Protein AF-A0A7S1GE87-F1 (afdb_monomer_lite)

Structure (mmCIF, N/CA/C/O backbone):
data_AF-A0A7S1GE87-F1
#
_entry.id   AF-A0A7S1GE87-F1
#
loop_
_atom_site.group_PDB
_atom_site.id
_atom_site.type_symbol
_atom_site.label_atom_id
_atom_site.label_alt_id
_atom_site.label_comp_id
_atom_site.label_asym_id
_atom_site.label_entity_id
_atom_site.label_seq_id
_atom_site.pdbx_PDB_ins_code
_atom_site.Cartn_x
_atom_site.Cartn_y
_atom_site.Cartn_z
_atom_site.occupancy
_atom_site.B_iso_or_equiv
_atom_site.auth_seq_id
_atom_site.auth_comp_id
_atom_site.auth_asym_id
_atom_site.auth_atom_id
_atom_site.pdbx_PDB_model_num
ATOM 1 N N . VAL A 1 1 ? -20.386 24.168 36.683 1.00 49.97 1 VAL A N 1
ATOM 2 C CA . VAL A 1 1 ? -19.631 23.022 37.235 1.00 49.97 1 VAL A CA 1
ATOM 3 C C . VAL A 1 1 ? -18.408 23.447 38.043 1.00 49.97 1 VAL A C 1
ATOM 5 O O . VAL A 1 1 ? -18.321 23.004 39.178 1.00 49.97 1 VAL A O 1
ATOM 8 N N . VAL A 1 2 ? -17.528 24.354 37.572 1.00 45.66 2 VAL A N 1
ATOM 9 C CA . VAL A 1 2 ? -16.411 24.939 38.378 1.00 45.66 2 VAL A CA 1
ATOM 10 C C . VAL A 1 2 ? -16.921 25.918 39.461 1.00 45.66 2 VAL A C 1
ATOM 12 O O . VAL A 1 2 ? -16.478 27.045 39.581 1.00 45.66 2 VAL A O 1
ATOM 15 N N . GLY A 1 3 ? -17.949 25.521 40.197 1.00 53.09 3 GLY A N 1
ATOM 16 C CA . GLY A 1 3 ? -18.659 26.316 41.204 1.00 53.09 3 GLY A CA 1
ATOM 17 C C . GLY A 1 3 ? -19.700 25.500 41.975 1.00 53.09 3 GLY A C 1
ATOM 18 O O . GLY A 1 3 ? -20.310 26.005 42.912 1.00 53.09 3 GLY A O 1
ATOM 19 N N . ASP A 1 4 ? -19.880 24.227 41.607 1.00 59.81 4 ASP A N 1
ATOM 20 C CA . ASP A 1 4 ? -20.782 23.279 42.257 1.00 59.81 4 ASP A CA 1
ATOM 21 C C . ASP A 1 4 ? -19.999 22.377 43.222 1.00 59.81 4 ASP A C 1
ATOM 23 O O . ASP A 1 4 ? -20.159 21.155 43.222 1.00 59.81 4 ASP A O 1
ATOM 27 N N . ALA A 1 5 ? -19.138 22.978 44.046 1.00 58.72 5 ALA A N 1
ATOM 28 C CA . ALA A 1 5 ? -18.441 22.284 45.120 1.00 58.72 5 ALA A CA 1
ATOM 29 C C . ALA A 1 5 ? -18.435 23.123 46.406 1.00 58.72 5 ALA A C 1
ATOM 31 O O . ALA A 1 5 ? -18.335 24.350 46.347 1.00 58.72 5 ALA A O 1
ATOM 32 N N . ARG A 1 6 ? -18.551 22.470 47.567 1.00 73.81 6 ARG A N 1
ATOM 33 C CA . ARG A 1 6 ? -18.502 23.114 48.895 1.00 73.81 6 ARG A CA 1
ATOM 34 C C . ARG A 1 6 ? -17.253 22.676 49.657 1.00 73.81 6 ARG A C 1
ATOM 36 O O . ARG A 1 6 ? -16.855 21.522 49.536 1.00 73.81 6 ARG A O 1
ATOM 43 N N . GLY A 1 7 ? -16.646 23.575 50.433 1.00 62.44 7 GLY A N 1
ATOM 44 C CA . GLY A 1 7 ? -15.480 23.247 51.260 1.00 62.44 7 GLY A CA 1
ATOM 45 C C . GLY A 1 7 ? -15.816 22.237 52.364 1.00 62.44 7 GLY A C 1
ATOM 46 O O . GLY A 1 7 ? -16.866 22.324 53.004 1.00 62.44 7 GLY A O 1
ATOM 47 N N . ALA A 1 8 ? -14.922 21.280 52.602 1.00 57.25 8 ALA A N 1
ATOM 48 C CA . ALA A 1 8 ? -15.016 20.270 53.649 1.00 57.25 8 ALA A CA 1
ATOM 49 C C . ALA A 1 8 ? -14.597 20.862 55.010 1.00 57.25 8 ALA A C 1
ATOM 51 O O . ALA A 1 8 ? -13.558 20.532 55.574 1.00 57.25 8 ALA A O 1
ATOM 52 N N . GLY A 1 9 ? -15.413 21.778 55.532 1.00 50.62 9 GLY A N 1
ATOM 53 C CA . GLY A 1 9 ? -15.231 22.423 56.832 1.00 50.62 9 GLY A CA 1
ATOM 54 C C . GLY A 1 9 ? -16.571 22.951 57.334 1.00 50.62 9 GLY A C 1
ATOM 55 O O . GLY A 1 9 ? -17.142 23.873 56.763 1.00 50.62 9 GLY A O 1
ATOM 56 N N . GLY A 1 10 ? -17.131 22.299 58.353 1.00 43.22 10 GLY A N 1
ATOM 57 C CA . GLY A 1 10 ? -18.467 22.595 58.864 1.00 43.22 10 GLY A CA 1
ATOM 58 C C . GLY A 1 10 ? -18.605 23.991 59.483 1.00 43.22 10 GLY A C 1
ATOM 59 O O . GLY A 1 10 ? -17.693 24.480 60.141 1.00 43.22 10 GLY A O 1
ATOM 60 N N . ALA A 1 11 ? -19.822 24.532 59.344 1.00 37.47 11 ALA A N 1
ATOM 61 C CA . ALA A 1 11 ? -20.355 25.787 59.891 1.00 37.47 11 ALA A CA 1
ATOM 62 C C . ALA A 1 11 ? -20.024 27.079 59.113 1.00 37.47 11 ALA A C 1
ATOM 64 O O . ALA A 1 11 ? -19.294 27.939 59.586 1.00 37.47 11 ALA A O 1
ATOM 65 N N . GLY A 1 12 ? -20.716 27.266 57.981 1.00 40.75 12 GLY A N 1
ATOM 66 C CA . GLY A 1 12 ? -20.968 28.589 57.397 1.00 40.75 12 GLY A CA 1
ATOM 67 C C . GLY A 1 12 ? -20.225 28.883 56.097 1.00 40.75 12 GLY A C 1
ATOM 68 O O . GLY A 1 12 ? -19.204 29.541 56.123 1.00 40.75 12 GLY A O 1
ATOM 69 N N . GLY A 1 13 ? -20.806 28.465 54.968 1.00 52.97 13 GLY A N 1
ATOM 70 C CA . GLY A 1 13 ? -20.733 29.161 53.675 1.00 52.97 13 GLY A CA 1
ATOM 71 C C . GLY A 1 13 ? -19.421 29.834 53.260 1.00 52.97 13 GLY A C 1
ATOM 72 O O . GLY A 1 13 ? -19.477 30.993 52.851 1.00 52.97 13 GLY A O 1
ATOM 73 N N . ASP A 1 14 ? -18.286 29.137 53.277 1.00 55.31 14 ASP A N 1
ATOM 74 C CA . ASP A 1 14 ? -17.115 29.634 52.556 1.00 55.31 14 ASP A CA 1
ATOM 75 C C . ASP A 1 14 ? -17.415 29.590 51.051 1.00 55.31 14 ASP A C 1
ATOM 77 O O . ASP A 1 14 ? -17.748 28.545 50.481 1.00 55.31 14 ASP A O 1
ATOM 81 N N . ALA A 1 15 ? -17.392 30.765 50.420 1.00 67.25 15 ALA A N 1
ATOM 82 C CA . ALA A 1 15 ? -17.621 30.921 48.993 1.00 67.25 15 ALA A CA 1
ATOM 83 C C . ALA A 1 15 ? -16.630 30.053 48.203 1.00 67.25 15 ALA A C 1
ATOM 85 O O . ALA A 1 15 ? -15.464 29.934 48.577 1.00 67.25 15 ALA A O 1
ATOM 86 N N . PHE A 1 16 ? -17.089 29.453 47.103 1.00 77.56 16 PHE A N 1
ATOM 87 C CA . PHE A 1 16 ? -16.221 28.694 46.208 1.00 77.56 16 PHE A CA 1
ATOM 88 C C . PHE A 1 16 ? -15.056 29.579 45.735 1.00 77.56 16 PHE A C 1
ATOM 90 O O . PHE A 1 16 ? -15.252 30.520 44.965 1.00 77.56 16 PHE A O 1
ATOM 97 N N . ASP A 1 17 ? -13.847 29.276 46.204 1.00 83.00 17 ASP A N 1
ATOM 98 C CA . ASP A 1 17 ? -12.613 29.914 45.754 1.00 83.00 17 ASP A CA 1
ATOM 99 C C . ASP A 1 17 ? -11.967 29.045 44.672 1.00 83.00 17 ASP A C 1
ATOM 101 O O . ASP A 1 17 ? -11.521 27.925 44.921 1.00 83.00 17 ASP A O 1
ATOM 105 N N . THR A 1 18 ? -11.917 29.584 43.455 1.00 79.56 18 THR A N 1
ATOM 106 C CA . THR A 1 18 ? -11.368 28.891 42.287 1.00 79.56 18 THR A CA 1
ATOM 107 C C . THR A 1 18 ? -9.877 28.589 42.442 1.00 79.56 18 THR A C 1
ATOM 109 O O . THR A 1 18 ? -9.444 27.488 42.111 1.00 79.56 18 THR A O 1
ATOM 112 N N . ALA A 1 19 ? -9.080 29.530 42.954 1.00 82.50 19 ALA A N 1
ATOM 113 C CA . ALA A 1 19 ? -7.636 29.347 43.087 1.00 82.50 19 ALA A CA 1
ATOM 114 C C . ALA A 1 19 ? -7.312 28.306 44.165 1.00 82.50 19 ALA A C 1
ATOM 116 O O . ALA A 1 19 ? -6.454 27.447 43.958 1.00 82.50 19 ALA A O 1
ATOM 117 N N . HIS A 1 20 ? -8.041 28.344 45.283 1.00 85.25 20 HIS A N 1
ATOM 118 C CA . HIS A 1 20 ? -7.897 27.353 46.344 1.00 85.25 20 HIS A CA 1
ATOM 119 C C . HIS A 1 20 ? -8.375 25.962 45.901 1.00 85.25 20 HIS A C 1
ATOM 121 O O . HIS A 1 20 ? -7.701 24.979 46.196 1.00 85.25 20 HIS A O 1
ATOM 127 N N . TYR A 1 21 ? -9.470 25.866 45.137 1.00 83.44 21 TYR A N 1
ATOM 128 C CA . TYR A 1 21 ? -9.952 24.605 44.561 1.00 83.44 21 TYR A CA 1
ATOM 129 C C . TYR A 1 21 ? -8.927 23.949 43.633 1.00 83.44 21 TYR A C 1
ATOM 131 O O . TYR A 1 21 ? -8.682 22.751 43.735 1.00 83.44 21 TYR A O 1
ATOM 139 N N . TYR A 1 22 ? -8.283 24.722 42.756 1.00 81.31 22 TYR A N 1
ATOM 140 C CA . TYR A 1 22 ? -7.244 24.177 41.878 1.00 81.31 22 TYR A CA 1
ATOM 141 C C . TYR A 1 22 ? -5.977 23.744 42.630 1.00 81.31 22 TYR A C 1
ATOM 143 O O . TYR A 1 22 ? -5.264 22.864 42.145 1.00 81.31 22 TYR A O 1
ATOM 151 N N . ALA A 1 23 ? -5.693 24.346 43.789 1.00 82.88 23 ALA A N 1
ATOM 152 C CA . ALA A 1 23 ? -4.542 24.004 44.620 1.00 82.88 23 ALA A CA 1
ATOM 153 C C . ALA A 1 23 ? -4.804 22.824 45.575 1.00 82.88 23 ALA A C 1
ATOM 155 O O . ALA A 1 23 ? -3.894 22.028 45.789 1.00 82.88 23 ALA A O 1
ATOM 156 N N . ASN A 1 24 ? -6.019 22.715 46.125 1.00 83.94 24 ASN A N 1
ATOM 157 C CA . ASN A 1 24 ? -6.408 21.738 47.154 1.00 83.94 24 ASN A CA 1
ATOM 158 C C . ASN A 1 24 ? -7.777 21.100 46.823 1.00 83.94 24 ASN A C 1
ATOM 160 O O . ASN A 1 24 ? -8.756 21.293 47.556 1.00 83.94 24 ASN A O 1
ATOM 164 N N . PRO A 1 25 ? -7.907 20.403 45.685 1.00 82.62 25 PRO A N 1
ATOM 165 C CA . PRO A 1 25 ? -9.190 19.886 45.210 1.00 82.62 25 PRO A CA 1
ATOM 166 C C . PRO A 1 25 ? -9.852 18.867 46.153 1.00 82.62 25 PRO A C 1
ATOM 168 O O . PRO A 1 25 ? -11.078 18.777 46.195 1.00 82.62 25 PRO A O 1
ATOM 171 N N . GLU A 1 26 ? -9.070 18.145 46.955 1.00 83.25 26 GLU A N 1
ATOM 172 C CA . GLU A 1 26 ? -9.530 17.192 47.970 1.00 83.25 26 GLU A CA 1
ATOM 173 C C . GLU A 1 26 ? -10.278 17.846 49.140 1.00 83.25 26 GLU A C 1
ATOM 175 O O . GLU A 1 26 ? -11.025 17.176 49.852 1.00 83.25 26 GLU A O 1
ATOM 180 N N . ALA A 1 27 ? -10.108 19.157 49.332 1.00 85.94 27 ALA A N 1
ATOM 181 C CA . ALA A 1 27 ? -10.812 19.921 50.355 1.00 85.94 27 ALA A CA 1
ATOM 182 C C . ALA A 1 27 ? -12.257 20.272 49.954 1.00 85.94 27 ALA A C 1
ATOM 184 O O . ALA A 1 27 ? -12.929 20.989 50.694 1.00 85.94 27 ALA A O 1
ATOM 185 N N . TYR A 1 28 ? -12.741 19.808 48.797 1.00 85.31 28 TYR A N 1
ATOM 186 C CA . TYR A 1 28 ? -14.053 20.156 48.259 1.00 85.31 28 TYR A CA 1
ATOM 187 C C . TYR A 1 28 ? -14.915 18.925 47.980 1.00 85.31 28 TYR A C 1
ATOM 189 O O . TYR A 1 28 ? -14.450 17.910 47.468 1.00 85.31 28 TYR A O 1
ATOM 197 N N . GLU A 1 29 ? -16.211 19.047 48.260 1.00 84.50 29 GLU A N 1
ATOM 198 C CA . GLU A 1 29 ? -17.217 18.025 47.977 1.00 84.50 29 GLU A CA 1
ATOM 199 C C . GLU A 1 29 ? -18.117 18.457 46.803 1.00 84.50 29 GLU A C 1
ATOM 201 O O . GLU A 1 29 ? -18.633 19.583 46.821 1.00 84.50 29 GLU A O 1
ATOM 206 N N . PRO A 1 30 ? -18.352 17.591 45.798 1.00 85.69 30 PRO A N 1
ATOM 207 C CA . PRO A 1 30 ? -19.178 17.919 44.641 1.00 85.69 30 PRO A CA 1
ATOM 208 C C . PRO A 1 30 ? -20.672 17.915 45.002 1.00 85.69 30 PRO A C 1
ATOM 210 O O . PRO A 1 30 ? -21.225 16.899 45.426 1.00 85.69 30 PRO A O 1
ATOM 213 N N . ILE A 1 31 ? -21.359 19.034 44.757 1.00 89.75 31 ILE A N 1
ATOM 214 C CA . ILE A 1 31 ? -22.807 19.207 45.006 1.00 89.75 31 ILE A CA 1
ATOM 215 C C . ILE A 1 31 ? -23.645 19.168 43.717 1.00 89.75 31 ILE A C 1
ATOM 217 O O . ILE A 1 31 ? -24.832 19.500 43.721 1.00 89.75 31 ILE A O 1
ATOM 221 N N . PHE A 1 32 ? -23.049 18.732 42.605 1.00 90.69 32 PHE A N 1
ATOM 222 C CA . PHE A 1 32 ? -23.713 18.592 41.304 1.00 90.69 32 PHE A CA 1
ATOM 223 C C . PHE A 1 32 ? -24.960 17.693 41.375 1.00 90.69 32 PHE A C 1
ATOM 225 O O . PHE A 1 32 ? -26.020 18.030 40.842 1.00 90.69 32 PHE A O 1
ATOM 232 N N . HIS A 1 33 ? -24.855 16.589 42.117 1.00 91.12 33 HIS A N 1
ATOM 233 C CA . HIS A 1 33 ? -25.944 15.651 42.377 1.00 91.12 33 HIS A CA 1
ATOM 234 C C . HIS A 1 33 ? -27.100 16.265 43.196 1.00 91.12 33 HIS A C 1
ATOM 236 O O . HIS A 1 33 ? -28.244 15.851 43.051 1.00 91.12 33 HIS A O 1
ATOM 242 N N . GLU A 1 34 ? -26.840 17.276 44.032 1.00 90.19 34 GLU A N 1
ATOM 243 C CA . GLU A 1 34 ? -27.881 17.953 44.818 1.00 90.19 34 GLU A CA 1
ATOM 244 C C . GLU A 1 34 ? -28.596 19.037 44.000 1.00 90.19 34 GLU A C 1
ATOM 246 O O . GLU A 1 34 ? -29.810 19.205 44.115 1.00 90.19 34 GLU A O 1
ATOM 251 N N . ARG A 1 35 ? -27.838 19.797 43.196 1.00 89.62 35 ARG A N 1
ATOM 252 C CA . ARG A 1 35 ? -28.320 21.032 42.559 1.00 89.62 35 ARG A CA 1
ATOM 253 C C . ARG A 1 35 ? -28.756 20.887 41.113 1.00 89.62 35 ARG A C 1
ATOM 255 O O . ARG A 1 35 ? -29.650 21.611 40.687 1.00 89.62 35 ARG A O 1
ATOM 262 N N . VAL A 1 36 ? -28.097 20.017 40.355 1.00 90.81 36 VAL A N 1
ATOM 263 C CA . VAL A 1 36 ? -28.243 19.972 38.896 1.00 90.81 36 VAL A CA 1
ATOM 264 C C . VAL A 1 36 ? -28.951 18.695 38.476 1.00 90.81 36 VAL A C 1
ATOM 266 O O . VAL A 1 36 ? -30.007 18.768 37.855 1.00 90.81 36 VAL A O 1
ATOM 269 N N . VAL A 1 37 ? -28.441 17.531 38.893 1.00 92.56 37 VAL A N 1
ATOM 270 C CA . VAL A 1 37 ? -28.974 16.217 38.485 1.00 92.56 37 VAL A CA 1
ATOM 271 C C . VAL A 1 37 ? -30.494 16.064 38.684 1.00 92.56 37 VAL A C 1
ATOM 273 O O . VAL A 1 37 ? -31.137 15.569 37.758 1.00 92.56 37 VAL A O 1
ATOM 276 N N . PRO A 1 38 ? -31.127 16.539 39.783 1.00 93.50 38 PRO A N 1
ATOM 277 C CA . PRO A 1 38 ? -32.581 16.419 39.968 1.00 93.50 38 PRO A CA 1
ATOM 278 C C . PRO A 1 38 ? -33.431 17.173 38.932 1.00 93.50 38 PRO A C 1
ATOM 280 O O . PRO A 1 38 ? -34.643 16.968 38.841 1.00 93.50 38 PRO A O 1
ATOM 283 N N . HIS A 1 39 ? -32.815 18.069 38.160 1.00 93.25 39 HIS A N 1
ATOM 284 C CA . HIS A 1 39 ? -33.456 18.882 37.130 1.00 93.25 39 HIS A CA 1
ATOM 285 C C . HIS A 1 39 ? -32.960 18.552 35.713 1.00 93.25 39 HIS A C 1
ATOM 287 O O . HIS A 1 39 ? -33.414 19.177 34.756 1.00 93.25 39 HIS A O 1
ATOM 293 N N . THR A 1 40 ? -32.072 17.565 35.565 1.00 93.38 40 THR A N 1
ATOM 294 C CA . THR A 1 40 ? -31.435 17.217 34.291 1.00 93.38 40 THR A CA 1
ATOM 295 C C . THR A 1 40 ? -32.086 15.990 33.665 1.00 93.38 40 THR A C 1
ATOM 297 O O . THR A 1 40 ? -32.132 14.931 34.282 1.00 93.38 40 THR A O 1
ATOM 300 N N . SER A 1 41 ? -32.540 16.116 32.415 1.00 94.44 41 SER A N 1
ATOM 301 C CA . SER A 1 41 ? -33.019 14.980 31.608 1.00 94.44 41 SER A CA 1
ATOM 302 C C . SER A 1 41 ? -31.947 14.397 30.687 1.00 94.44 41 SER A C 1
ATOM 304 O O . SER A 1 41 ? -31.949 13.197 30.448 1.00 94.44 41 SER A O 1
ATOM 306 N N . LEU A 1 42 ? -31.010 15.215 30.212 1.00 94.50 42 LEU A N 1
ATOM 307 C CA . LEU A 1 42 ? -29.883 14.790 29.386 1.00 94.50 42 LEU A CA 1
ATOM 308 C C . LEU A 1 42 ? -28.625 15.503 29.874 1.00 94.50 42 LEU A C 1
ATOM 310 O O . LEU A 1 42 ? -28.625 16.729 29.992 1.00 94.50 42 LEU A O 1
ATOM 314 N N . LEU A 1 43 ? -27.570 14.746 30.152 1.00 93.12 43 LEU A N 1
ATOM 315 C CA . LEU A 1 43 ? -26.246 15.283 30.448 1.00 93.12 43 LEU A CA 1
ATOM 316 C C . LEU A 1 43 ? -25.337 15.058 29.243 1.00 93.12 43 LEU A C 1
ATOM 318 O O . LEU A 1 43 ? -25.209 13.930 28.793 1.00 93.12 43 LEU A O 1
ATOM 322 N N . ILE A 1 44 ? -24.690 16.110 28.748 1.00 92.75 44 ILE A N 1
ATOM 323 C CA . ILE A 1 44 ? -23.604 15.997 27.769 1.00 92.75 44 ILE A CA 1
ATOM 324 C C . ILE A 1 44 ? -22.334 16.470 28.473 1.00 92.75 44 ILE A C 1
ATOM 326 O O . ILE A 1 44 ? -22.190 17.664 28.745 1.00 92.75 44 ILE A O 1
ATOM 330 N N . ASN A 1 45 ? -21.459 15.539 28.844 1.00 88.19 45 ASN A N 1
ATOM 331 C CA . ASN A 1 45 ? -20.196 15.845 29.494 1.00 88.19 45 ASN A CA 1
ATOM 332 C C . ASN A 1 45 ? -19.079 15.946 28.449 1.00 88.19 45 ASN A C 1
ATOM 334 O O . ASN A 1 45 ? -18.839 15.013 27.693 1.00 88.19 45 ASN A O 1
ATOM 338 N N . CYS A 1 46 ? -18.398 17.090 28.421 1.00 84.12 46 CYS A N 1
ATOM 339 C CA . CYS A 1 46 ? -17.249 17.353 27.545 1.00 84.12 46 CYS A CA 1
ATOM 340 C C . CYS A 1 46 ? -16.041 17.866 28.340 1.00 84.12 46 CYS A C 1
ATOM 342 O O . CYS A 1 46 ? -15.138 18.486 27.776 1.00 84.12 46 CYS A O 1
ATOM 344 N N . MET A 1 47 ? -16.069 17.728 29.667 1.00 77.62 47 MET A N 1
ATOM 345 C CA . MET A 1 47 ? -15.047 18.295 30.540 1.00 77.62 47 MET A CA 1
ATOM 346 C C . MET A 1 47 ? -13.959 17.269 30.807 1.00 77.62 47 MET A C 1
ATOM 348 O O . MET A 1 47 ? -14.240 16.204 31.347 1.00 77.62 47 MET A O 1
ATOM 352 N N . TYR A 1 48 ? -12.715 17.640 30.503 1.00 72.06 48 TYR A N 1
ATOM 353 C CA . TYR 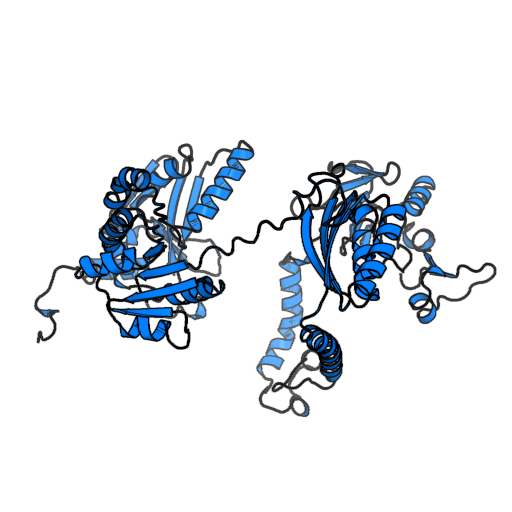A 1 48 ? -11.546 16.894 30.956 1.00 72.06 48 TYR A CA 1
ATOM 354 C C . TYR A 1 48 ? -11.575 16.753 32.482 1.00 72.06 48 TYR A C 1
ATOM 356 O O . TYR A 1 48 ? -11.702 17.752 33.200 1.00 72.06 48 TYR A O 1
ATOM 364 N N . TRP A 1 49 ? -11.439 15.522 32.969 1.00 78.38 49 TRP A N 1
ATOM 365 C CA . TRP A 1 49 ? -11.375 15.209 34.389 1.00 78.38 49 TRP A CA 1
ATOM 366 C C . TRP A 1 49 ? -10.014 14.599 34.738 1.00 78.38 49 TRP A C 1
ATOM 368 O O . TRP A 1 49 ? -9.484 13.755 34.025 1.00 78.38 49 TRP A O 1
ATOM 378 N N . ASP A 1 50 ? -9.441 15.029 35.860 1.00 73.00 50 ASP A N 1
ATOM 379 C CA . ASP A 1 50 ? -8.188 14.503 36.403 1.00 73.00 50 ASP A CA 1
ATOM 380 C C . ASP A 1 50 ? -8.474 13.950 37.800 1.00 73.00 50 ASP A C 1
ATOM 382 O O . ASP A 1 50 ? -9.167 14.592 38.589 1.00 73.00 50 ASP A O 1
ATOM 386 N N . HIS A 1 51 ? -7.930 12.772 38.107 1.00 75.50 51 HIS A N 1
ATOM 387 C CA . HIS A 1 51 ? -8.139 12.033 39.354 1.00 75.50 51 HIS A CA 1
ATOM 388 C C . HIS A 1 51 ? -7.910 12.823 40.650 1.00 75.50 51 HIS A C 1
ATOM 390 O O . HIS A 1 51 ? -8.456 12.451 41.688 1.00 75.50 51 HIS A O 1
ATOM 396 N N . LYS A 1 52 ? -7.113 13.899 40.616 1.00 79.88 52 LYS A N 1
ATOM 397 C CA . LYS A 1 52 ? -6.939 14.779 41.780 1.00 79.88 52 LYS A CA 1
ATOM 398 C C . LYS A 1 52 ? -8.196 15.593 42.109 1.00 79.88 52 LYS A C 1
ATOM 400 O O . LYS A 1 52 ? -8.328 16.052 43.237 1.00 79.88 52 LYS A O 1
ATOM 405 N N . PHE A 1 53 ? -9.108 15.787 41.154 1.00 83.75 53 PHE A N 1
ATOM 406 C CA . PHE A 1 53 ? -10.363 16.506 41.358 1.00 83.75 53 PHE A CA 1
ATOM 407 C C . PHE A 1 53 ? -11.507 15.562 41.744 1.00 83.75 53 PHE A C 1
ATOM 409 O O . PHE A 1 53 ? -11.603 14.453 41.210 1.00 83.75 53 PHE A O 1
ATOM 416 N N . PRO A 1 54 ? -12.437 16.002 42.614 1.00 85.00 54 PRO A N 1
ATOM 417 C CA . PRO A 1 54 ? -13.646 15.242 42.899 1.00 85.00 54 PRO A CA 1
ATOM 418 C C . PRO A 1 54 ? -14.416 14.885 41.622 1.00 85.00 54 PRO A C 1
ATOM 420 O O . PRO A 1 54 ? -14.464 15.666 40.669 1.00 85.00 54 PRO A O 1
ATOM 423 N N . ARG A 1 55 ? -15.036 13.702 41.610 1.00 88.06 55 ARG A N 1
ATOM 424 C CA . ARG A 1 55 ? -15.898 13.263 40.503 1.00 88.06 55 ARG A CA 1
ATOM 425 C C . ARG A 1 55 ? -17.098 14.201 40.342 1.00 88.06 55 ARG A C 1
ATOM 427 O O . ARG A 1 55 ? -17.583 14.771 41.318 1.00 88.06 55 ARG A O 1
ATOM 434 N N . ILE A 1 56 ? -17.613 14.311 39.121 1.00 89.56 56 ILE A N 1
ATOM 435 C CA . ILE A 1 56 ? -18.820 15.093 38.812 1.00 89.56 56 ILE A CA 1
ATOM 436 C C . ILE A 1 56 ? -20.052 14.399 39.404 1.00 89.56 56 ILE A C 1
ATOM 438 O O . ILE A 1 56 ? -20.890 15.047 40.033 1.00 89.56 56 ILE A O 1
ATOM 442 N N . LEU A 1 57 ? -20.150 13.080 39.221 1.00 91.56 57 LEU A N 1
ATOM 443 C CA . LEU A 1 57 ? -21.229 12.265 39.769 1.00 91.56 57 LEU A CA 1
ATOM 444 C C . LEU A 1 57 ? -20.714 10.862 40.101 1.00 91.56 57 LEU A C 1
ATOM 446 O O . LEU A 1 57 ? -20.254 10.136 39.219 1.00 91.56 57 LEU A O 1
ATOM 450 N N . SER A 1 58 ? -20.798 10.479 41.375 1.00 92.56 58 SER A N 1
ATOM 451 C CA . SER A 1 58 ? -20.438 9.131 41.825 1.00 92.56 58 SER A CA 1
ATOM 452 C C . SER A 1 58 ? -21.596 8.143 41.673 1.00 92.56 58 SER A C 1
ATOM 454 O O . SER A 1 58 ? -22.772 8.521 41.671 1.00 92.56 58 SER A O 1
ATOM 456 N N . THR A 1 59 ? -21.281 6.851 41.623 1.00 91.75 59 THR A N 1
ATOM 457 C CA . THR A 1 59 ? -22.269 5.762 41.586 1.00 91.75 59 THR A CA 1
ATOM 458 C C . THR A 1 59 ? -23.149 5.778 42.836 1.00 91.75 59 THR A C 1
ATOM 460 O O . THR A 1 59 ? -24.359 5.561 42.763 1.00 91.75 59 THR A O 1
ATOM 463 N N . ALA A 1 60 ? -22.561 6.096 43.994 1.00 92.25 60 ALA A N 1
ATOM 464 C CA . ALA A 1 60 ? -23.296 6.234 45.249 1.00 92.25 60 ALA A CA 1
ATOM 465 C C . ALA A 1 60 ? -24.291 7.407 45.207 1.00 92.25 60 ALA A C 1
ATOM 467 O O . ALA A 1 60 ? -25.435 7.256 45.637 1.00 92.25 60 ALA A O 1
ATOM 468 N N . GLN A 1 61 ? -23.883 8.553 44.652 1.00 93.50 61 GLN A N 1
ATOM 469 C CA . GLN A 1 61 ? -24.754 9.718 44.482 1.00 93.50 61 GLN A CA 1
ATOM 470 C C . GLN A 1 61 ? -25.894 9.433 43.498 1.00 93.50 61 GLN A C 1
ATOM 472 O O . GLN A 1 61 ? -27.042 9.771 43.787 1.00 93.50 61 GLN A O 1
ATOM 477 N N . ALA A 1 62 ? -25.604 8.770 42.375 1.00 92.44 62 ALA A N 1
ATOM 478 C CA . ALA A 1 62 ? -26.614 8.391 41.392 1.00 92.44 62 ALA A CA 1
ATOM 479 C C . ALA A 1 62 ? -27.668 7.443 41.992 1.00 92.44 62 ALA A C 1
ATOM 481 O O . ALA A 1 62 ? -28.863 7.729 41.933 1.00 92.44 62 ALA A O 1
ATOM 482 N N . ARG A 1 63 ? -27.238 6.380 42.687 1.00 92.75 63 ARG A N 1
ATOM 483 C CA . ARG A 1 63 ? -28.141 5.437 43.375 1.00 92.75 63 ARG A CA 1
ATOM 484 C C . ARG A 1 63 ? -28.979 6.094 44.466 1.00 92.75 63 ARG A C 1
ATOM 486 O O . ARG A 1 63 ? -30.162 5.788 44.599 1.00 92.75 63 ARG A O 1
ATOM 493 N N . ALA A 1 64 ? -28.387 6.998 45.246 1.00 92.62 64 ALA A N 1
ATOM 494 C CA . ALA A 1 64 ? -29.115 7.731 46.278 1.00 92.62 64 ALA A CA 1
ATOM 495 C C . ALA A 1 64 ? -30.208 8.630 45.675 1.00 92.62 64 ALA A C 1
ATOM 497 O O . ALA A 1 64 ? -31.298 8.745 46.237 1.00 92.62 64 ALA A O 1
ATOM 498 N N . LEU A 1 65 ? -29.940 9.252 44.524 1.00 92.12 65 LEU A N 1
ATOM 499 C CA . LEU A 1 65 ? -30.922 10.066 43.811 1.00 92.12 65 LEU A CA 1
ATOM 500 C C . LEU A 1 65 ? -32.053 9.226 43.217 1.00 92.12 65 LEU A C 1
ATOM 502 O O . LEU A 1 65 ? -33.215 9.586 43.432 1.00 92.12 65 LEU A O 1
ATOM 506 N N . GLU A 1 66 ? -31.718 8.116 42.555 1.00 88.31 66 GLU A N 1
ATOM 507 C CA . GLU A 1 66 ? -32.666 7.126 42.025 1.00 88.31 66 GLU A CA 1
ATOM 508 C C . GLU A 1 66 ? -33.612 6.644 43.134 1.00 88.31 66 GLU A C 1
ATOM 510 O O . GLU A 1 66 ? -34.827 6.825 43.056 1.00 88.31 66 GLU A O 1
ATOM 515 N N . GLY A 1 67 ? -33.051 6.165 44.252 1.00 88.00 67 GLY A N 1
ATOM 516 C CA . GLY A 1 67 ? -33.817 5.687 45.406 1.00 88.00 67 GLY A CA 1
ATOM 517 C C . GLY A 1 67 ? -34.647 6.766 46.113 1.00 88.00 67 GLY A C 1
ATOM 518 O O . GLY A 1 67 ? -35.605 6.442 46.812 1.00 88.00 67 GLY A O 1
ATOM 519 N N . SER A 1 68 ? -34.318 8.050 45.928 1.00 90.19 68 SER A N 1
ATOM 520 C CA . SER A 1 68 ? -35.091 9.173 46.479 1.00 90.19 68 SER A CA 1
ATOM 521 C C . SER A 1 68 ? -36.276 9.606 45.606 1.00 90.19 68 SER A C 1
ATOM 523 O O . SER A 1 68 ? -37.032 10.487 46.015 1.00 90.19 68 SER A O 1
ATOM 525 N N . GLY A 1 69 ? -36.426 9.045 44.398 1.00 84.88 69 GLY A N 1
ATOM 526 C CA . GLY A 1 69 ? -37.454 9.447 43.430 1.00 84.88 69 GLY A CA 1
ATOM 527 C C . GLY A 1 69 ? -37.220 10.824 42.795 1.00 84.88 69 GLY A C 1
ATOM 528 O O . GLY A 1 69 ? -38.111 11.367 42.148 1.00 84.88 69 GLY A O 1
ATOM 529 N N . ARG A 1 70 ? -36.032 11.414 42.986 1.00 87.81 70 ARG A N 1
ATOM 530 C CA . ARG A 1 70 ? -35.644 12.716 42.411 1.00 87.81 70 ARG A CA 1
ATOM 531 C C . ARG A 1 70 ? -34.848 12.584 41.113 1.00 87.81 70 ARG A C 1
ATOM 533 O O . ARG A 1 70 ? -34.425 13.597 40.561 1.00 87.81 70 ARG A O 1
ATOM 540 N N . TRP A 1 71 ? -34.631 11.364 40.634 1.00 89.62 71 TRP A N 1
ATOM 541 C CA . TRP A 1 71 ? -33.944 11.110 39.377 1.00 89.62 71 TRP A CA 1
ATOM 542 C C . TRP A 1 71 ? -34.850 11.409 38.180 1.00 89.62 71 TRP A C 1
ATOM 544 O O . TRP A 1 71 ? -35.997 10.968 38.119 1.00 89.62 71 TRP A O 1
ATOM 554 N N . ARG A 1 72 ? -34.340 12.197 37.229 1.00 89.94 72 ARG A N 1
ATOM 555 C CA . ARG A 1 72 ? -35.044 12.562 35.985 1.00 89.94 72 ARG A CA 1
ATOM 556 C C . ARG A 1 72 ? -34.200 12.341 34.734 1.00 89.94 72 ARG A C 1
ATOM 558 O O . ARG A 1 72 ? -34.678 12.623 33.634 1.00 89.94 72 ARG A O 1
ATOM 565 N N . MET A 1 73 ? -32.958 11.891 34.906 1.00 92.38 73 MET A N 1
ATOM 566 C CA . MET A 1 73 ? -32.000 11.775 33.819 1.00 92.38 73 MET A CA 1
ATOM 567 C C . MET A 1 73 ? -32.340 10.554 32.971 1.00 92.38 73 MET A C 1
ATOM 569 O O . MET A 1 73 ? -32.453 9.441 33.475 1.00 92.38 73 MET A O 1
ATOM 573 N N . GLN A 1 74 ? -32.535 10.795 31.682 1.00 92.88 74 GLN A N 1
ATOM 574 C CA . GLN A 1 74 ? -32.873 9.793 30.678 1.00 92.88 74 GLN A CA 1
ATOM 575 C C . GLN A 1 74 ? -31.673 9.428 29.814 1.00 92.88 74 GLN A C 1
ATOM 577 O O . GLN A 1 74 ? -31.634 8.316 29.301 1.00 92.88 74 GLN A O 1
ATOM 582 N N . GLY A 1 75 ? -30.678 10.313 29.699 1.00 93.81 75 GLY A N 1
ATOM 583 C CA . GLY A 1 75 ? -29.427 9.955 29.048 1.00 93.81 75 GLY A CA 1
ATOM 584 C C . GLY A 1 75 ? -28.197 10.726 29.509 1.00 93.81 75 GLY A C 1
ATOM 585 O O . GLY A 1 75 ? -28.291 11.833 30.049 1.00 93.81 75 GLY A O 1
ATOM 586 N N . VAL A 1 76 ? -27.042 10.112 29.268 1.00 94.31 76 VAL A N 1
ATOM 587 C CA . VAL A 1 76 ? -25.706 10.682 29.446 1.00 94.31 76 VAL A CA 1
ATOM 588 C C . VAL A 1 76 ? -24.928 10.477 28.153 1.00 94.31 76 VAL A C 1
ATOM 590 O O . VAL A 1 76 ? -24.754 9.353 27.698 1.00 94.31 76 VAL A O 1
ATOM 593 N N . CYS A 1 77 ? -24.446 11.570 27.577 1.00 93.38 77 CYS A N 1
ATOM 594 C CA . CYS A 1 77 ? -23.466 11.573 26.508 1.00 93.38 77 CYS A CA 1
ATOM 595 C C . CYS A 1 77 ? -22.115 11.980 27.101 1.00 93.38 77 CYS A C 1
ATOM 597 O O . CYS A 1 77 ? -21.968 13.101 27.584 1.00 93.38 77 CYS A O 1
ATOM 599 N N . GLU A 1 78 ? -21.156 11.063 27.112 1.00 89.38 78 GLU A N 1
ATOM 600 C CA . GLU A 1 78 ? -19.836 11.239 27.707 1.00 89.38 78 GLU A CA 1
ATOM 601 C C . GLU A 1 78 ? -18.784 11.368 26.605 1.00 89.38 78 GLU A C 1
ATOM 603 O O . GLU A 1 78 ? -18.320 10.378 26.048 1.00 89.38 78 GLU A O 1
ATOM 608 N N . ILE A 1 79 ? -18.435 12.604 26.256 1.00 84.94 79 ILE A N 1
ATOM 609 C CA . ILE A 1 79 ? -17.551 12.914 25.127 1.00 84.94 79 ILE A CA 1
ATOM 610 C C . ILE A 1 79 ? -16.082 12.688 25.485 1.00 84.94 79 ILE A C 1
ATOM 612 O O . ILE A 1 79 ? -15.291 12.388 24.595 1.00 84.94 79 ILE A O 1
ATOM 616 N N . THR A 1 80 ? -15.687 12.822 26.759 1.00 77.31 80 THR A N 1
ATOM 617 C CA . THR A 1 80 ? -14.285 12.564 27.133 1.00 77.31 80 THR A CA 1
ATOM 618 C C . THR A 1 80 ? -13.968 11.079 27.211 1.00 77.31 80 THR A C 1
ATOM 620 O O . THR A 1 80 ? -12.810 10.709 27.046 1.00 77.31 80 THR A O 1
ATOM 623 N N . CYS A 1 81 ? -14.992 10.238 27.408 1.00 76.38 81 CYS A N 1
ATOM 624 C CA . CYS A 1 81 ? -14.860 8.786 27.521 1.00 76.38 81 CYS A CA 1
ATOM 625 C C . CYS A 1 81 ? -13.818 8.361 28.572 1.00 76.38 81 CYS A C 1
ATOM 627 O O . CYS A 1 81 ? -13.069 7.403 28.393 1.00 76.38 81 CYS A O 1
ATOM 629 N N . ASP A 1 82 ? -13.785 9.059 29.709 1.00 77.00 82 ASP A N 1
ATOM 630 C CA . ASP A 1 82 ? -12.929 8.683 30.833 1.00 77.00 82 ASP A CA 1
ATOM 631 C C . ASP A 1 82 ? -13.556 7.502 31.593 1.00 77.00 82 ASP A C 1
ATOM 633 O O . ASP A 1 82 ? -14.490 7.684 32.382 1.00 77.00 82 ASP A O 1
ATOM 637 N N . LEU A 1 83 ? -13.057 6.280 31.358 1.00 77.00 83 LEU A N 1
ATOM 638 C CA . LEU A 1 83 ? -13.552 5.067 32.023 1.00 77.00 83 LEU A CA 1
ATOM 639 C C . LEU A 1 83 ? -13.485 5.218 33.547 1.00 77.00 83 LEU A C 1
ATOM 641 O O . LEU A 1 83 ? -12.420 5.501 34.099 1.00 77.00 83 LEU A O 1
ATOM 645 N N . ALA A 1 84 ? -14.620 5.018 34.223 1.00 81.56 84 ALA A N 1
ATOM 646 C CA . ALA A 1 84 ? -14.769 5.271 35.654 1.00 81.56 84 ALA A CA 1
ATOM 647 C C . ALA A 1 84 ? -14.163 6.624 36.083 1.00 81.56 84 ALA A C 1
ATOM 649 O O . ALA A 1 84 ? -13.474 6.704 37.105 1.00 81.56 84 ALA A O 1
ATOM 650 N N . GLY A 1 85 ? -14.372 7.669 35.274 1.00 83.00 85 GLY A N 1
ATOM 651 C CA . GLY A 1 85 ? -13.797 9.005 35.417 1.00 83.00 85 GLY A CA 1
ATOM 652 C C . GLY A 1 85 ? -14.732 10.007 36.098 1.00 83.00 85 GLY A C 1
ATOM 653 O O . GLY A 1 85 ? -15.262 9.754 37.185 1.00 83.00 85 GLY A O 1
ATOM 654 N N . GLY A 1 86 ? -14.933 11.176 35.481 1.00 84.69 86 GLY A N 1
ATOM 655 C CA . GLY A 1 86 ? -15.798 12.232 36.025 1.00 84.69 86 GLY A CA 1
ATOM 656 C C . GLY A 1 86 ? -17.228 11.752 36.314 1.00 84.69 86 GLY A C 1
ATOM 657 O O . GLY A 1 86 ? -17.794 12.102 37.354 1.00 84.69 86 GLY A O 1
ATOM 658 N N . ILE A 1 87 ? -17.771 10.897 35.444 1.00 91.75 87 ILE A N 1
ATOM 659 C CA . ILE A 1 87 ? -18.988 10.111 35.669 1.00 91.75 87 ILE A CA 1
ATOM 660 C C . ILE A 1 87 ? -18.564 8.687 36.044 1.00 91.75 87 ILE A C 1
ATOM 662 O O . ILE A 1 87 ? -18.104 7.919 35.205 1.00 91.75 87 ILE A O 1
ATOM 666 N N . GLU A 1 88 ? -18.680 8.336 37.326 1.00 89.31 88 GLU A N 1
ATOM 667 C CA . GLU A 1 88 ? -18.052 7.119 37.870 1.00 89.31 88 GLU A CA 1
ATOM 668 C C . GLU A 1 88 ? -18.586 5.817 37.266 1.00 89.31 88 GLU A C 1
ATOM 670 O O . GLU A 1 88 ? -17.849 4.846 37.140 1.00 89.31 88 GLU A O 1
ATOM 675 N N . PHE A 1 89 ? -19.866 5.800 36.904 1.00 88.88 89 PHE A N 1
ATOM 676 C CA . PHE A 1 89 ? -20.564 4.630 36.375 1.00 88.88 89 PHE A CA 1
ATOM 677 C C . PHE A 1 89 ? -20.468 4.506 34.845 1.00 88.88 89 PHE A C 1
ATOM 679 O O . PHE A 1 89 ? -21.235 3.768 34.227 1.00 88.88 89 PHE A O 1
ATOM 686 N N . LEU A 1 90 ? -19.518 5.208 34.217 1.00 85.31 90 LEU A N 1
ATOM 687 C CA . LEU A 1 90 ? -19.079 4.873 32.866 1.00 85.31 90 LEU A CA 1
ATOM 688 C C . LEU A 1 90 ? -18.200 3.613 32.920 1.00 85.31 90 LEU A C 1
ATOM 690 O O . LEU A 1 90 ? -16.990 3.697 33.130 1.00 85.31 90 LEU A O 1
ATOM 694 N N . GLU A 1 91 ? -18.815 2.444 32.750 1.00 77.62 91 GLU A N 1
ATOM 695 C CA . GLU A 1 91 ? -18.139 1.139 32.861 1.00 77.62 91 GLU A CA 1
ATOM 696 C C . GLU A 1 91 ? -17.714 0.533 31.513 1.00 77.62 91 GLU A C 1
ATOM 698 O O . GLU A 1 91 ? -16.948 -0.432 31.485 1.00 77.62 91 GLU A O 1
ATOM 703 N N . ARG A 1 92 ? -18.199 1.079 30.391 1.00 81.38 92 ARG A N 1
ATOM 704 C CA . ARG A 1 92 ? -17.804 0.676 29.035 1.00 81.38 92 ARG A CA 1
ATOM 705 C C . ARG A 1 92 ? -17.999 1.811 28.032 1.00 81.38 92 ARG A C 1
ATOM 707 O O . ARG A 1 92 ? -18.744 2.748 28.299 1.00 81.38 92 ARG A O 1
ATOM 714 N N . PHE A 1 93 ? -17.366 1.676 26.873 1.00 85.75 93 PHE A N 1
ATOM 715 C CA . PHE A 1 93 ? -17.567 2.547 25.716 1.00 85.75 93 PHE A CA 1
ATOM 716 C C . PHE A 1 93 ? -18.582 1.938 24.746 1.00 85.75 93 PHE A C 1
ATOM 718 O O . PHE A 1 93 ? -18.757 0.717 24.710 1.00 85.75 93 PHE A O 1
ATOM 725 N N . SER A 1 94 ? -19.246 2.797 23.980 1.00 84.81 94 SER A N 1
ATOM 726 C CA . SER A 1 94 ? -20.051 2.431 22.813 1.00 84.81 94 SER A CA 1
ATOM 727 C C . SER A 1 94 ? -19.218 2.584 21.534 1.00 84.81 94 SER A C 1
ATOM 729 O O . SER A 1 94 ? -18.204 3.283 21.533 1.00 84.81 94 SER A O 1
ATOM 731 N N . SER A 1 95 ? -19.617 1.930 20.442 1.00 81.69 95 SER A N 1
ATOM 732 C CA . SER A 1 95 ? -18.984 2.110 19.125 1.00 81.69 95 SER A CA 1
ATOM 733 C C . SER A 1 95 ? -19.808 3.050 18.246 1.00 81.69 95 SER A C 1
ATOM 735 O O . SER A 1 95 ? -20.894 3.463 18.634 1.00 81.69 95 SER A O 1
ATOM 737 N N . ILE A 1 96 ? -19.312 3.403 17.060 1.00 78.75 96 ILE A N 1
ATOM 738 C CA . ILE A 1 96 ? -20.103 4.179 16.090 1.00 78.75 96 ILE A CA 1
ATOM 739 C C . ILE A 1 96 ? -21.295 3.355 15.582 1.00 78.75 96 ILE A C 1
ATOM 741 O O . ILE A 1 96 ? -22.380 3.891 15.370 1.00 78.75 96 ILE A O 1
ATOM 745 N N . GLU A 1 97 ? -21.095 2.052 15.387 1.00 80.50 97 GLU A N 1
ATOM 746 C CA . GLU A 1 97 ? -22.111 1.125 14.890 1.00 80.50 97 GLU A CA 1
ATOM 747 C C . GLU A 1 97 ? -23.221 0.882 15.919 1.00 80.50 97 GLU A C 1
ATOM 749 O O . GLU A 1 97 ? -24.392 0.819 15.550 1.00 80.50 97 GLU A O 1
ATOM 754 N N . ASP A 1 98 ? -22.854 0.836 17.203 1.00 85.88 98 ASP A N 1
ATOM 755 C CA . ASP A 1 98 ? -23.757 0.650 18.338 1.00 85.88 98 ASP A CA 1
ATOM 756 C C . ASP A 1 98 ? 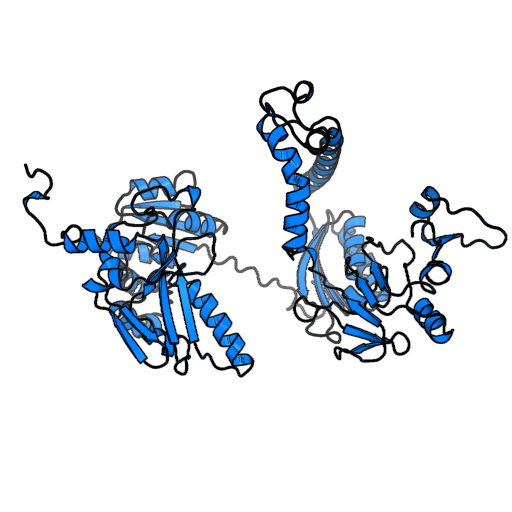-23.556 1.792 19.358 1.00 85.88 98 ASP A C 1
ATOM 758 O O . ASP A 1 98 ? -22.973 1.588 20.429 1.00 85.88 98 ASP A O 1
ATOM 762 N N . PRO A 1 99 ? -24.013 3.024 19.039 1.00 87.25 99 PRO A N 1
ATOM 763 C CA . PRO A 1 99 ? -23.624 4.249 19.749 1.00 87.25 99 PRO A CA 1
ATOM 764 C C . PRO A 1 99 ? -24.300 4.435 21.100 1.00 87.25 99 PRO A C 1
ATOM 766 O O . PRO A 1 99 ? -23.936 5.341 21.850 1.00 87.25 99 PRO A O 1
ATOM 769 N N . PHE A 1 100 ? -25.262 3.581 21.438 1.00 93.12 100 PHE A N 1
ATOM 770 C CA . PHE A 1 100 ? -25.987 3.689 22.688 1.00 93.12 100 PHE A CA 1
ATOM 771 C C . PHE A 1 100 ? -26.122 2.355 23.397 1.00 93.12 100 PHE A C 1
ATOM 773 O O . PHE A 1 100 ? -26.311 1.314 22.775 1.00 93.12 100 PHE A O 1
ATOM 780 N N . TYR A 1 101 ? -26.151 2.428 24.721 1.00 93.25 101 TYR A N 1
ATOM 781 C CA . TYR A 1 101 ? -26.600 1.337 25.568 1.00 93.25 101 TYR A CA 1
ATOM 782 C C . TYR A 1 101 ? -27.405 1.858 26.754 1.00 93.25 101 TYR A C 1
ATOM 784 O O . TYR A 1 101 ? -27.342 3.034 27.095 1.00 93.25 101 TYR A O 1
ATOM 792 N N . ILE A 1 102 ? -28.158 0.985 27.412 1.00 94.50 102 ILE A N 1
ATOM 793 C CA . ILE A 1 102 ? -28.887 1.306 28.637 1.00 94.50 102 ILE A CA 1
ATOM 794 C C . ILE A 1 102 ? -28.041 0.919 29.853 1.00 94.50 102 ILE A C 1
ATOM 796 O O . ILE A 1 102 ? -27.495 -0.181 29.902 1.00 94.50 102 ILE A O 1
ATOM 800 N N . TYR A 1 103 ? -27.943 1.808 30.841 1.00 92.88 103 TYR A N 1
ATOM 801 C CA . TYR A 1 103 ? -27.350 1.555 32.155 1.00 92.88 103 TYR A CA 1
ATOM 802 C C . TYR A 1 103 ? -28.414 1.682 33.247 1.00 92.88 103 TYR A C 1
ATOM 804 O O . TYR A 1 103 ? -28.989 2.752 33.455 1.00 92.88 103 TYR A O 1
ATOM 812 N N . ASP A 1 104 ? -28.670 0.603 33.974 1.00 92.06 104 ASP A N 1
ATOM 813 C CA . ASP A 1 104 ? -29.556 0.614 35.132 1.00 92.06 104 ASP A CA 1
ATOM 814 C C . ASP A 1 104 ? -28.784 1.114 36.361 1.00 92.06 104 ASP A C 1
ATOM 816 O O . ASP A 1 104 ? -27.911 0.433 36.900 1.00 92.06 104 ASP A O 1
ATOM 820 N N . VAL A 1 105 ? -29.126 2.314 36.833 1.00 89.69 105 VAL A N 1
ATOM 821 C CA . VAL A 1 105 ? -28.476 2.962 37.983 1.00 89.69 105 VAL A CA 1
ATOM 822 C C . VAL A 1 105 ? -28.651 2.156 39.274 1.00 89.69 105 VAL A C 1
ATOM 824 O O . VAL A 1 105 ? -27.732 2.106 40.101 1.00 89.69 105 VAL A O 1
ATOM 827 N N . ALA A 1 106 ? -29.805 1.510 39.457 1.00 86.75 106 ALA A N 1
ATOM 828 C CA . ALA A 1 106 ? -30.127 0.763 40.665 1.00 86.75 106 ALA A CA 1
ATOM 829 C C . ALA A 1 106 ? -29.320 -0.537 40.749 1.00 86.75 106 ALA A C 1
ATOM 831 O O . ALA A 1 106 ? -28.757 -0.842 41.804 1.00 86.75 106 ALA A O 1
ATOM 832 N N . THR A 1 107 ? -29.230 -1.282 39.645 1.00 88.94 107 THR A N 1
ATOM 833 C CA . THR A 1 107 ? -28.535 -2.581 39.612 1.00 88.94 107 THR A CA 1
ATOM 834 C C . THR A 1 107 ? -27.060 -2.474 39.226 1.00 88.94 107 THR A C 1
ATOM 836 O O . THR A 1 107 ? -26.270 -3.339 39.601 1.00 88.94 107 THR A O 1
ATOM 839 N N . GLY A 1 108 ? -26.662 -1.400 38.541 1.00 88.75 108 GLY A N 1
ATOM 840 C CA . GLY A 1 108 ? -25.341 -1.257 37.927 1.00 88.75 108 GLY A CA 1
ATOM 841 C C . GLY A 1 108 ? -25.135 -2.174 36.722 1.00 88.75 108 GLY A C 1
ATOM 842 O O . GLY A 1 108 ? -24.006 -2.549 36.438 1.00 88.75 108 GLY A O 1
ATOM 843 N N . THR A 1 109 ? -26.211 -2.613 36.064 1.00 91.06 109 THR A N 1
ATOM 844 C CA . THR A 1 109 ? -26.120 -3.493 34.890 1.00 91.06 109 THR A CA 1
ATOM 845 C C . THR A 1 109 ? -26.310 -2.711 33.599 1.00 91.06 109 THR A C 1
ATOM 847 O O . THR A 1 109 ? -26.959 -1.664 33.578 1.00 91.06 109 THR A O 1
ATOM 850 N N . THR A 1 110 ? -25.733 -3.219 32.512 1.00 91.38 110 THR A N 1
ATOM 851 C CA . THR A 1 110 ? -25.876 -2.648 31.172 1.00 91.38 110 THR A CA 1
ATOM 852 C C . THR A 1 110 ? -26.694 -3.564 30.265 1.00 91.38 110 THR A C 1
ATOM 854 O O . THR A 1 110 ? -26.681 -4.786 30.422 1.00 91.38 110 THR A O 1
ATOM 857 N N . SER A 1 111 ? -27.415 -2.969 29.317 1.00 90.62 111 SER A N 1
ATOM 858 C CA . SER A 1 111 ? -28.190 -3.669 28.291 1.00 90.62 111 SER A CA 1
ATOM 859 C C . SER A 1 111 ? -28.037 -2.974 26.943 1.00 90.62 111 SER A C 1
ATOM 861 O O . SER A 1 111 ? -28.026 -1.746 26.880 1.00 90.62 111 SER A O 1
ATOM 863 N N . ASP A 1 112 ? -27.955 -3.754 25.869 1.00 89.62 112 ASP A N 1
ATOM 864 C CA . ASP A 1 112 ? -27.967 -3.253 24.487 1.00 89.62 112 ASP A CA 1
ATOM 865 C C . ASP A 1 112 ? -29.404 -3.172 23.920 1.00 89.62 112 ASP A C 1
ATOM 867 O O . ASP A 1 112 ? -29.629 -2.683 22.815 1.00 89.62 112 ASP A O 1
ATOM 871 N N . GLU A 1 113 ? -30.412 -3.626 24.677 1.00 89.38 113 GLU A N 1
ATOM 872 C CA . GLU A 1 113 ? -31.816 -3.577 24.266 1.00 89.38 113 GLU A CA 1
ATOM 873 C C . GLU A 1 113 ? -32.406 -2.170 24.450 1.00 89.38 113 GLU A C 1
ATOM 875 O O . GLU A 1 113 ? -32.661 -1.703 25.566 1.00 89.38 113 GLU A O 1
ATOM 880 N N . MET A 1 114 ? -32.675 -1.504 23.327 1.00 82.75 114 MET A N 1
ATOM 881 C CA . MET A 1 114 ? -33.350 -0.208 23.292 1.00 82.75 114 MET A CA 1
ATOM 882 C C . MET A 1 114 ? -34.760 -0.308 23.886 1.00 82.75 114 MET A C 1
ATOM 884 O O . MET A 1 114 ? -35.644 -0.945 23.317 1.00 82.75 114 MET A O 1
ATOM 888 N N . GLY A 1 115 ? -34.978 0.357 25.023 1.00 78.44 115 GLY A N 1
ATOM 889 C CA . GLY A 1 115 ? -36.244 0.329 25.764 1.00 78.44 115 GLY A CA 1
ATOM 890 C C . GLY A 1 115 ? -36.181 -0.413 27.101 1.00 78.44 115 GLY A C 1
ATOM 891 O O . GLY A 1 115 ? -37.157 -0.367 27.854 1.00 78.44 115 GLY A O 1
ATOM 892 N N . ALA A 1 116 ? -35.046 -1.038 27.436 1.00 87.69 116 ALA A N 1
ATOM 893 C CA . ALA A 1 116 ? -34.794 -1.510 28.793 1.00 87.69 116 ALA A CA 1
ATOM 894 C C . ALA A 1 116 ? -34.888 -0.347 29.811 1.00 87.69 116 ALA A C 1
ATOM 896 O O . ALA A 1 116 ? -34.579 0.802 29.476 1.00 87.69 116 ALA A O 1
ATOM 897 N N . PRO A 1 117 ? -35.320 -0.608 31.060 1.00 85.44 117 PRO A N 1
ATOM 898 C CA . PRO A 1 117 ? -35.371 0.419 32.093 1.00 85.44 117 PRO A CA 1
ATOM 899 C C . PRO A 1 117 ? -33.953 0.861 32.473 1.00 85.44 117 PRO A C 1
ATOM 901 O O . PRO A 1 117 ? -33.131 0.046 32.882 1.00 85.44 117 PRO A O 1
ATOM 904 N N . GLY A 1 118 ? -33.670 2.157 32.355 1.00 90.06 118 GLY A N 1
ATOM 905 C CA . GLY A 1 118 ? -32.383 2.726 32.741 1.00 90.06 118 GLY A CA 1
ATOM 906 C C . GLY A 1 118 ? -32.044 4.005 31.985 1.00 90.06 118 GLY A C 1
ATOM 907 O O . GLY A 1 118 ? -32.890 4.624 31.340 1.00 90.06 118 GLY A O 1
ATOM 908 N N . LEU A 1 119 ? -30.784 4.401 32.100 1.00 92.75 119 LEU A N 1
ATOM 909 C CA . LEU A 1 119 ? -30.199 5.586 31.498 1.00 92.75 119 LEU A CA 1
ATOM 910 C C . LEU A 1 119 ? -29.612 5.251 30.123 1.00 92.75 119 LEU A C 1
ATOM 912 O O . LEU A 1 119 ? -28.762 4.371 30.027 1.00 92.75 119 LEU A O 1
ATOM 916 N N . LEU A 1 120 ? -30.005 5.980 29.080 1.00 94.81 120 LEU A N 1
ATOM 917 C CA . LEU A 1 120 ? -29.380 5.886 27.762 1.00 94.81 120 LEU A CA 1
ATOM 918 C C . LEU A 1 120 ? -27.976 6.502 27.806 1.00 94.81 120 LEU A C 1
ATOM 920 O O . LEU A 1 120 ? -27.818 7.715 27.925 1.00 94.81 120 LEU A O 1
ATOM 924 N N . PHE A 1 121 ? -26.951 5.673 27.713 1.00 93.00 121 PHE A N 1
ATOM 925 C CA . PHE A 1 121 ? -25.560 6.088 27.644 1.00 93.00 121 PHE A CA 1
ATOM 926 C C . PHE A 1 121 ? -25.067 6.154 26.207 1.00 93.00 121 PHE A C 1
ATOM 928 O O . PHE A 1 121 ? -25.331 5.249 25.423 1.00 93.00 121 PHE A O 1
ATOM 935 N N . HIS A 1 122 ? -24.298 7.195 25.908 1.00 93.31 122 HIS A N 1
ATOM 936 C CA . HIS A 1 122 ? -23.542 7.377 24.676 1.00 93.31 122 HIS A CA 1
ATOM 937 C C . HIS A 1 122 ? -22.102 7.746 25.045 1.00 93.31 122 HIS A C 1
ATOM 939 O O . HIS A 1 122 ? -21.881 8.795 25.648 1.00 93.31 122 HIS A O 1
ATOM 945 N N . ALA A 1 123 ? -21.129 6.899 24.721 1.00 88.75 123 ALA A N 1
ATOM 946 C CA . ALA A 1 123 ? -19.728 7.075 25.104 1.00 88.75 123 ALA A CA 1
ATOM 947 C C . ALA A 1 123 ? -18.800 6.503 24.022 1.00 88.75 123 ALA A C 1
ATOM 949 O O . ALA A 1 123 ? -18.152 5.475 24.222 1.00 88.75 123 ALA A O 1
ATOM 950 N N . VAL A 1 124 ? -18.794 7.153 22.856 1.00 84.25 124 VAL A N 1
ATOM 951 C CA . VAL A 1 124 ? -17.964 6.779 21.704 1.00 84.25 124 VAL A CA 1
ATOM 952 C C . VAL A 1 124 ? -16.570 7.392 21.862 1.00 84.25 124 VAL A C 1
ATOM 954 O O . VAL A 1 124 ? -16.387 8.599 21.705 1.00 84.25 124 VAL A O 1
ATOM 957 N N . ASP A 1 125 ? -15.573 6.558 22.145 1.00 74.62 125 ASP A N 1
ATOM 958 C CA . ASP A 1 125 ? -14.198 6.968 22.483 1.00 74.62 125 ASP A CA 1
ATOM 959 C C . ASP A 1 125 ? -13.400 7.570 21.309 1.00 74.62 125 ASP A C 1
ATOM 961 O O . ASP A 1 125 ? -12.364 8.209 21.504 1.00 74.62 125 ASP A O 1
ATOM 965 N N . HIS A 1 126 ? -13.903 7.422 20.085 1.00 67.50 126 HIS A N 1
ATOM 966 C CA . HIS A 1 126 ? -13.317 7.956 18.857 1.00 67.50 126 HIS A CA 1
ATOM 967 C C . HIS A 1 126 ? -14.247 8.925 18.114 1.00 67.50 126 HIS A C 1
ATOM 969 O O . HIS A 1 126 ? -14.036 9.195 16.931 1.00 67.50 126 HIS A O 1
ATOM 975 N N . LEU A 1 127 ? -15.223 9.520 18.804 1.00 65.06 127 LEU A N 1
ATOM 976 C CA . LEU A 1 127 ? -16.172 10.472 18.215 1.00 65.06 127 LEU A CA 1
ATOM 977 C C . LEU A 1 127 ? -15.518 11.619 17.399 1.00 65.06 127 LEU A C 1
ATOM 979 O O . LEU A 1 127 ? -16.038 11.951 16.338 1.00 65.06 127 LEU A O 1
ATOM 983 N N . PRO A 1 128 ? -14.352 12.202 17.775 1.00 57.66 128 PRO A N 1
ATOM 984 C CA . PRO A 1 128 ? -13.693 13.242 16.968 1.00 57.66 128 PRO A CA 1
ATOM 985 C C . PRO A 1 128 ? -13.176 12.782 15.594 1.00 57.66 128 PRO A C 1
ATOM 987 O O . PRO A 1 128 ? -12.762 13.619 14.794 1.00 57.66 128 PRO A O 1
ATOM 990 N N . SER A 1 129 ? -13.132 11.470 15.335 1.00 58.34 129 SER A N 1
ATOM 991 C CA . SER A 1 129 ? -12.787 10.917 14.019 1.00 58.34 129 SER A CA 1
ATOM 992 C C . SER A 1 129 ? -13.969 10.901 13.046 1.00 58.34 129 SER A C 1
ATOM 994 O O . SER A 1 129 ? -13.782 10.663 11.851 1.00 58.34 129 SER A O 1
ATOM 996 N N . GLU A 1 130 ? -15.168 11.237 13.523 1.00 58.41 130 GLU A N 1
ATOM 997 C CA . GLU A 1 130 ? -16.290 11.554 12.660 1.00 58.41 130 GLU A CA 1
ATOM 998 C C . GLU A 1 130 ? -16.043 12.909 11.984 1.00 58.41 130 GLU A C 1
ATOM 1000 O O . GLU A 1 130 ? -15.687 13.904 12.617 1.00 58.41 130 GLU A O 1
ATOM 1005 N N . CYS A 1 131 ? -16.261 12.972 10.673 1.00 54.47 131 CYS A N 1
ATOM 1006 C CA . CYS A 1 131 ? -16.432 14.232 9.957 1.00 54.47 131 CYS A CA 1
ATOM 1007 C C . CYS A 1 131 ? -17.935 14.448 9.742 1.00 54.47 131 CYS A C 1
ATOM 1009 O O . CYS A 1 131 ? -18.408 14.167 8.636 1.00 54.47 131 CYS A O 1
ATOM 1011 N N . PRO A 1 132 ? -18.713 14.912 10.746 1.00 65.94 132 PRO A N 1
ATOM 1012 C CA . PRO A 1 132 ? -20.115 15.208 10.515 1.00 65.94 132 PRO A CA 1
ATOM 1013 C C . PRO A 1 132 ? -20.186 16.239 9.396 1.00 65.94 132 PRO A C 1
ATOM 1015 O O . PRO A 1 132 ? -19.549 17.300 9.470 1.00 65.94 132 PRO A O 1
ATOM 1018 N N . ALA A 1 133 ? -20.913 15.907 8.331 1.00 68.25 133 ALA A N 1
ATOM 1019 C CA . ALA A 1 133 ? -21.077 16.794 7.190 1.00 68.25 133 ALA A CA 1
ATOM 1020 C C . ALA A 1 133 ? -21.623 18.144 7.669 1.00 68.25 133 ALA A C 1
ATOM 1022 O O . ALA A 1 133 ? -21.176 19.184 7.207 1.00 68.25 133 ALA A O 1
ATOM 1023 N N . GLU A 1 134 ? -22.499 18.137 8.671 1.00 72.12 134 GLU A N 1
ATOM 1024 C CA . GLU A 1 134 ? -23.083 19.296 9.337 1.00 72.12 134 GLU A CA 1
ATOM 1025 C C . GLU A 1 134 ? -22.050 20.127 10.096 1.00 72.12 134 GLU A C 1
ATOM 1027 O O . GLU A 1 134 ? -22.063 21.349 9.981 1.00 72.12 134 GLU A O 1
ATOM 1032 N N . ALA A 1 135 ? -21.127 19.505 10.835 1.00 68.69 135 ALA A N 1
ATOM 1033 C CA . ALA A 1 135 ? -20.061 20.239 11.518 1.00 68.69 135 ALA A CA 1
ATOM 1034 C C . ALA A 1 135 ? -19.064 20.821 10.513 1.00 68.69 135 ALA A C 1
ATOM 1036 O O . ALA A 1 135 ? -18.617 21.954 10.674 1.00 68.69 135 ALA A O 1
ATOM 1037 N N . SER A 1 136 ? -18.770 20.075 9.446 1.00 75.31 136 SER A N 1
ATOM 1038 C CA . SER A 1 136 ? -17.916 20.527 8.345 1.00 75.31 136 SER A CA 1
ATOM 1039 C C . SER A 1 136 ? -18.562 21.681 7.572 1.00 75.31 136 SER A C 1
ATOM 1041 O O . SER A 1 136 ? -17.895 22.674 7.287 1.00 75.31 136 SER A O 1
ATOM 1043 N N . MET A 1 137 ? -19.866 21.597 7.288 1.00 77.81 137 MET A N 1
ATOM 1044 C CA . MET A 1 137 ? -20.662 22.665 6.676 1.00 77.81 137 MET A CA 1
ATOM 1045 C C . MET A 1 137 ? -20.739 23.880 7.596 1.00 77.81 137 MET A C 1
ATOM 1047 O O . MET A 1 137 ? -20.443 24.980 7.151 1.00 77.81 137 MET A O 1
ATOM 1051 N N . HIS A 1 138 ? -21.036 23.699 8.885 1.00 79.69 138 HIS A N 1
ATOM 1052 C CA . HIS A 1 138 ? -21.086 24.794 9.852 1.00 79.69 138 HIS A CA 1
ATOM 1053 C C . HIS A 1 138 ? -19.728 25.485 9.995 1.00 79.69 138 HIS A C 1
ATOM 1055 O O . HIS A 1 138 ? -19.639 26.711 9.948 1.00 79.69 138 HIS A O 1
ATOM 1061 N N . PHE A 1 139 ? -18.648 24.712 10.128 1.00 79.88 139 PHE A N 1
ATOM 1062 C CA . PHE A 1 139 ? -17.292 25.247 10.161 1.00 79.88 139 PHE A CA 1
ATOM 1063 C C . PHE A 1 139 ? -16.971 26.006 8.870 1.00 79.88 139 PHE A C 1
ATOM 1065 O O . PHE A 1 139 ? -16.470 27.129 8.929 1.00 79.88 139 PHE A O 1
ATOM 1072 N N . SER A 1 140 ? -17.324 25.446 7.710 1.00 81.81 140 SER A N 1
ATOM 1073 C CA . SER A 1 140 ? -17.165 26.106 6.414 1.00 81.81 140 SER A CA 1
ATOM 1074 C C . SER A 1 140 ? -17.964 27.410 6.332 1.00 81.81 140 SER A C 1
ATOM 1076 O O . SER A 1 140 ? -17.415 28.425 5.910 1.00 81.81 140 SER A O 1
ATOM 1078 N N . GLU A 1 141 ? -19.209 27.449 6.808 1.00 89.75 141 GLU A N 1
ATOM 1079 C CA . GLU A 1 141 ? -20.038 28.659 6.879 1.00 89.75 141 GLU A CA 1
ATOM 1080 C C . GLU A 1 141 ? -19.432 29.734 7.787 1.00 89.75 141 GLU A C 1
ATOM 1082 O O . GLU A 1 141 ? -19.555 30.923 7.493 1.00 89.75 141 GLU A O 1
ATOM 1087 N N . LYS A 1 142 ? -18.766 29.346 8.882 1.00 87.56 142 LYS A N 1
ATOM 1088 C CA . LYS A 1 142 ? -18.051 30.289 9.757 1.00 87.56 142 LYS A CA 1
ATOM 1089 C C . LYS A 1 142 ? -16.732 30.754 9.161 1.00 87.56 142 LYS A C 1
ATOM 1091 O O . LYS A 1 142 ? -16.370 31.907 9.362 1.00 87.56 142 LYS A O 1
ATOM 1096 N N . LEU A 1 143 ? -16.033 29.895 8.423 1.00 84.44 143 LEU A N 1
ATOM 1097 C CA . LEU A 1 143 ? -14.740 30.211 7.820 1.00 84.44 143 LEU A CA 1
ATOM 1098 C C . LEU A 1 143 ? -14.877 31.044 6.534 1.00 84.44 143 LEU A C 1
ATOM 1100 O O . LEU A 1 143 ? -14.087 31.957 6.297 1.00 84.44 143 LEU A O 1
ATOM 1104 N N . THR A 1 144 ? -15.894 30.759 5.718 1.00 90.56 144 THR A N 1
ATOM 1105 C CA . THR A 1 144 ? -16.120 31.368 4.395 1.00 90.56 144 THR A CA 1
ATOM 1106 C C . THR A 1 144 ? -16.122 32.903 4.411 1.00 90.56 144 THR A C 1
ATOM 1108 O O . THR A 1 144 ? -15.474 33.485 3.540 1.00 90.56 144 THR A O 1
ATOM 1111 N N . PRO A 1 145 ? -16.749 33.596 5.385 1.00 92.31 145 PRO A N 1
ATOM 1112 C CA . PRO A 1 145 ? -16.710 35.056 5.478 1.00 92.31 145 PRO A CA 1
ATOM 1113 C C . PRO A 1 145 ? -15.302 35.655 5.575 1.00 92.31 145 PRO A C 1
ATOM 1115 O O . PRO A 1 145 ? -15.097 36.791 5.149 1.00 92.31 145 PRO A O 1
ATOM 1118 N N . PHE A 1 146 ? -14.326 34.908 6.098 1.00 88.00 146 PHE A N 1
ATOM 1119 C CA . PHE A 1 146 ? -12.948 35.379 6.239 1.00 88.00 146 PHE A CA 1
ATOM 1120 C C . PHE A 1 146 ? -12.116 35.185 4.962 1.00 88.00 146 PHE A C 1
ATOM 1122 O O . PHE A 1 146 ? -11.133 35.903 4.761 1.00 88.00 146 PHE A O 1
ATOM 1129 N N . LEU A 1 147 ? -12.515 34.271 4.065 1.00 86.25 147 LEU A N 1
ATOM 1130 C CA . LEU A 1 147 ? -11.750 33.930 2.858 1.00 86.25 147 LEU A CA 1
ATOM 1131 C C . LEU A 1 147 ? -11.525 35.119 1.908 1.00 86.25 147 LEU A C 1
ATOM 1133 O O . LEU A 1 147 ? -10.398 35.274 1.442 1.00 86.25 147 LEU A O 1
ATOM 1137 N N . PRO A 1 148 ? -12.505 36.006 1.630 1.00 88.19 148 PRO A N 1
ATOM 1138 C CA . PRO A 1 148 ? -12.273 37.151 0.751 1.00 88.19 148 PRO A CA 1
ATOM 1139 C C . PRO A 1 148 ? -11.271 38.164 1.307 1.00 88.19 148 PRO A C 1
ATOM 1141 O O . PRO A 1 148 ? -10.643 38.879 0.531 1.00 88.19 148 PRO A O 1
ATOM 1144 N N . ALA A 1 149 ? -11.176 38.300 2.631 1.00 84.06 149 ALA A N 1
ATOM 1145 C CA . ALA A 1 149 ? -10.208 39.188 3.267 1.00 84.06 149 ALA A CA 1
ATOM 1146 C C . ALA A 1 149 ? -8.823 38.530 3.303 1.00 84.06 149 ALA A C 1
ATOM 1148 O O . ALA A 1 149 ? -7.851 39.147 2.883 1.00 84.06 149 ALA A O 1
ATOM 1149 N N . LEU A 1 150 ? -8.753 37.241 3.653 1.00 82.50 150 LEU A N 1
ATOM 1150 C CA . LEU A 1 150 ? -7.521 36.453 3.581 1.00 82.50 150 LEU A CA 1
ATOM 1151 C C . LEU A 1 150 ? -6.924 36.436 2.162 1.00 82.50 150 LEU A C 1
ATOM 1153 O O . LEU A 1 150 ? -5.733 36.668 1.994 1.00 82.50 150 LEU A O 1
ATOM 1157 N N . ALA A 1 151 ? -7.748 36.247 1.129 1.00 83.12 151 ALA A N 1
ATOM 1158 C CA . ALA A 1 151 ? -7.314 36.263 -0.272 1.00 83.12 151 ALA A CA 1
ATOM 1159 C C . ALA A 1 151 ? -6.798 37.634 -0.750 1.00 83.12 151 ALA A C 1
ATOM 1161 O O . ALA A 1 151 ? -6.113 37.708 -1.767 1.00 83.12 151 ALA A O 1
ATOM 1162 N N . ARG A 1 152 ? -7.156 38.718 -0.049 1.00 82.56 152 ARG A N 1
ATOM 1163 C CA . ARG A 1 152 ? -6.675 40.081 -0.316 1.00 82.56 152 ARG A CA 1
ATOM 1164 C C . ARG A 1 152 ? -5.494 40.482 0.563 1.00 82.56 152 ARG A C 1
ATOM 1166 O O . ARG A 1 152 ? -4.874 41.494 0.252 1.00 82.56 152 ARG A O 1
ATOM 1173 N N . SER A 1 153 ? -5.212 39.722 1.621 1.00 81.31 153 SER A N 1
ATOM 1174 C CA . SER A 1 153 ? -4.105 40.014 2.524 1.00 81.31 153 SER A CA 1
ATOM 1175 C C . SER A 1 153 ? -2.759 39.835 1.827 1.00 81.31 153 SER A C 1
ATOM 1177 O O . SER A 1 153 ? -2.544 38.861 1.099 1.00 81.31 153 SER A O 1
ATOM 1179 N N . ASP A 1 154 ? -1.851 40.781 2.042 1.00 83.88 154 ASP A N 1
ATOM 1180 C CA . ASP A 1 154 ? -0.489 40.711 1.524 1.00 83.88 154 ASP A CA 1
ATOM 1181 C C . ASP A 1 154 ? 0.457 40.104 2.565 1.00 83.88 154 ASP A C 1
ATOM 1183 O O . ASP A 1 154 ? 1.120 40.805 3.333 1.00 83.88 154 ASP A O 1
ATOM 1187 N N . GLY A 1 155 ? 0.559 38.773 2.553 1.00 80.25 155 GLY A N 1
ATOM 1188 C CA . GLY A 1 155 ? 1.468 38.030 3.429 1.00 80.25 155 GLY A CA 1
ATOM 1189 C C . GLY A 1 155 ? 2.959 38.298 3.184 1.00 80.25 155 GLY A C 1
ATOM 1190 O O . GLY A 1 155 ? 3.790 37.738 3.891 1.00 80.25 155 GLY A O 1
ATOM 1191 N N . SER A 1 156 ? 3.340 39.121 2.196 1.00 83.50 156 SER A N 1
ATOM 1192 C CA . SER A 1 156 ? 4.734 39.549 2.020 1.00 83.50 156 SER A CA 1
ATOM 1193 C C . SER A 1 156 ? 5.135 40.694 2.957 1.00 83.50 156 SER A C 1
ATOM 1195 O O . SER A 1 156 ? 6.329 40.893 3.193 1.00 83.50 156 SER A O 1
ATOM 1197 N N . LYS A 1 157 ? 4.164 41.419 3.527 1.00 86.00 157 LYS A N 1
ATOM 1198 C CA . LYS A 1 157 ? 4.421 42.494 4.490 1.00 86.00 157 LYS A CA 1
ATOM 1199 C C . LYS A 1 157 ? 4.820 41.937 5.861 1.00 86.00 157 LYS A C 1
ATOM 1201 O O . LYS A 1 157 ? 4.402 40.829 6.210 1.00 86.00 157 LYS A O 1
ATOM 1206 N N . PRO A 1 158 ? 5.575 42.701 6.671 1.00 85.88 158 PRO A N 1
ATOM 1207 C CA . PRO A 1 158 ? 5.778 42.380 8.083 1.00 85.88 158 PRO A CA 1
ATOM 1208 C C . PRO A 1 158 ? 4.442 42.221 8.827 1.00 85.88 158 PRO A C 1
ATOM 1210 O O . PRO A 1 158 ? 3.512 42.982 8.569 1.00 85.88 158 PRO A O 1
ATOM 1213 N N . TYR A 1 159 ? 4.348 41.283 9.775 1.00 85.44 159 TYR A N 1
ATOM 1214 C CA . TYR A 1 159 ? 3.144 41.010 10.582 1.00 85.44 159 TYR A CA 1
ATOM 1215 C C . TYR A 1 159 ? 2.482 42.262 11.200 1.00 85.44 159 TYR A C 1
ATOM 1217 O O . TYR A 1 159 ? 1.260 42.356 11.355 1.00 85.44 159 TYR A O 1
ATOM 1225 N N . GLU A 1 160 ? 3.290 43.243 11.586 1.00 84.75 160 GLU A N 1
ATOM 1226 C CA . GLU A 1 160 ? 2.863 44.520 12.155 1.00 84.75 160 GLU A CA 1
ATOM 1227 C C . GLU A 1 160 ? 2.178 45.437 11.129 1.00 84.75 160 GLU A C 1
ATOM 1229 O O . GLU A 1 160 ? 1.380 46.286 11.518 1.00 84.75 160 GLU A O 1
ATOM 1234 N N . GLU A 1 161 ? 2.460 45.234 9.842 1.00 83.81 161 GLU A N 1
ATOM 1235 C CA . GLU A 1 161 ? 1.972 46.004 8.690 1.00 83.81 161 GLU A CA 1
ATOM 1236 C C . GLU A 1 161 ? 0.889 45.256 7.880 1.00 83.81 161 GLU A C 1
ATOM 1238 O O . GLU A 1 161 ? 0.375 45.791 6.897 1.00 83.81 161 GLU A O 1
ATOM 1243 N N . GLN A 1 162 ? 0.523 44.032 8.283 1.00 79.44 162 GLN A N 1
ATOM 1244 C CA . GLN A 1 162 ? -0.599 43.254 7.734 1.00 79.44 162 GLN A CA 1
ATOM 1245 C C . GLN A 1 162 ? -1.930 43.701 8.376 1.00 79.44 162 GLN A C 1
ATOM 1247 O O . GLN A 1 162 ? -2.521 42.998 9.200 1.00 79.44 162 GLN A O 1
ATOM 1252 N N . ASP A 1 163 ? -2.375 44.916 8.052 1.00 75.50 163 ASP A N 1
ATOM 1253 C CA . ASP A 1 163 ? -3.618 45.536 8.547 1.00 75.50 163 ASP A CA 1
ATOM 1254 C C . ASP A 1 163 ? -4.883 45.120 7.769 1.00 75.50 163 ASP A C 1
ATOM 1256 O O . ASP A 1 163 ? -6.006 45.450 8.154 1.00 75.50 163 ASP A O 1
ATOM 1260 N N . ASP A 1 164 ? -4.697 44.369 6.689 1.00 78.00 164 ASP A N 1
ATOM 1261 C CA . ASP A 1 164 ? -5.713 43.862 5.768 1.00 78.00 164 ASP A CA 1
ATOM 1262 C C . ASP A 1 164 ? -6.272 42.482 6.165 1.00 78.00 164 ASP A C 1
ATOM 1264 O O . ASP A 1 164 ? -7.318 42.061 5.656 1.00 78.00 164 ASP A O 1
ATOM 1268 N N . MET A 1 165 ? -5.615 41.788 7.100 1.00 80.75 165 MET A N 1
ATOM 1269 C CA . MET A 1 165 ? -6.063 40.505 7.634 1.00 80.75 165 MET A CA 1
ATOM 1270 C C . MET A 1 165 ? -7.149 40.694 8.711 1.00 80.75 165 MET A C 1
ATOM 1272 O O . MET A 1 165 ? -6.971 41.502 9.627 1.00 80.75 165 MET A O 1
ATOM 1276 N N . PRO A 1 166 ? -8.257 39.922 8.676 1.00 85.06 166 PRO A N 1
ATOM 1277 C CA . PRO A 1 166 ? -9.229 39.900 9.767 1.00 85.06 166 PRO A CA 1
ATOM 1278 C C . PRO A 1 166 ? -8.556 39.626 11.112 1.00 85.06 166 PRO A C 1
ATOM 1280 O O . PRO A 1 166 ? -7.686 38.757 11.208 1.00 85.06 166 PRO A O 1
ATOM 1283 N N . VAL A 1 167 ? -8.975 40.341 12.156 1.00 84.12 167 VAL A N 1
ATOM 1284 C CA . VAL A 1 167 ? -8.358 40.264 13.490 1.00 84.12 167 VAL A CA 1
ATOM 1285 C C . VAL A 1 167 ? -8.394 38.843 14.063 1.00 84.12 167 VAL A C 1
ATOM 1287 O O . VAL A 1 167 ? -7.457 38.422 14.734 1.00 84.12 167 VAL A O 1
ATOM 1290 N N . GLU A 1 168 ? -9.436 38.078 13.742 1.00 85.31 168 GLU A N 1
ATOM 1291 C CA . GLU A 1 168 ? -9.605 36.683 14.141 1.00 85.31 168 GLU A CA 1
ATOM 1292 C C . GLU A 1 168 ? -8.525 35.788 13.529 1.00 85.31 168 GLU A C 1
ATOM 1294 O O . GLU A 1 168 ? -7.928 34.974 14.231 1.00 85.31 168 GLU A O 1
ATOM 1299 N N . LEU A 1 169 ? -8.239 35.968 12.234 1.00 84.88 169 LEU A N 1
ATOM 1300 C CA . LEU A 1 169 ? -7.171 35.237 11.555 1.00 84.88 169 LEU A CA 1
ATOM 1301 C C . LEU A 1 169 ? -5.803 35.697 12.053 1.00 84.88 169 LEU A C 1
ATOM 1303 O O . LEU A 1 169 ? -4.945 34.863 12.321 1.00 84.88 169 LEU A O 1
ATOM 1307 N N . ARG A 1 170 ? -5.631 37.003 12.274 1.00 84.19 170 ARG A N 1
ATOM 1308 C CA . ARG A 1 170 ? -4.392 37.580 12.799 1.00 84.19 170 ARG A CA 1
ATOM 1309 C C . ARG A 1 170 ? -4.033 37.013 14.173 1.00 84.19 170 ARG A C 1
ATOM 1311 O O . ARG A 1 170 ? -2.913 36.558 14.365 1.00 84.19 170 ARG A O 1
ATOM 1318 N N . HIS A 1 171 ? -4.987 36.962 15.104 1.00 83.56 171 HIS A N 1
ATOM 1319 C CA . HIS A 1 171 ? -4.785 36.364 16.430 1.00 83.56 171 HIS A CA 1
ATOM 1320 C C . HIS A 1 171 ? -4.613 34.838 16.388 1.00 83.56 171 HIS A C 1
ATOM 1322 O O . HIS A 1 171 ? -4.045 34.261 17.313 1.00 83.56 171 HIS A O 1
ATOM 1328 N N . ALA A 1 172 ? -5.091 34.173 15.334 1.00 84.00 172 ALA A N 1
ATOM 1329 C CA . ALA A 1 172 ? -4.876 32.744 15.125 1.00 84.00 172 ALA A CA 1
ATOM 1330 C C . ALA A 1 172 ? -3.522 32.421 14.458 1.00 84.00 172 ALA A C 1
ATOM 1332 O O . ALA A 1 172 ? -3.093 31.265 14.476 1.00 84.00 172 ALA A O 1
ATOM 1333 N N . THR A 1 173 ? -2.823 33.409 13.888 1.00 86.94 173 THR A N 1
ATOM 1334 C CA . THR A 1 173 ? -1.528 33.218 13.221 1.00 86.94 173 THR A CA 1
ATOM 1335 C C . THR A 1 173 ? -0.420 32.975 14.242 1.00 86.94 173 THR A C 1
ATOM 1337 O O . THR A 1 173 ? 0.043 33.892 14.914 1.00 86.94 173 THR A O 1
ATOM 1340 N N . ILE A 1 174 ? 0.051 31.728 14.329 1.00 87.56 174 ILE A N 1
ATOM 1341 C CA . ILE A 1 174 ? 1.118 31.311 15.258 1.00 87.56 174 ILE A CA 1
ATOM 1342 C C . ILE A 1 174 ? 2.501 31.782 14.781 1.00 87.56 174 ILE A C 1
ATOM 1344 O O . ILE A 1 174 ? 3.353 32.168 15.587 1.00 87.56 174 ILE A O 1
ATOM 1348 N N . THR A 1 175 ? 2.745 31.736 13.469 1.00 89.50 175 THR A N 1
ATOM 1349 C CA . THR A 1 175 ? 4.028 32.105 12.859 1.00 89.50 175 THR A CA 1
ATOM 1350 C C . THR A 1 175 ? 3.835 32.932 11.599 1.00 89.50 175 THR A C 1
ATOM 1352 O O . THR A 1 175 ? 2.990 32.585 10.781 1.00 89.50 175 THR A O 1
ATOM 1355 N N . ASP A 1 176 ? 4.692 33.929 11.408 1.00 86.62 176 ASP A N 1
ATOM 1356 C CA . ASP A 1 176 ? 4.769 34.775 10.216 1.00 86.62 176 ASP A CA 1
ATOM 1357 C C . ASP A 1 176 ? 6.248 34.949 9.822 1.00 86.62 176 ASP A C 1
ATOM 1359 O O . ASP A 1 176 ? 7.112 35.081 10.694 1.00 86.62 176 ASP A O 1
ATOM 1363 N N . HIS A 1 177 ? 6.571 34.822 8.529 1.00 87.69 177 HIS A N 1
ATOM 1364 C CA . HIS A 1 177 ? 7.951 34.833 7.993 1.00 87.69 177 HIS A CA 1
ATOM 1365 C C . HIS A 1 177 ? 8.971 33.975 8.775 1.00 87.69 177 HIS A C 1
ATOM 1367 O O . HIS A 1 177 ? 10.142 34.325 8.924 1.00 87.69 177 HIS A O 1
ATOM 1373 N N . GLY A 1 178 ? 8.533 32.821 9.291 1.00 85.12 178 GLY A N 1
ATOM 1374 C CA . GLY A 1 178 ? 9.380 31.893 10.052 1.00 85.12 178 GLY A CA 1
ATOM 1375 C C . GLY A 1 178 ? 9.650 32.296 11.509 1.00 85.12 178 GLY A C 1
ATOM 1376 O O . GLY A 1 178 ? 10.384 31.589 12.202 1.00 85.12 178 GLY A O 1
ATOM 1377 N N . ALA A 1 179 ? 9.044 33.379 11.998 1.00 88.12 179 ALA A N 1
ATOM 1378 C CA . ALA A 1 179 ? 9.104 33.817 13.389 1.00 88.12 179 ALA A CA 1
ATOM 1379 C C . ALA A 1 179 ? 7.754 33.622 14.100 1.00 88.12 179 ALA A C 1
ATOM 1381 O O . ALA A 1 179 ? 6.701 33.625 13.472 1.00 88.12 179 ALA A O 1
ATOM 1382 N N . LEU A 1 180 ? 7.778 33.448 15.427 1.00 87.12 180 LEU A N 1
ATOM 1383 C CA . LEU A 1 180 ? 6.557 33.439 16.242 1.00 87.12 180 LEU A CA 1
ATOM 1384 C C . LEU A 1 180 ? 5.979 34.855 16.319 1.00 87.12 180 LEU A C 1
ATOM 1386 O O . LEU A 1 180 ? 6.708 35.802 16.638 1.00 87.12 180 LEU A O 1
ATOM 1390 N N . THR A 1 181 ? 4.674 34.981 16.099 1.00 90.06 181 THR A N 1
ATOM 1391 C CA . THR A 1 181 ? 3.947 36.238 16.313 1.00 90.06 181 THR A CA 1
ATOM 1392 C C . THR A 1 181 ? 3.913 36.587 17.815 1.00 90.06 181 THR A C 1
ATOM 1394 O O . THR A 1 181 ? 4.186 35.725 18.664 1.00 90.06 181 THR A O 1
ATOM 1397 N N . PRO A 1 182 ? 3.637 37.852 18.194 1.00 88.00 182 PRO A N 1
ATOM 1398 C CA . PRO A 1 182 ? 3.757 38.332 19.574 1.00 88.00 182 PRO A CA 1
ATOM 1399 C C . PRO A 1 182 ? 3.060 37.462 20.629 1.00 88.00 182 PRO A C 1
ATOM 1401 O O . PRO A 1 182 ? 3.696 37.121 21.630 1.00 88.00 182 PRO A O 1
ATOM 1404 N N . ASP A 1 183 ? 1.820 37.040 20.374 1.00 82.81 183 ASP A N 1
ATOM 1405 C CA . ASP A 1 183 ? 1.006 36.271 21.327 1.00 82.81 183 ASP A CA 1
ATOM 1406 C C . ASP A 1 183 ? 1.516 34.837 21.529 1.00 82.81 183 ASP A C 1
ATOM 1408 O O . ASP A 1 183 ? 1.259 34.216 22.559 1.00 82.81 183 ASP A O 1
ATOM 1412 N N . PHE A 1 184 ? 2.312 34.322 20.588 1.00 87.00 184 PHE A N 1
ATOM 1413 C CA . PHE A 1 184 ? 2.835 32.956 20.607 1.00 87.00 184 PHE A CA 1
ATOM 1414 C C . PHE A 1 184 ? 4.324 32.875 20.955 1.00 87.00 184 PHE A C 1
ATOM 1416 O O . PHE A 1 184 ? 4.891 31.780 21.000 1.00 87.00 184 PHE A O 1
ATOM 1423 N N . LYS A 1 185 ? 4.981 33.997 21.292 1.00 85.62 185 LYS A N 1
ATOM 1424 C CA . LYS A 1 185 ? 6.401 34.019 21.707 1.00 85.62 185 LYS A CA 1
ATOM 1425 C C . LYS A 1 185 ? 6.706 33.095 22.892 1.00 85.62 185 LYS A C 1
ATOM 1427 O O . LYS A 1 185 ? 7.826 32.592 22.997 1.00 85.62 185 LYS A O 1
ATOM 1432 N N . TYR A 1 186 ? 5.724 32.809 23.751 1.00 78.75 186 TYR A N 1
ATOM 1433 C CA . TYR A 1 186 ? 5.877 31.864 24.863 1.00 78.75 186 TYR A CA 1
ATOM 1434 C C . TYR A 1 186 ? 6.222 30.435 24.398 1.00 78.75 186 TYR A C 1
ATOM 1436 O O . TYR A 1 186 ? 6.888 29.702 25.128 1.00 78.75 186 TYR A O 1
ATOM 1444 N N . ILE A 1 187 ? 5.861 30.045 23.169 1.00 78.19 187 ILE A N 1
ATOM 1445 C CA . ILE A 1 187 ? 6.195 28.730 22.602 1.00 78.19 187 ILE A CA 1
ATOM 1446 C C . ILE A 1 187 ? 7.714 28.541 22.508 1.00 78.19 187 ILE A C 1
ATOM 1448 O O . ILE A 1 187 ? 8.210 27.443 22.755 1.00 78.19 187 ILE A O 1
ATOM 1452 N N . ALA A 1 188 ? 8.482 29.596 22.214 1.00 79.38 188 ALA A N 1
ATOM 1453 C CA . ALA A 1 188 ? 9.943 29.515 22.217 1.00 79.38 188 ALA A CA 1
ATOM 1454 C C . ALA A 1 188 ? 10.497 29.208 23.617 1.00 79.38 188 ALA A C 1
ATOM 1456 O O . ALA A 1 188 ? 11.444 28.433 23.745 1.00 79.38 188 ALA A O 1
ATOM 1457 N N . LEU A 1 189 ? 9.885 29.763 24.668 1.00 74.19 189 LEU A N 1
ATOM 1458 C CA . LEU A 1 189 ? 10.260 29.474 26.054 1.00 74.19 189 LEU A CA 1
ATOM 1459 C C . LEU A 1 189 ? 9.946 28.018 26.418 1.00 74.19 189 LEU A C 1
ATOM 1461 O O . LEU A 1 189 ? 10.789 27.348 27.014 1.00 74.19 189 LEU A O 1
ATOM 1465 N N . LEU A 1 190 ? 8.781 27.507 26.002 1.00 64.25 190 LEU A N 1
ATOM 1466 C CA . LEU A 1 190 ? 8.405 26.100 26.187 1.00 64.25 190 LEU A CA 1
ATOM 1467 C C . LEU A 1 190 ? 9.360 25.152 25.446 1.00 64.25 190 LEU A C 1
ATOM 1469 O O . LEU A 1 190 ? 9.815 24.162 26.018 1.00 64.25 190 LEU A O 1
ATOM 1473 N N . ARG A 1 191 ? 9.732 25.478 24.200 1.00 73.81 191 ARG A N 1
ATOM 1474 C CA . ARG A 1 191 ? 10.711 24.702 23.420 1.00 73.81 191 ARG A CA 1
ATOM 1475 C C . ARG A 1 191 ? 12.082 24.693 24.083 1.00 73.81 191 ARG A C 1
ATOM 1477 O O . ARG A 1 191 ? 12.646 23.623 24.257 1.00 73.81 191 ARG A O 1
ATOM 1484 N N . GLN A 1 192 ? 12.579 25.840 24.545 1.00 74.25 192 GLN A N 1
ATOM 1485 C CA . GLN A 1 192 ? 13.847 25.901 25.278 1.00 74.25 192 GLN A CA 1
ATOM 1486 C C . GLN A 1 192 ? 13.799 25.131 26.603 1.00 74.25 192 GLN A C 1
ATOM 1488 O O . GLN A 1 192 ? 14.796 24.526 26.995 1.00 74.25 192 GLN A O 1
ATOM 1493 N N . ALA A 1 193 ? 12.667 25.141 27.312 1.00 62.97 193 ALA A N 1
ATOM 1494 C CA . ALA A 1 193 ? 12.492 24.347 28.524 1.00 62.97 193 ALA A CA 1
ATOM 1495 C C . ALA A 1 193 ? 12.572 22.841 28.218 1.00 62.97 193 ALA A C 1
ATOM 1497 O O . ALA A 1 193 ? 13.321 22.124 28.887 1.00 62.97 193 ALA A O 1
ATOM 1498 N N . ASN A 1 194 ? 11.901 22.391 27.154 1.00 60.44 194 ASN A N 1
ATOM 1499 C CA . ASN A 1 194 ? 11.953 21.007 26.682 1.00 60.44 194 ASN A CA 1
ATOM 1500 C C . ASN A 1 194 ? 13.346 20.618 26.173 1.00 60.44 194 ASN A C 1
ATOM 1502 O O . ASN A 1 194 ? 13.868 19.583 26.564 1.00 60.44 194 ASN A O 1
ATOM 1506 N N . GLU A 1 195 ? 14.013 21.467 25.392 1.00 71.31 195 GLU A N 1
ATOM 1507 C CA . GLU A 1 195 ? 15.374 21.230 24.898 1.00 71.31 195 GLU A CA 1
ATOM 1508 C C . GLU A 1 195 ? 16.413 21.215 26.023 1.00 71.31 195 GLU A C 1
ATOM 1510 O O . GLU A 1 195 ? 17.387 20.469 25.947 1.00 71.31 195 GLU A O 1
ATOM 1515 N N . ARG A 1 196 ? 16.232 21.998 27.096 1.00 60.72 196 ARG A N 1
ATOM 1516 C CA . ARG A 1 196 ? 17.072 21.918 28.305 1.00 60.72 196 ARG A CA 1
ATOM 1517 C C . ARG A 1 196 ? 16.820 20.623 29.075 1.00 60.72 196 ARG A C 1
ATOM 1519 O O . ARG A 1 196 ? 17.778 20.039 29.586 1.00 60.72 196 ARG A O 1
ATOM 1526 N N . ALA A 1 197 ? 15.569 20.168 29.154 1.00 49.97 197 ALA A N 1
ATOM 1527 C CA . ALA A 1 197 ? 15.221 18.872 29.735 1.00 49.97 197 ALA A CA 1
ATOM 1528 C C . ALA A 1 197 ? 15.810 17.712 28.908 1.00 49.97 197 ALA A C 1
ATOM 1530 O O . ALA A 1 197 ? 16.432 16.802 29.463 1.00 49.97 197 ALA A O 1
ATOM 1531 N N . ASP A 1 198 ? 15.742 17.806 27.580 1.00 45.88 198 ASP A N 1
ATOM 1532 C CA . ASP A 1 198 ? 16.312 16.832 26.652 1.00 45.88 198 ASP A CA 1
ATOM 1533 C C . ASP A 1 198 ? 17.840 16.889 26.602 1.00 45.88 198 ASP A C 1
ATOM 1535 O O . ASP A 1 198 ? 18.488 15.849 26.573 1.00 45.88 198 ASP A O 1
ATOM 1539 N N . SER A 1 199 ? 18.459 18.065 26.688 1.00 50.22 199 SER A N 1
ATOM 1540 C CA . SER A 1 199 ? 19.921 18.207 26.751 1.00 50.22 199 SER A CA 1
ATOM 1541 C C . SER A 1 199 ? 20.486 17.634 28.048 1.00 50.22 199 SER A C 1
ATOM 1543 O O . SER A 1 199 ? 21.543 17.003 28.027 1.00 50.22 199 SER A O 1
ATOM 1545 N N . LYS A 1 200 ? 19.765 17.773 29.171 1.00 47.44 200 LYS A N 1
ATOM 1546 C CA . LYS A 1 200 ? 20.081 17.057 30.417 1.00 47.44 200 LYS A CA 1
ATOM 1547 C C . LYS A 1 200 ? 19.950 15.540 30.233 1.00 47.44 200 LYS A C 1
ATOM 1549 O O . LYS A 1 200 ? 20.865 14.821 30.628 1.00 47.44 200 LYS A O 1
ATOM 1554 N N . ARG A 1 201 ? 18.903 15.051 29.552 1.00 45.00 201 ARG A N 1
ATOM 1555 C CA . ARG A 1 201 ? 18.750 13.625 29.179 1.00 45.00 201 ARG A CA 1
ATOM 1556 C C . ARG A 1 201 ? 19.861 13.122 28.241 1.00 45.00 201 ARG A C 1
ATOM 1558 O O . ARG A 1 201 ? 20.339 12.002 28.403 1.00 45.00 201 ARG A O 1
ATOM 1565 N N . VAL A 1 202 ? 20.306 13.926 27.274 1.00 41.41 202 VAL A N 1
ATOM 1566 C CA . VAL A 1 202 ? 21.337 13.573 26.278 1.00 41.41 202 VAL A CA 1
ATOM 1567 C C . VAL A 1 202 ? 22.747 13.611 26.877 1.00 41.41 202 VAL A C 1
ATOM 1569 O O . VAL A 1 202 ? 23.558 12.734 26.572 1.00 41.41 202 VAL A O 1
ATOM 1572 N N . ALA A 1 203 ? 23.039 14.565 27.766 1.00 40.84 203 ALA A N 1
ATOM 1573 C CA . ALA A 1 203 ? 24.285 14.593 28.535 1.00 40.84 203 ALA A CA 1
ATOM 1574 C C . ALA A 1 203 ? 24.416 13.359 29.447 1.00 40.84 203 ALA A C 1
ATOM 1576 O O . ALA A 1 203 ? 25.505 12.799 29.567 1.00 40.84 203 ALA A O 1
ATOM 1577 N N . MET A 1 204 ? 23.298 12.877 29.999 1.00 39.00 204 MET A N 1
ATOM 1578 C CA . MET A 1 204 ? 23.225 11.632 30.774 1.00 39.00 204 MET A CA 1
ATOM 1579 C C . MET A 1 204 ? 23.486 10.391 29.893 1.00 39.00 204 MET A C 1
ATOM 1581 O O . MET A 1 204 ? 24.265 9.517 30.263 1.00 39.00 204 MET A O 1
ATOM 1585 N N . LYS A 1 205 ? 22.970 10.386 28.654 1.00 38.75 205 LYS A N 1
ATOM 1586 C CA . LYS A 1 205 ? 23.122 9.313 27.643 1.00 38.75 205 LYS A CA 1
ATOM 1587 C C . LYS A 1 205 ? 24.552 9.083 27.122 1.00 38.75 205 LYS A C 1
ATOM 1589 O O . LYS A 1 205 ? 24.813 8.061 26.490 1.00 38.75 205 LYS A O 1
ATOM 1594 N N . ARG A 1 206 ? 25.484 10.025 27.326 1.00 37.16 206 ARG A N 1
ATOM 1595 C CA . ARG A 1 206 ? 26.885 9.926 26.853 1.00 37.16 206 ARG A CA 1
ATOM 1596 C C . ARG A 1 206 ? 27.822 9.177 27.812 1.00 37.16 206 ARG A C 1
ATOM 1598 O O . ARG A 1 206 ? 28.951 8.871 27.429 1.00 37.16 206 ARG A O 1
ATOM 1605 N N . SER A 1 207 ? 27.358 8.820 29.008 1.00 36.88 207 SER A N 1
ATOM 1606 C CA . SER A 1 207 ? 28.086 7.964 29.949 1.00 36.88 207 SER A CA 1
ATOM 1607 C C . SER A 1 207 ? 27.841 6.483 29.626 1.00 36.88 207 SER A C 1
ATOM 1609 O O . SER A 1 207 ? 26.836 5.900 30.022 1.00 36.88 207 SER A O 1
ATOM 1611 N N . ARG A 1 208 ? 28.762 5.847 28.890 1.00 41.75 208 ARG A N 1
ATOM 1612 C CA . ARG A 1 208 ? 28.805 4.384 28.681 1.00 41.75 208 ARG A CA 1
ATOM 1613 C C . ARG A 1 208 ? 29.184 3.647 29.976 1.00 41.75 208 ARG A C 1
ATOM 1615 O O . ARG A 1 208 ? 30.267 3.082 30.049 1.00 41.75 208 ARG A O 1
ATOM 1622 N N . ASN A 1 209 ? 28.317 3.680 30.986 1.00 47.78 209 ASN A N 1
ATOM 1623 C CA . ASN A 1 209 ? 28.405 2.848 32.194 1.00 47.78 209 ASN A CA 1
ATOM 1624 C C . ASN A 1 209 ? 27.053 2.779 32.937 1.00 47.78 209 ASN A C 1
ATOM 1626 O O . ASN A 1 209 ? 27.010 2.756 34.163 1.00 47.78 209 ASN A O 1
ATOM 1630 N N . GLU A 1 210 ? 25.927 2.762 32.218 1.00 52.62 210 GLU A N 1
ATOM 1631 C CA . GLU A 1 210 ? 24.636 2.512 32.867 1.00 52.62 210 GLU A CA 1
ATOM 1632 C C . GLU A 1 210 ? 24.482 1.028 33.199 1.00 52.62 210 GLU A C 1
ATOM 1634 O O . GLU A 1 210 ? 24.711 0.143 32.371 1.00 52.62 210 GLU A O 1
ATOM 1639 N N . SER A 1 211 ? 24.086 0.768 34.440 1.00 54.41 211 SER A N 1
ATOM 1640 C CA . SER A 1 211 ? 23.652 -0.557 34.866 1.00 54.41 211 SER A CA 1
ATOM 1641 C C . SER A 1 211 ? 22.198 -0.731 34.447 1.00 54.41 211 SER A C 1
ATOM 1643 O O . SER A 1 211 ? 21.412 0.215 34.536 1.00 54.41 211 SER A O 1
ATOM 1645 N N . PHE A 1 212 ? 21.824 -1.934 34.013 1.00 62.16 212 PHE A N 1
ATOM 1646 C CA . PHE A 1 212 ? 20.446 -2.240 33.637 1.00 62.16 212 PHE A CA 1
ATOM 1647 C C . PHE A 1 212 ? 19.934 -3.502 34.329 1.00 62.16 212 PHE A C 1
ATOM 1649 O O . PHE A 1 212 ? 20.715 -4.386 34.684 1.00 62.16 212 PHE A O 1
ATOM 1656 N N . LEU A 1 213 ? 18.617 -3.584 34.511 1.00 65.56 213 LEU A N 1
ATOM 1657 C CA . LEU A 1 213 ? 17.940 -4.726 35.122 1.00 65.56 213 LEU A CA 1
ATOM 1658 C C . LEU A 1 213 ? 16.560 -4.918 34.498 1.00 65.56 213 LEU A C 1
ATOM 1660 O O . LEU A 1 213 ? 15.853 -3.940 34.263 1.00 65.56 213 LEU A O 1
ATOM 1664 N N . SER A 1 214 ? 16.162 -6.164 34.256 1.00 69.94 214 SER A N 1
ATOM 1665 C CA . SER A 1 214 ? 14.821 -6.479 33.764 1.00 69.94 214 SER A CA 1
ATOM 1666 C C . SER A 1 214 ? 13.928 -6.984 34.891 1.00 69.94 214 SER A C 1
ATOM 1668 O O . SER A 1 214 ? 14.320 -7.846 35.681 1.00 69.94 214 SER A O 1
ATOM 1670 N N . VAL A 1 215 ? 12.712 -6.448 34.940 1.00 77.69 215 VAL A N 1
ATOM 1671 C CA . VAL A 1 215 ? 11.695 -6.759 35.945 1.00 77.69 215 VAL A CA 1
ATOM 1672 C C . VAL A 1 215 ? 10.412 -7.134 35.228 1.00 77.69 215 VAL A C 1
ATOM 1674 O O . VAL A 1 215 ? 9.944 -6.393 34.367 1.00 77.69 215 VAL A O 1
ATOM 1677 N N . ARG A 1 216 ? 9.836 -8.277 35.590 1.00 83.00 216 ARG A N 1
ATOM 1678 C CA . ARG A 1 216 ? 8.503 -8.686 35.153 1.00 83.00 216 ARG A CA 1
ATOM 1679 C C . ARG A 1 216 ? 7.513 -8.450 36.273 1.00 83.00 216 ARG A C 1
ATOM 1681 O O . ARG A 1 216 ? 7.734 -8.899 37.395 1.00 83.00 216 ARG A O 1
ATOM 1688 N N . PHE A 1 217 ? 6.411 -7.817 35.916 1.00 88.88 217 PHE A N 1
ATOM 1689 C CA . PHE A 1 217 ? 5.219 -7.699 36.731 1.00 88.88 217 PHE A CA 1
ATOM 1690 C C . PHE A 1 217 ? 4.129 -8.606 36.167 1.00 88.88 217 PHE A C 1
ATOM 1692 O O . PHE A 1 217 ? 4.008 -8.741 34.947 1.00 88.88 217 PHE A O 1
ATOM 1699 N N . ALA A 1 218 ? 3.361 -9.240 37.045 1.00 86.69 218 ALA A N 1
ATOM 1700 C CA . ALA A 1 218 ? 2.227 -10.081 36.691 1.00 86.69 218 ALA A CA 1
ATOM 1701 C C . ALA A 1 218 ? 1.072 -9.842 37.670 1.00 86.69 218 ALA A C 1
ATOM 1703 O O . ALA A 1 218 ? 1.259 -9.926 38.883 1.00 86.69 218 ALA A O 1
ATOM 1704 N N . GLY A 1 219 ? -0.111 -9.555 37.142 1.00 87.12 219 GLY A N 1
ATOM 1705 C CA . GLY A 1 219 ? -1.321 -9.274 37.911 1.00 87.12 219 GLY A CA 1
ATOM 1706 C C . GLY A 1 219 ? -2.187 -8.244 37.190 1.00 87.12 219 GLY A C 1
ATOM 1707 O O . GLY A 1 219 ? -1.951 -7.930 36.031 1.00 87.12 219 GLY A O 1
ATOM 1708 N N . HIS A 1 220 ? -3.189 -7.698 37.860 1.00 86.50 220 HIS A N 1
ATOM 1709 C CA . HIS A 1 220 ? -4.069 -6.669 37.303 1.00 86.50 220 HIS A CA 1
ATOM 1710 C C . HIS A 1 220 ? -3.388 -5.289 37.289 1.00 86.50 220 HIS A C 1
ATOM 1712 O O . HIS A 1 220 ? -3.701 -4.423 38.103 1.00 86.50 220 HIS A O 1
ATOM 1718 N N . LEU A 1 221 ? -2.385 -5.091 36.423 1.00 85.12 221 LEU A N 1
ATOM 1719 C CA . LEU A 1 221 ? -1.496 -3.916 36.473 1.00 85.12 221 LEU A CA 1
ATOM 1720 C C . LEU A 1 221 ? -2.215 -2.576 36.242 1.00 85.12 221 LEU A C 1
ATOM 1722 O O . LEU A 1 221 ? -1.748 -1.558 36.756 1.00 85.12 221 LEU A O 1
ATOM 1726 N N . PHE A 1 222 ? -3.318 -2.580 35.488 1.00 80.88 222 PHE A N 1
ATOM 1727 C CA . PHE A 1 222 ? -4.150 -1.398 35.242 1.00 80.88 222 PHE A CA 1
ATOM 1728 C C . PHE A 1 222 ? -5.184 -1.195 36.343 1.00 80.88 222 PHE A C 1
ATOM 1730 O O . PHE A 1 222 ? -5.215 -0.122 36.934 1.00 80.88 222 PHE A O 1
ATOM 1737 N N . ASP A 1 223 ? -5.946 -2.239 36.683 1.00 79.75 223 ASP A N 1
ATOM 1738 C CA . ASP A 1 223 ? -7.001 -2.158 37.706 1.00 79.75 223 ASP A CA 1
ATOM 1739 C C . ASP A 1 223 ? -6.426 -1.792 39.086 1.00 79.75 223 ASP A C 1
ATOM 1741 O O . ASP A 1 223 ? -7.058 -1.108 39.884 1.00 79.75 223 ASP A O 1
ATOM 1745 N N . SER A 1 224 ? -5.187 -2.213 39.363 1.00 78.69 224 SER A N 1
ATOM 1746 C CA . SER A 1 224 ? -4.457 -1.842 40.583 1.00 78.69 224 SER A CA 1
ATOM 1747 C C . SER A 1 224 ? -3.766 -0.474 40.518 1.00 78.69 224 SER A C 1
ATOM 1749 O O . SER A 1 224 ? -3.173 -0.047 41.510 1.00 78.69 224 SER A O 1
ATOM 1751 N N . GLY A 1 225 ? -3.751 0.187 39.354 1.00 81.69 225 GLY A N 1
ATOM 1752 C CA . GLY A 1 225 ? -2.970 1.402 39.090 1.00 81.69 225 GLY A CA 1
ATOM 1753 C C . GLY A 1 225 ? -1.450 1.204 39.186 1.00 81.69 225 GLY A C 1
ATOM 1754 O O . GLY A 1 225 ? -0.680 2.167 39.143 1.00 81.69 225 GLY A O 1
ATOM 1755 N N . PHE A 1 226 ? -0.990 -0.041 39.338 1.00 87.25 226 PHE A N 1
ATOM 1756 C CA . PHE A 1 226 ? 0.399 -0.343 39.647 1.00 87.25 226 PHE A CA 1
ATOM 1757 C C . PHE A 1 226 ? 1.348 0.028 38.506 1.00 87.25 226 PHE A C 1
ATOM 1759 O O . PHE A 1 226 ? 2.477 0.429 38.782 1.00 87.25 226 PHE A O 1
ATOM 1766 N N . ILE A 1 227 ? 0.922 -0.077 37.241 1.00 89.25 227 ILE A N 1
ATOM 1767 C CA . ILE A 1 227 ? 1.799 0.254 36.110 1.00 89.25 227 ILE A CA 1
ATOM 1768 C C . ILE A 1 227 ? 2.239 1.722 36.130 1.00 89.25 227 ILE A C 1
ATOM 1770 O O . ILE A 1 227 ? 3.426 1.990 35.963 1.00 89.25 227 ILE A O 1
ATOM 1774 N N . ASN A 1 228 ? 1.324 2.647 36.430 1.00 86.19 228 ASN A N 1
ATOM 1775 C CA . ASN A 1 228 ? 1.637 4.073 36.540 1.00 86.19 228 ASN A CA 1
ATOM 1776 C C . ASN A 1 228 ? 2.593 4.307 37.711 1.00 86.19 228 ASN A C 1
ATOM 1778 O O . ASN A 1 228 ? 3.690 4.817 37.521 1.00 86.19 228 ASN A O 1
ATOM 1782 N N . LYS A 1 229 ? 2.270 3.749 38.883 1.00 88.19 229 LYS A N 1
ATOM 1783 C CA . LYS A 1 229 ? 3.126 3.820 40.075 1.00 88.19 229 LYS A CA 1
ATOM 1784 C C . LYS A 1 229 ? 4.530 3.251 39.846 1.00 88.19 229 LYS A C 1
ATOM 1786 O O . LYS A 1 229 ? 5.507 3.746 40.405 1.00 88.19 229 LYS A O 1
ATOM 1791 N N . ALA A 1 230 ? 4.651 2.184 39.057 1.00 86.88 230 ALA A N 1
ATOM 1792 C CA . ALA A 1 230 ? 5.936 1.593 38.711 1.00 86.88 230 ALA A CA 1
ATOM 1793 C C . ALA A 1 230 ? 6.765 2.522 37.811 1.00 86.88 230 ALA A C 1
ATOM 1795 O O . ALA A 1 230 ? 7.976 2.616 38.010 1.00 86.88 230 ALA A O 1
ATOM 1796 N N . LEU A 1 231 ? 6.131 3.214 36.860 1.00 88.06 231 LEU A N 1
ATOM 1797 C CA . LEU A 1 231 ? 6.785 4.205 36.003 1.00 88.06 231 LEU A CA 1
ATOM 1798 C C . LEU A 1 231 ? 7.172 5.464 36.791 1.00 88.06 231 LEU A C 1
ATOM 1800 O O . LEU A 1 231 ? 8.318 5.897 36.672 1.00 88.06 231 LEU A O 1
ATOM 1804 N N . ASP A 1 232 ? 6.301 5.949 37.678 1.00 87.50 232 ASP A N 1
ATOM 1805 C CA . ASP A 1 232 ? 6.583 7.078 38.575 1.00 87.50 232 ASP A CA 1
ATOM 1806 C C . ASP A 1 232 ? 7.812 6.789 39.449 1.00 87.50 232 ASP A C 1
ATOM 1808 O O . ASP A 1 232 ? 8.740 7.586 39.527 1.00 87.50 232 ASP A O 1
ATOM 1812 N N . ILE A 1 233 ? 7.900 5.585 40.036 1.00 88.88 233 ILE A N 1
ATOM 1813 C CA . ILE A 1 233 ? 9.065 5.161 40.835 1.00 88.88 233 ILE A CA 1
ATOM 1814 C C . ILE A 1 233 ? 10.370 5.219 40.026 1.00 88.88 233 ILE A C 1
ATOM 1816 O O . ILE A 1 233 ? 11.433 5.518 40.590 1.00 88.88 233 ILE A O 1
ATOM 1820 N N . VAL A 1 234 ? 10.316 4.889 38.733 1.00 84.75 234 VAL A N 1
ATOM 1821 C CA . VAL A 1 234 ? 11.476 4.938 37.836 1.00 84.75 234 VAL A CA 1
ATOM 1822 C C . VAL A 1 234 ? 11.851 6.386 37.529 1.00 84.75 234 VAL A C 1
ATOM 1824 O O . VAL A 1 234 ? 13.029 6.735 37.649 1.00 84.75 234 VAL A O 1
ATOM 1827 N N . GLU A 1 235 ? 10.871 7.223 37.195 1.00 80.44 235 GLU A N 1
ATOM 1828 C CA . GLU A 1 235 ? 11.069 8.640 36.885 1.00 80.44 235 GLU A CA 1
ATOM 1829 C C . GLU A 1 235 ? 11.590 9.429 38.096 1.00 80.44 235 GLU A C 1
ATOM 1831 O O . GLU A 1 235 ? 12.640 10.071 38.005 1.00 80.44 235 GLU A O 1
ATOM 1836 N N . ASP A 1 236 ? 10.965 9.264 39.265 1.00 84.06 236 ASP A N 1
ATOM 1837 C CA . ASP A 1 236 ? 11.365 9.874 40.543 1.00 84.06 236 ASP A CA 1
ATOM 1838 C C . ASP A 1 236 ? 12.788 9.498 40.965 1.00 84.06 236 ASP A C 1
ATOM 1840 O O . ASP A 1 236 ? 13.448 10.194 41.741 1.00 84.06 236 ASP A O 1
ATOM 1844 N N . SER A 1 237 ? 13.273 8.352 40.488 1.00 81.44 237 SER A N 1
ATOM 1845 C CA . SER A 1 237 ? 14.617 7.863 40.786 1.00 81.44 237 SER A CA 1
ATOM 1846 C C . SER A 1 237 ? 15.655 8.300 39.744 1.00 81.44 237 SER A C 1
ATOM 1848 O O . SER A 1 237 ? 16.788 7.814 39.784 1.00 81.44 237 SER A O 1
ATOM 1850 N N . ALA A 1 238 ? 15.288 9.218 38.838 1.00 80.19 238 ALA A N 1
ATOM 1851 C CA . ALA A 1 238 ? 16.105 9.696 37.722 1.00 80.19 238 ALA A CA 1
ATOM 1852 C C . ALA A 1 238 ? 16.664 8.549 36.857 1.00 80.19 238 ALA A C 1
ATOM 1854 O O . ALA A 1 238 ? 17.792 8.614 36.358 1.00 80.19 238 ALA A O 1
ATOM 1855 N N . ALA A 1 239 ? 15.878 7.482 36.717 1.00 79.50 239 ALA A N 1
ATOM 1856 C CA . ALA A 1 239 ? 16.166 6.335 35.871 1.00 79.50 239 ALA A CA 1
ATOM 1857 C C . ALA A 1 239 ? 15.277 6.367 34.624 1.00 79.50 239 ALA A C 1
ATOM 1859 O O . ALA A 1 239 ? 14.364 7.181 34.499 1.00 79.50 239 ALA A O 1
ATOM 1860 N N . SER A 1 240 ? 15.552 5.477 33.675 1.00 74.38 240 SER A N 1
ATOM 1861 C CA . SER A 1 240 ? 14.667 5.275 32.529 1.00 74.38 240 SER A CA 1
ATOM 1862 C C . SER A 1 240 ? 14.201 3.831 32.457 1.00 74.38 240 SER A C 1
ATOM 1864 O O . SER A 1 240 ? 14.915 2.916 32.866 1.00 74.38 240 SER A O 1
ATOM 1866 N N . ALA A 1 241 ? 12.992 3.624 31.944 1.00 78.00 241 ALA A N 1
ATOM 1867 C CA . ALA A 1 241 ? 12.454 2.304 31.660 1.00 78.00 241 ALA A CA 1
ATOM 1868 C C . ALA A 1 241 ? 12.182 2.162 30.163 1.00 78.00 241 ALA A C 1
ATOM 1870 O O . ALA A 1 241 ? 11.771 3.104 29.487 1.00 78.00 241 ALA A O 1
ATOM 1871 N N . ARG A 1 242 ? 12.387 0.955 29.648 1.00 71.62 242 ARG A N 1
ATOM 1872 C CA . ARG A 1 242 ? 11.915 0.518 28.337 1.00 71.62 242 ARG A CA 1
ATOM 1873 C C . ARG A 1 242 ? 10.973 -0.655 28.542 1.00 71.62 242 ARG A C 1
ATOM 1875 O O . ARG A 1 242 ? 11.359 -1.643 29.160 1.00 71.62 242 ARG A O 1
ATOM 1882 N N . ILE A 1 243 ? 9.770 -0.568 27.993 1.00 79.00 243 ILE A N 1
ATOM 1883 C CA . ILE A 1 243 ? 8.851 -1.705 27.946 1.00 79.00 243 ILE A CA 1
ATOM 1884 C C . ILE A 1 243 ? 9.402 -2.702 26.921 1.00 79.00 243 ILE A C 1
ATOM 1886 O O . ILE A 1 243 ? 9.611 -2.347 25.761 1.00 79.00 243 ILE A O 1
ATOM 1890 N N . LEU A 1 244 ? 9.702 -3.921 27.365 1.00 49.41 244 LEU A N 1
ATOM 1891 C CA . LEU A 1 244 ? 10.172 -5.008 26.502 1.00 49.41 244 LEU A CA 1
ATOM 1892 C C . LEU A 1 244 ? 9.017 -5.871 26.004 1.00 49.41 244 LEU A C 1
ATOM 1894 O O . LEU A 1 244 ? 9.012 -6.288 24.851 1.00 49.41 244 LEU A O 1
ATOM 1898 N N . GLU A 1 245 ? 8.058 -6.141 26.882 1.00 60.19 245 GLU A N 1
ATOM 1899 C CA . GLU A 1 245 ? 6.890 -6.964 26.599 1.00 60.19 245 GLU A CA 1
ATOM 1900 C C . GLU A 1 245 ? 5.714 -6.418 27.401 1.00 60.19 245 GLU A C 1
ATOM 1902 O O . GLU A 1 245 ? 5.870 -6.058 28.571 1.00 60.19 245 GLU A O 1
ATOM 1907 N N . PHE A 1 246 ? 4.548 -6.359 26.769 1.00 81.31 246 PHE A N 1
ATOM 1908 C CA . PHE A 1 246 ? 3.318 -5.939 27.415 1.00 81.31 246 PHE A CA 1
ATOM 1909 C C . PHE A 1 246 ? 2.172 -6.803 26.895 1.00 81.31 246 PHE A C 1
ATOM 1911 O O . PHE A 1 246 ? 1.888 -6.809 25.700 1.00 81.31 246 PHE A O 1
ATOM 1918 N N . ASN A 1 247 ? 1.536 -7.557 27.787 1.00 76.94 247 ASN A N 1
ATOM 1919 C CA . ASN A 1 247 ? 0.392 -8.403 27.477 1.00 76.94 247 ASN A CA 1
ATOM 1920 C C . ASN A 1 247 ? -0.728 -8.079 28.463 1.00 76.94 247 ASN A C 1
ATOM 1922 O O . ASN A 1 247 ? -0.564 -8.273 29.666 1.00 76.94 247 ASN A O 1
ATOM 1926 N N . VAL A 1 248 ? -1.840 -7.567 27.945 1.00 77.94 248 VAL A N 1
ATOM 1927 C CA . VAL A 1 248 ? -2.986 -7.107 28.742 1.00 77.94 248 VAL A CA 1
ATOM 1928 C C . VAL A 1 248 ? -3.821 -8.277 29.279 1.00 77.94 248 VAL A C 1
ATOM 1930 O O . VAL A 1 248 ? -4.527 -8.105 30.265 1.00 77.94 248 VAL A O 1
ATOM 1933 N N . GLY A 1 249 ? -3.652 -9.481 28.722 1.00 69.19 249 GLY A N 1
ATOM 1934 C CA . GLY A 1 249 ? -4.557 -10.610 28.930 1.00 69.19 249 GLY A CA 1
ATOM 1935 C C . GLY A 1 249 ? -5.597 -10.690 27.809 1.00 69.19 249 GLY A C 1
ATOM 1936 O O . GLY A 1 249 ? -5.722 -9.774 27.000 1.00 69.19 249 GLY A O 1
ATOM 1937 N N . LYS A 1 250 ? -6.308 -11.820 27.708 1.00 65.25 250 LYS A N 1
ATOM 1938 C CA . LYS A 1 250 ? -7.366 -12.016 26.694 1.00 65.25 250 LYS A CA 1
ATOM 1939 C C . LYS A 1 250 ? -8.757 -11.630 27.198 1.00 65.25 250 LYS A C 1
ATOM 1941 O O . LYS A 1 250 ? -9.674 -11.480 26.401 1.00 65.25 250 LYS A O 1
ATOM 1946 N N . ASP A 1 251 ? -8.899 -11.506 28.512 1.00 69.75 251 ASP A N 1
ATOM 1947 C CA . ASP A 1 251 ? -10.133 -11.194 29.217 1.00 69.75 251 ASP A CA 1
ATOM 1948 C C . ASP A 1 251 ? -9.808 -10.621 30.606 1.00 69.75 251 ASP A C 1
ATOM 1950 O O . ASP A 1 251 ? -8.661 -10.650 31.059 1.00 69.75 251 ASP A O 1
ATOM 1954 N N . ARG A 1 252 ? -10.846 -10.152 31.305 1.00 63.38 252 ARG A N 1
ATOM 1955 C CA . ARG A 1 252 ? -10.776 -9.578 32.660 1.00 63.38 252 ARG A CA 1
ATOM 1956 C C . ARG A 1 252 ? -10.280 -10.530 33.756 1.00 63.38 252 ARG A C 1
ATOM 1958 O O . ARG A 1 252 ? -10.058 -10.089 34.876 1.00 63.38 252 ARG A O 1
ATOM 1965 N N . HIS A 1 253 ? -10.172 -11.830 33.486 1.00 70.88 253 HIS A N 1
ATOM 1966 C CA . HIS A 1 253 ? -9.699 -12.830 34.450 1.00 70.88 253 HIS A CA 1
ATOM 1967 C C . HIS A 1 253 ? -8.233 -13.204 34.211 1.00 70.88 253 HIS A C 1
ATOM 1969 O O . HIS A 1 253 ? -7.597 -13.828 35.063 1.00 70.88 253 HIS A O 1
ATOM 1975 N N . THR A 1 254 ? -7.684 -12.813 33.062 1.00 73.88 254 THR A N 1
ATOM 1976 C CA . THR A 1 254 ? -6.302 -13.070 32.691 1.00 73.88 254 THR A CA 1
ATOM 1977 C C . THR A 1 254 ? -5.411 -11.942 33.219 1.00 73.88 254 THR A C 1
ATOM 1979 O O . THR A 1 254 ? -5.631 -10.783 32.873 1.00 73.88 254 THR A O 1
ATOM 1982 N N . PRO A 1 255 ? -4.379 -12.236 34.029 1.00 79.50 255 PRO A N 1
ATOM 1983 C CA . PRO A 1 255 ? -3.514 -11.199 34.576 1.00 79.50 255 PRO A CA 1
ATOM 1984 C C . PRO A 1 255 ? -2.707 -10.506 33.473 1.00 79.50 255 PRO A C 1
ATOM 1986 O O . PRO A 1 255 ? -2.126 -11.161 32.602 1.00 79.50 255 PRO A O 1
ATOM 1989 N N . THR A 1 256 ? -2.590 -9.183 33.569 1.00 85.00 256 THR A N 1
ATOM 1990 C CA . THR A 1 256 ? -1.647 -8.402 32.770 1.00 85.00 256 THR A CA 1
ATOM 1991 C C . THR A 1 256 ? -0.217 -8.796 33.135 1.00 85.00 256 THR A C 1
ATOM 1993 O O . THR A 1 256 ? 0.143 -8.935 34.307 1.00 85.00 256 THR A O 1
ATOM 1996 N N . THR A 1 257 ? 0.640 -8.945 32.130 1.00 84.44 257 THR A N 1
ATOM 1997 C CA . THR A 1 257 ? 2.076 -9.133 32.337 1.00 84.44 257 THR A CA 1
ATOM 1998 C C . THR A 1 257 ? 2.862 -8.069 31.594 1.00 84.44 257 THR A C 1
ATOM 2000 O O . THR A 1 257 ? 2.654 -7.864 30.401 1.00 84.44 257 THR A O 1
ATOM 2003 N N . CYS A 1 258 ? 3.790 -7.419 32.289 1.00 85.50 258 CYS A N 1
ATOM 2004 C CA . CYS A 1 258 ? 4.644 -6.373 31.736 1.00 85.50 258 CYS A CA 1
ATOM 2005 C C . CYS A 1 258 ? 6.097 -6.661 32.101 1.00 85.50 258 CYS A C 1
ATOM 2007 O O . CYS A 1 258 ? 6.396 -6.956 33.257 1.00 85.50 258 CYS A O 1
ATOM 2009 N N . VAL A 1 259 ? 7.002 -6.565 31.132 1.00 78.31 259 VAL A N 1
ATOM 2010 C CA . VAL A 1 259 ? 8.445 -6.652 31.359 1.00 78.31 259 VAL A CA 1
ATOM 2011 C C . VAL A 1 259 ? 9.057 -5.280 31.107 1.00 78.31 259 VAL A C 1
ATOM 2013 O O . VAL A 1 259 ? 9.094 -4.811 29.970 1.00 78.31 259 VAL A O 1
ATOM 2016 N N . LEU A 1 260 ? 9.572 -4.647 32.162 1.00 80.56 260 LEU A N 1
ATOM 2017 C CA . LEU A 1 260 ? 10.317 -3.392 32.086 1.00 80.56 260 LEU A CA 1
ATOM 2018 C C . LEU A 1 260 ? 11.820 -3.663 32.147 1.00 80.56 260 LEU A C 1
ATOM 2020 O O . LEU A 1 260 ? 12.300 -4.387 33.017 1.00 80.56 260 LEU A O 1
ATOM 2024 N N . GLN A 1 261 ? 12.579 -3.038 31.253 1.00 76.81 261 GLN A N 1
ATOM 2025 C CA . GLN A 1 261 ? 14.026 -2.908 31.365 1.00 76.81 261 GLN A CA 1
ATOM 2026 C C . GLN A 1 261 ? 14.361 -1.543 31.949 1.00 76.81 261 GLN A C 1
ATOM 2028 O O . GLN A 1 261 ? 14.101 -0.519 31.323 1.00 76.81 261 GLN A O 1
ATOM 2033 N N . LEU A 1 262 ? 14.929 -1.544 33.147 1.00 78.88 262 LEU A N 1
ATOM 2034 C CA . LEU A 1 262 ? 15.324 -0.355 33.886 1.00 78.88 262 LEU A CA 1
ATOM 2035 C C . LEU A 1 262 ? 16.784 -0.028 33.585 1.00 78.88 262 LEU A C 1
ATOM 2037 O O . LEU A 1 262 ? 17.620 -0.930 33.569 1.00 78.88 262 LEU A O 1
ATOM 2041 N N . PHE A 1 263 ? 17.090 1.249 33.403 1.00 71.31 263 PHE A N 1
ATOM 2042 C CA . PHE A 1 263 ? 18.436 1.778 33.206 1.00 71.31 263 PHE A CA 1
ATOM 2043 C C . PHE A 1 263 ? 18.700 2.847 34.258 1.00 71.31 263 PHE A C 1
ATOM 2045 O O . PHE A 1 263 ? 17.921 3.796 34.382 1.00 71.31 263 PHE A O 1
ATOM 2052 N N . ALA A 1 264 ? 19.793 2.702 35.005 1.00 75.62 264 ALA A N 1
ATOM 2053 C CA . ALA A 1 264 ? 20.231 3.714 35.956 1.00 75.62 264 ALA A CA 1
ATOM 2054 C C . ALA A 1 264 ? 21.754 3.928 35.889 1.00 75.62 264 ALA A C 1
ATOM 2056 O O . ALA A 1 264 ? 22.501 2.997 35.564 1.00 75.62 264 ALA A O 1
ATOM 2057 N N . PRO A 1 265 ? 22.242 5.122 36.271 1.00 69.56 265 PRO A N 1
ATOM 2058 C CA . PRO A 1 265 ? 23.673 5.429 36.292 1.00 69.56 265 PRO A CA 1
ATOM 2059 C C . PRO A 1 265 ? 24.531 4.495 37.161 1.00 69.56 265 PRO A C 1
ATOM 2061 O O . PRO A 1 265 ? 25.724 4.364 36.905 1.00 69.56 265 PRO A O 1
ATOM 2064 N N . THR A 1 266 ? 23.965 3.856 38.197 1.00 73.06 266 THR A N 1
ATOM 2065 C CA . THR A 1 266 ? 24.713 2.971 39.113 1.00 73.06 266 THR A CA 1
ATOM 2066 C C . THR A 1 266 ? 23.916 1.726 39.541 1.00 73.06 266 THR A C 1
ATOM 2068 O O . THR A 1 266 ? 22.691 1.808 39.676 1.00 73.06 266 THR A O 1
ATOM 2071 N N . PRO A 1 267 ? 24.577 0.592 39.870 1.00 67.62 267 PRO A N 1
ATOM 2072 C CA . PRO A 1 267 ? 23.905 -0.589 40.431 1.00 67.62 267 PRO A CA 1
ATOM 2073 C C . PRO A 1 267 ? 23.143 -0.288 41.730 1.00 67.62 267 PRO A C 1
ATOM 2075 O O . PRO A 1 267 ? 22.037 -0.774 41.940 1.00 67.62 267 PRO A O 1
ATOM 2078 N N . LYS A 1 268 ? 23.694 0.592 42.576 1.00 77.00 268 LYS A N 1
ATOM 2079 C CA . LYS A 1 268 ? 23.076 1.012 43.843 1.00 77.00 268 LYS A CA 1
ATOM 2080 C C . LYS A 1 268 ? 21.747 1.753 43.636 1.00 77.00 268 LYS A C 1
ATOM 2082 O O . LYS A 1 268 ? 20.834 1.617 44.448 1.00 77.00 268 LYS A O 1
ATOM 2087 N N . GLN A 1 269 ? 21.616 2.525 42.553 1.00 77.81 269 GLN A N 1
ATOM 2088 C CA . GLN A 1 269 ? 20.336 3.141 42.184 1.00 77.81 269 GLN A CA 1
ATOM 2089 C C . GLN A 1 269 ? 19.318 2.098 41.722 1.00 77.81 269 GLN A C 1
ATOM 2091 O O . GLN A 1 269 ? 18.167 2.175 42.146 1.00 77.81 269 GLN A O 1
ATOM 2096 N N . LEU A 1 270 ? 19.731 1.098 40.933 1.00 74.81 270 LEU A N 1
ATOM 2097 C CA . LEU A 1 270 ? 18.846 -0.011 40.564 1.00 74.81 270 LEU A CA 1
ATOM 2098 C C . LEU A 1 270 ? 18.350 -0.775 41.794 1.00 74.81 270 LEU A C 1
ATOM 2100 O O . LEU A 1 270 ? 17.157 -1.036 41.890 1.00 74.81 270 LEU A O 1
ATOM 2104 N N . GLU A 1 271 ? 19.213 -1.074 42.767 1.00 79.62 271 GLU A N 1
ATOM 2105 C CA . GLU A 1 271 ? 18.799 -1.712 44.027 1.00 79.62 271 GLU A CA 1
ATOM 2106 C C . GLU A 1 271 ? 17.754 -0.879 44.787 1.00 79.62 271 GLU A C 1
ATOM 2108 O O . GLU A 1 271 ? 16.764 -1.419 45.290 1.00 79.62 271 GLU A O 1
ATOM 2113 N N . GLY A 1 272 ? 17.939 0.444 44.836 1.00 85.75 272 GLY A N 1
ATOM 2114 C CA . GLY A 1 272 ? 16.983 1.371 45.443 1.00 85.75 272 GLY A CA 1
ATOM 2115 C C . GLY A 1 272 ? 15.628 1.379 44.730 1.00 85.75 272 GLY A C 1
ATOM 2116 O O . GLY A 1 272 ? 14.588 1.284 45.387 1.00 85.75 272 GLY A O 1
ATOM 2117 N N . ILE A 1 273 ? 15.638 1.428 43.396 1.00 88.12 273 ILE A N 1
ATOM 2118 C CA . ILE A 1 273 ? 14.435 1.344 42.556 1.00 88.12 273 ILE A CA 1
ATOM 2119 C C . ILE A 1 273 ? 13.735 0.001 42.780 1.00 88.12 273 ILE A C 1
ATOM 2121 O O . ILE A 1 273 ? 12.537 -0.034 43.045 1.00 88.12 273 ILE A O 1
ATOM 2125 N N . MET A 1 274 ? 14.483 -1.103 42.792 1.00 87.56 274 MET A N 1
ATOM 2126 C CA . MET A 1 274 ? 13.939 -2.439 43.036 1.00 87.56 274 MET A CA 1
ATOM 2127 C C . MET A 1 274 ? 13.302 -2.590 44.410 1.00 87.56 274 MET A C 1
ATOM 2129 O O . MET A 1 274 ? 12.272 -3.251 44.534 1.00 87.56 274 MET A O 1
ATOM 2133 N N . LYS A 1 275 ? 13.874 -1.973 45.448 1.00 89.38 275 LYS A N 1
ATOM 2134 C CA . LYS A 1 275 ? 13.278 -1.973 46.788 1.00 89.38 275 LYS A CA 1
ATOM 2135 C C . LYS A 1 275 ? 11.926 -1.255 46.795 1.00 89.38 275 LYS A C 1
ATOM 2137 O O . LYS A 1 275 ? 10.974 -1.775 47.375 1.00 89.38 275 LYS A O 1
ATOM 2142 N N . LYS A 1 276 ? 11.828 -0.101 46.122 1.00 92.62 276 LYS A N 1
ATOM 2143 C CA . LYS A 1 276 ? 10.570 0.649 45.970 1.00 92.62 276 LYS A CA 1
ATOM 2144 C C . LYS A 1 276 ? 9.539 -0.141 45.158 1.00 92.62 276 LYS A C 1
ATOM 2146 O O . LYS A 1 276 ? 8.403 -0.272 45.600 1.00 92.62 276 LYS A O 1
ATOM 2151 N N . LEU A 1 277 ? 9.950 -0.729 44.031 1.00 91.06 277 LEU A N 1
ATOM 2152 C CA . LEU A 1 277 ? 9.084 -1.542 43.172 1.00 91.06 277 LEU A CA 1
ATOM 2153 C C . LEU A 1 277 ? 8.568 -2.795 43.887 1.00 91.06 277 LEU A C 1
ATOM 2155 O O . LEU A 1 277 ? 7.380 -3.084 43.804 1.00 91.06 277 LEU A O 1
ATOM 2159 N N . ARG A 1 278 ? 9.416 -3.507 44.644 1.00 90.38 278 ARG A N 1
ATOM 2160 C CA . ARG A 1 278 ? 8.993 -4.655 45.470 1.00 90.38 278 ARG A CA 1
ATOM 2161 C C . ARG A 1 278 ? 7.993 -4.247 46.548 1.00 90.38 278 ARG A C 1
ATOM 2163 O O . ARG A 1 278 ? 7.008 -4.951 46.744 1.00 90.38 278 ARG A O 1
ATOM 2170 N N . GLY A 1 279 ? 8.213 -3.109 47.207 1.00 88.94 279 GLY A N 1
ATOM 2171 C CA . GLY A 1 279 ? 7.262 -2.567 48.180 1.00 88.94 279 GLY A CA 1
ATOM 2172 C C . GLY A 1 279 ? 5.913 -2.236 47.540 1.00 88.94 279 GLY A C 1
ATOM 2173 O O . GLY A 1 279 ? 4.880 -2.702 48.008 1.00 88.94 279 GLY A O 1
ATOM 2174 N N . ALA A 1 280 ? 5.927 -1.501 46.427 1.00 88.38 280 ALA A N 1
ATOM 2175 C CA . ALA A 1 280 ? 4.715 -1.132 45.704 1.00 88.38 280 ALA A CA 1
ATOM 2176 C C . ALA A 1 280 ? 3.963 -2.355 45.150 1.00 88.38 280 ALA A C 1
ATOM 2178 O O . ALA A 1 280 ? 2.734 -2.384 45.206 1.00 88.38 280 ALA A O 1
ATOM 2179 N N . ALA A 1 281 ? 4.685 -3.365 44.656 1.00 86.44 281 ALA A N 1
ATOM 2180 C CA . ALA A 1 281 ? 4.098 -4.589 44.120 1.00 86.44 281 ALA A CA 1
ATOM 2181 C C . ALA A 1 281 ? 3.420 -5.403 45.225 1.00 86.44 281 ALA A C 1
ATOM 2183 O O . ALA A 1 281 ? 2.283 -5.828 45.053 1.00 86.44 281 ALA A O 1
ATOM 2184 N N . ALA A 1 282 ? 4.062 -5.527 46.392 1.00 86.56 282 ALA A N 1
ATOM 2185 C CA . ALA A 1 282 ? 3.480 -6.197 47.551 1.00 86.56 282 ALA A CA 1
ATOM 2186 C C . ALA A 1 282 ? 2.197 -5.505 48.042 1.00 86.56 282 ALA A C 1
ATOM 2188 O O . ALA A 1 282 ? 1.212 -6.183 48.318 1.00 86.56 282 ALA A O 1
ATOM 2189 N N . THR A 1 283 ? 2.172 -4.166 48.099 1.00 84.31 283 THR A N 1
ATOM 2190 C CA . THR A 1 283 ? 0.959 -3.410 48.469 1.00 84.31 283 THR A CA 1
ATOM 2191 C C . THR A 1 283 ? -0.172 -3.588 47.458 1.00 84.31 283 THR A C 1
ATOM 2193 O O . THR A 1 283 ? -1.336 -3.568 47.838 1.00 84.31 283 THR A O 1
ATOM 2196 N N . SER A 1 284 ? 0.168 -3.771 46.182 1.00 81.12 284 SER A N 1
ATOM 2197 C CA . SER A 1 284 ? -0.805 -3.837 45.085 1.00 81.12 284 SER A CA 1
ATOM 2198 C C . SER A 1 284 ? -1.177 -5.274 44.701 1.00 81.12 284 SER A C 1
ATOM 2200 O O . SER A 1 284 ? -1.892 -5.472 43.728 1.00 81.12 284 SER A O 1
ATOM 2202 N N . GLY A 1 285 ? -0.676 -6.288 45.419 1.00 83.12 285 GLY A N 1
ATOM 2203 C CA . GLY A 1 285 ? -0.920 -7.702 45.105 1.00 83.12 285 GLY A CA 1
ATOM 2204 C C . GLY A 1 285 ? -0.294 -8.179 43.787 1.00 83.12 285 GLY A C 1
ATOM 2205 O O . GLY A 1 285 ? -0.763 -9.154 43.206 1.00 83.12 285 GLY A O 1
ATOM 2206 N N . MET A 1 286 ? 0.739 -7.494 43.288 1.00 85.50 286 MET A N 1
ATOM 2207 C CA . MET A 1 286 ? 1.379 -7.804 42.009 1.00 85.50 286 MET A CA 1
ATOM 2208 C C . MET A 1 286 ? 2.534 -8.788 42.188 1.00 85.50 286 MET A C 1
ATOM 2210 O O . MET A 1 286 ? 3.415 -8.603 43.031 1.00 85.50 286 MET A O 1
ATOM 2214 N N . GLY A 1 287 ? 2.575 -9.811 41.337 1.00 83.25 287 GLY A N 1
ATOM 2215 C CA . GLY A 1 287 ? 3.743 -10.665 41.184 1.00 83.25 287 GLY A CA 1
ATOM 2216 C C . GLY A 1 287 ? 4.892 -9.870 40.574 1.00 83.25 287 GLY A C 1
ATOM 2217 O O . GLY A 1 287 ? 4.709 -9.198 39.561 1.00 83.25 287 GLY A O 1
ATOM 2218 N N . LEU A 1 288 ? 6.077 -9.946 41.179 1.00 86.81 288 LEU A N 1
ATOM 2219 C CA . LEU A 1 288 ? 7.293 -9.300 40.690 1.00 86.81 288 LEU A CA 1
ATOM 2220 C C . LEU A 1 288 ? 8.421 -10.327 40.638 1.00 86.81 288 LEU A C 1
ATOM 2222 O O . LEU A 1 288 ? 8.767 -10.920 41.658 1.00 86.81 288 LEU A O 1
ATOM 2226 N N . SER A 1 289 ? 9.032 -10.495 39.468 1.00 75.00 289 SER A N 1
ATOM 2227 C CA . SER A 1 289 ? 10.228 -11.325 39.286 1.00 75.00 289 SER A CA 1
ATOM 2228 C C . SER A 1 289 ? 11.327 -10.548 38.568 1.00 75.00 289 SER A C 1
ATOM 2230 O O . SER A 1 289 ? 11.050 -9.749 37.673 1.00 75.00 289 SER A O 1
ATOM 2232 N N . VAL A 1 290 ? 12.579 -10.793 38.946 1.00 70.06 290 VAL A N 1
ATOM 2233 C CA . VAL A 1 290 ? 13.760 -10.094 38.426 1.00 70.06 290 VAL A CA 1
ATOM 2234 C C . VAL A 1 290 ? 14.623 -11.070 37.637 1.00 70.06 290 VAL A C 1
ATOM 2236 O O . VAL A 1 290 ? 14.744 -12.235 38.015 1.00 70.06 290 VAL A O 1
ATOM 2239 N N . SER A 1 291 ? 15.266 -10.610 36.565 1.00 53.12 291 SER A N 1
ATOM 2240 C CA . SER A 1 291 ? 16.275 -11.415 35.871 1.00 53.12 291 SER A CA 1
ATOM 2241 C C . SER A 1 291 ? 17.442 -11.764 36.816 1.00 53.12 291 SER A C 1
ATOM 2243 O O . SER A 1 291 ? 18.157 -10.857 37.243 1.00 53.12 291 SER A O 1
ATOM 2245 N N . GLY A 1 292 ? 17.649 -13.054 37.117 1.00 46.22 292 GLY A N 1
ATOM 2246 C CA . GLY A 1 292 ? 18.772 -13.552 37.931 1.00 46.22 292 GLY A CA 1
ATOM 2247 C C . GLY A 1 292 ? 18.447 -13.982 39.373 1.00 46.22 292 GLY A C 1
ATOM 2248 O O . GLY A 1 292 ? 19.374 -14.324 40.105 1.00 46.22 292 GLY A O 1
ATOM 2249 N N . ASP A 1 293 ? 17.177 -13.996 39.797 1.00 37.34 293 ASP A N 1
ATOM 2250 C CA . ASP A 1 293 ? 16.775 -14.664 41.048 1.00 37.34 293 ASP A CA 1
ATOM 2251 C C . ASP A 1 293 ? 16.820 -16.198 40.872 1.00 37.34 293 ASP A C 1
ATOM 2253 O O . ASP A 1 293 ? 16.486 -16.723 39.808 1.00 37.34 293 ASP A O 1
ATOM 2257 N N . LYS A 1 294 ? 17.261 -16.932 41.905 1.00 34.75 294 LYS A N 1
ATOM 2258 C CA . LYS A 1 294 ? 17.401 -18.402 41.877 1.00 34.75 294 LYS A CA 1
ATOM 2259 C C . LYS A 1 294 ? 16.032 -19.084 41.739 1.00 34.75 294 LYS A C 1
ATOM 2261 O O . LYS A 1 294 ? 15.406 -19.432 42.735 1.00 34.75 294 LYS A O 1
ATOM 2266 N N . GLY A 1 295 ? 15.597 -19.291 40.500 1.00 39.16 295 GLY A N 1
ATOM 2267 C CA . GLY A 1 295 ? 14.386 -20.027 40.148 1.00 39.16 295 GLY A CA 1
ATOM 2268 C C . GLY A 1 295 ? 13.875 -19.631 38.764 1.00 39.16 295 GLY A C 1
ATOM 2269 O O . GLY A 1 295 ? 13.137 -18.663 38.646 1.00 39.16 295 GLY A O 1
ATOM 2270 N N . ASP A 1 296 ? 14.240 -20.421 37.751 1.00 36.97 296 ASP A N 1
ATOM 2271 C CA . ASP A 1 296 ? 13.872 -20.295 36.326 1.00 36.97 296 ASP A CA 1
ATOM 2272 C C . ASP A 1 296 ? 14.789 -19.382 35.477 1.00 36.97 296 ASP A C 1
ATOM 2274 O O . ASP A 1 296 ? 14.420 -18.320 34.976 1.00 36.97 296 ASP A O 1
ATOM 2278 N N . GLU A 1 297 ? 16.023 -19.857 35.269 1.00 36.03 297 GLU A N 1
ATOM 2279 C CA . GLU A 1 297 ? 17.082 -19.238 34.452 1.00 36.03 297 GLU A CA 1
ATOM 2280 C C . GLU A 1 297 ? 16.800 -19.226 32.927 1.00 36.03 297 GLU A C 1
ATOM 2282 O O . GLU A 1 297 ? 17.687 -18.902 32.140 1.00 36.03 297 GLU A O 1
ATOM 2287 N N . SER A 1 298 ? 15.580 -19.540 32.470 1.00 33.66 298 SER A N 1
ATOM 2288 C CA . SER A 1 298 ? 15.289 -19.754 31.040 1.00 33.66 298 SER A CA 1
ATOM 2289 C C . SER A 1 298 ? 14.332 -18.754 30.369 1.00 33.66 298 SER A C 1
ATOM 2291 O O . SER A 1 298 ? 14.153 -18.828 29.155 1.00 33.66 298 SER A O 1
ATOM 2293 N N . LYS A 1 299 ? 13.736 -17.787 31.091 1.00 41.00 299 LYS A N 1
ATOM 2294 C CA . LYS A 1 299 ? 12.582 -17.014 30.562 1.00 41.00 299 LYS A CA 1
ATOM 2295 C C . LYS A 1 299 ? 12.700 -15.491 30.448 1.00 41.00 299 LYS A C 1
ATOM 2297 O O . LYS A 1 299 ? 11.734 -14.849 30.050 1.00 41.00 299 LYS A O 1
ATOM 2302 N N . PHE A 1 300 ? 13.870 -14.903 30.696 1.00 41.09 300 PHE A N 1
ATOM 2303 C CA . PHE A 1 300 ? 14.112 -13.472 30.414 1.00 41.09 300 PHE A CA 1
ATOM 2304 C C . PHE A 1 300 ? 15.251 -13.224 29.429 1.00 41.09 300 PHE A C 1
ATOM 2306 O O . PHE A 1 300 ? 15.738 -12.100 29.293 1.00 41.09 300 PHE A O 1
ATOM 2313 N N . ALA A 1 301 ? 15.662 -14.261 28.699 1.00 34.56 301 ALA A N 1
ATOM 2314 C CA . ALA A 1 301 ? 16.366 -14.034 27.456 1.00 34.56 301 ALA A CA 1
ATOM 2315 C C . ALA A 1 301 ? 15.382 -13.341 26.512 1.00 34.56 301 ALA A C 1
ATOM 2317 O O . ALA A 1 301 ? 14.358 -13.908 26.135 1.00 34.56 301 ALA A O 1
ATOM 2318 N N . ILE A 1 302 ? 15.714 -12.107 26.137 1.00 34.53 302 ILE A N 1
ATOM 2319 C CA . ILE A 1 302 ? 15.214 -11.479 24.918 1.00 34.53 302 ILE A CA 1
ATOM 2320 C C . ILE A 1 302 ? 15.217 -12.603 23.862 1.00 34.53 302 ILE A C 1
ATOM 2322 O O . ILE A 1 302 ? 16.290 -13.201 23.674 1.00 34.53 302 ILE A O 1
ATOM 2326 N N . PRO A 1 303 ? 14.126 -12.913 23.127 1.00 31.05 303 PRO A N 1
ATOM 2327 C CA . PRO A 1 303 ? 14.365 -13.341 21.768 1.00 31.05 303 PRO A CA 1
ATOM 2328 C C . PRO A 1 303 ? 15.136 -12.156 21.232 1.00 31.05 303 PRO A C 1
ATOM 2330 O O . PRO A 1 303 ? 14.543 -11.092 21.045 1.00 31.05 303 PRO A O 1
ATOM 2333 N N . ARG A 1 304 ? 16.478 -12.272 21.132 1.00 34.44 304 ARG A N 1
ATOM 2334 C CA . ARG A 1 304 ? 17.280 -11.340 20.342 1.00 34.44 304 ARG A CA 1
ATOM 2335 C C . ARG A 1 304 ? 16.350 -11.058 19.181 1.00 34.44 304 ARG A C 1
ATOM 2337 O O . ARG A 1 304 ? 15.968 -12.042 18.540 1.00 34.44 304 ARG A O 1
ATOM 2344 N N . VAL A 1 305 ? 15.918 -9.799 18.957 1.00 38.12 305 VAL A N 1
ATOM 2345 C CA . VAL A 1 305 ? 15.524 -9.412 17.594 1.00 38.12 305 VAL A CA 1
ATOM 2346 C C . VAL A 1 305 ? 16.629 -10.074 16.831 1.00 38.12 305 VAL A C 1
ATOM 2348 O O . VAL A 1 305 ? 17.779 -9.720 17.156 1.00 38.12 305 VAL A O 1
ATOM 2351 N N . PRO A 1 306 ? 16.366 -11.153 16.058 1.00 35.72 306 PRO A N 1
ATOM 2352 C CA . PRO A 1 306 ? 17.473 -11.879 15.500 1.00 35.72 306 PRO A CA 1
ATOM 2353 C C . PRO A 1 306 ? 18.236 -10.749 14.855 1.00 35.72 306 PRO A C 1
ATOM 2355 O O . PRO A 1 306 ? 17.617 -9.900 14.195 1.00 35.72 306 PRO A O 1
ATOM 2358 N N . THR A 1 307 ? 19.513 -10.578 15.193 1.00 44.66 307 THR A N 1
ATOM 2359 C CA . THR A 1 307 ? 20.354 -9.767 14.338 1.00 44.66 307 THR A CA 1
ATOM 2360 C C . THR A 1 307 ? 20.289 -10.579 13.068 1.00 44.66 307 THR A C 1
ATOM 2362 O O . THR A 1 307 ? 21.052 -11.531 12.918 1.00 44.66 307 THR A O 1
ATOM 2365 N N . LEU A 1 308 ? 19.218 -10.352 12.290 1.00 53.56 308 LEU A N 1
ATOM 2366 C CA . LEU A 1 308 ? 18.888 -11.116 11.122 1.00 53.56 308 LEU A CA 1
ATOM 2367 C C . LEU A 1 308 ? 20.160 -10.893 10.347 1.00 53.56 308 LEU A C 1
ATOM 2369 O O . LEU A 1 308 ? 20.583 -9.729 10.224 1.00 53.56 308 LEU A O 1
ATOM 2373 N N . PRO A 1 309 ? 20.858 -11.989 10.032 1.00 65.38 309 PRO A N 1
ATOM 2374 C CA . PRO A 1 309 ? 22.207 -11.890 9.531 1.00 65.38 309 PRO A CA 1
ATOM 2375 C C . PRO A 1 309 ? 22.189 -10.862 8.403 1.00 65.38 309 PRO A C 1
ATOM 2377 O O . PRO A 1 309 ? 21.201 -10.850 7.655 1.00 65.38 309 PRO A O 1
ATOM 2380 N N . PRO A 1 310 ? 23.186 -9.957 8.354 1.00 78.06 310 PRO A N 1
ATOM 2381 C CA . PRO A 1 310 ? 23.234 -8.891 7.363 1.00 78.06 310 PRO A CA 1
ATOM 2382 C C . PRO A 1 310 ? 22.826 -9.451 6.009 1.00 78.06 310 PRO A C 1
ATOM 2384 O O . PRO A 1 310 ? 23.362 -10.474 5.585 1.00 78.06 310 PRO A O 1
ATOM 2387 N N . LYS A 1 311 ? 21.816 -8.840 5.388 1.00 91.31 311 LYS A N 1
ATOM 2388 C CA . LYS A 1 311 ? 21.282 -9.331 4.123 1.00 91.31 311 LYS A CA 1
ATOM 2389 C C . LYS A 1 311 ? 21.884 -8.536 2.990 1.00 91.31 311 LYS A C 1
ATOM 2391 O O . LYS A 1 311 ? 21.787 -7.309 2.961 1.00 91.31 311 LYS A O 1
ATOM 2396 N N . ARG A 1 312 ? 22.481 -9.258 2.052 1.00 96.81 312 ARG A N 1
ATOM 2397 C CA . ARG A 1 312 ? 22.849 -8.752 0.737 1.00 96.81 312 ARG A CA 1
ATOM 2398 C C . ARG A 1 312 ? 21.640 -8.917 -0.169 1.00 96.81 312 ARG A C 1
ATOM 2400 O O . ARG A 1 312 ? 21.186 -10.034 -0.401 1.00 96.81 312 ARG A O 1
ATOM 2407 N N . ILE A 1 313 ? 21.103 -7.806 -0.648 1.00 98.38 313 ILE A N 1
ATOM 2408 C CA . ILE A 1 313 ? 19.886 -7.754 -1.455 1.00 98.38 313 ILE A CA 1
ATOM 2409 C C . ILE A 1 313 ? 20.275 -7.355 -2.872 1.00 98.38 313 ILE A C 1
ATOM 2411 O O . ILE A 1 313 ? 20.825 -6.273 -3.066 1.00 98.38 313 ILE A O 1
ATOM 2415 N N . LEU A 1 314 ? 19.997 -8.211 -3.851 1.00 98.69 314 LEU A N 1
ATOM 2416 C CA . LEU A 1 314 ? 20.123 -7.853 -5.261 1.00 98.69 314 LEU A CA 1
ATOM 2417 C C . LEU A 1 314 ? 18.800 -7.252 -5.723 1.00 98.69 314 LEU A C 1
ATOM 2419 O O . LEU A 1 314 ? 17.783 -7.934 -5.686 1.00 98.69 314 LEU A O 1
ATOM 2423 N N . LEU A 1 315 ? 18.805 -6.001 -6.161 1.00 98.31 315 LEU A N 1
ATOM 2424 C CA . LEU A 1 315 ? 17.629 -5.319 -6.683 1.00 98.31 315 LEU A CA 1
ATOM 2425 C C . LEU A 1 315 ? 17.814 -5.110 -8.187 1.00 98.31 315 LEU A C 1
ATOM 2427 O O . LEU A 1 315 ? 18.643 -4.309 -8.610 1.00 98.31 315 LEU A O 1
ATOM 2431 N N . LEU A 1 316 ? 17.062 -5.857 -8.991 1.00 98.31 316 LEU A N 1
ATOM 2432 C CA . LEU A 1 316 ? 17.078 -5.766 -10.448 1.00 98.31 316 LEU A CA 1
ATOM 2433 C C . LEU A 1 316 ? 16.052 -4.720 -10.900 1.00 98.31 316 LEU A C 1
ATOM 2435 O O . LEU A 1 316 ? 14.854 -4.900 -10.685 1.00 98.31 316 LEU A O 1
ATOM 2439 N N . GLY A 1 317 ? 16.522 -3.657 -11.548 1.00 94.88 317 GLY A N 1
ATOM 2440 C CA . GLY A 1 317 ? 15.715 -2.536 -12.030 1.00 94.88 317 GLY A CA 1
ATOM 2441 C C . GLY A 1 317 ? 15.920 -1.258 -11.211 1.00 94.88 317 GLY A C 1
ATOM 2442 O O . GLY A 1 317 ? 15.841 -1.259 -9.985 1.00 94.88 317 GLY A O 1
ATOM 2443 N N . ALA A 1 318 ? 16.135 -0.135 -11.896 1.00 94.38 318 ALA A N 1
ATOM 2444 C CA . ALA A 1 318 ? 16.342 1.188 -11.296 1.00 94.38 318 ALA A CA 1
ATOM 2445 C C . ALA A 1 318 ? 15.196 2.176 -11.609 1.00 94.38 318 ALA A C 1
ATOM 2447 O O . ALA A 1 318 ? 15.388 3.387 -11.589 1.00 94.38 318 ALA A O 1
ATOM 2448 N N . GLY A 1 319 ? 14.001 1.655 -11.914 1.00 89.12 319 GLY A N 1
ATOM 2449 C CA . GLY A 1 319 ? 12.832 2.456 -12.285 1.00 89.12 319 GLY A CA 1
ATOM 2450 C C . GLY A 1 319 ? 12.151 3.166 -11.107 1.00 89.12 319 GLY A C 1
ATOM 2451 O O . GLY A 1 319 ? 12.610 3.127 -9.968 1.00 89.12 319 GLY A O 1
ATOM 2452 N N . MET A 1 320 ? 10.993 3.778 -11.374 1.00 85.50 320 MET A N 1
ATOM 2453 C CA . MET A 1 320 ? 10.301 4.691 -10.444 1.00 85.50 320 MET A CA 1
ATOM 2454 C C . MET A 1 320 ? 9.874 4.060 -9.105 1.00 85.50 320 MET A C 1
ATOM 2456 O O . MET A 1 320 ? 9.739 4.768 -8.112 1.00 85.50 320 MET A O 1
ATOM 2460 N N . VAL A 1 321 ? 9.693 2.736 -9.051 1.00 88.00 321 VAL A N 1
ATOM 2461 C CA . VAL A 1 321 ? 9.314 2.004 -7.825 1.00 88.00 321 VAL A CA 1
ATOM 2462 C C . VAL A 1 321 ? 10.511 1.606 -6.952 1.00 88.00 321 VAL A C 1
ATOM 2464 O O . VAL A 1 321 ? 10.342 1.257 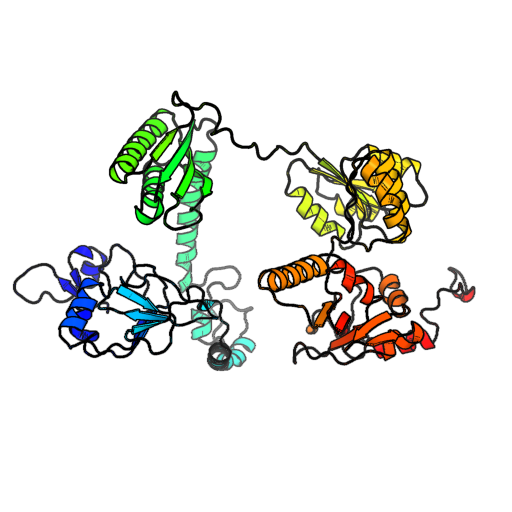-5.786 1.00 88.00 321 VAL A O 1
ATOM 2467 N N . THR A 1 322 ? 11.730 1.665 -7.490 1.00 93.25 322 THR A N 1
ATOM 2468 C CA . THR A 1 3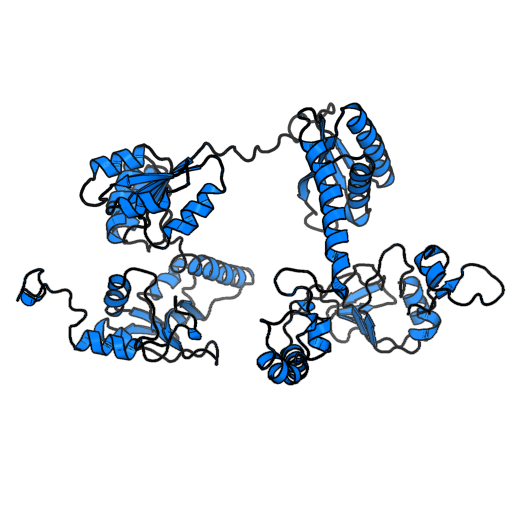22 ? 12.952 1.254 -6.790 1.00 93.25 322 THR A CA 1
ATOM 2469 C C . THR A 1 322 ? 13.375 2.208 -5.659 1.00 93.25 322 THR A C 1
ATOM 2471 O O . THR A 1 322 ? 13.683 1.702 -4.576 1.00 93.25 322 THR A O 1
ATOM 2474 N N . PRO A 1 323 ? 13.396 3.551 -5.831 1.00 94.44 323 PRO A N 1
ATOM 2475 C CA . PRO A 1 323 ? 13.818 4.472 -4.773 1.00 94.44 323 PRO A CA 1
ATOM 2476 C C . PRO A 1 323 ? 13.125 4.267 -3.411 1.00 94.44 323 PRO A C 1
ATOM 2478 O O . PRO A 1 323 ? 13.844 4.073 -2.426 1.00 94.44 323 PRO A O 1
ATOM 2481 N N . PRO A 1 324 ? 11.776 4.228 -3.310 1.00 93.00 324 PRO A N 1
ATOM 2482 C CA . PRO A 1 324 ? 11.116 4.061 -2.012 1.00 93.00 324 PRO A CA 1
ATOM 2483 C C . PRO A 1 324 ? 11.429 2.705 -1.364 1.00 93.00 324 PRO A C 1
ATOM 2485 O O . PRO A 1 324 ? 11.544 2.609 -0.140 1.00 93.00 324 PRO A O 1
ATOM 2488 N N . LEU A 1 325 ? 11.635 1.652 -2.166 1.00 94.44 325 LEU A N 1
ATOM 2489 C CA . LEU A 1 325 ? 12.034 0.345 -1.650 1.00 94.44 325 LEU A CA 1
ATOM 2490 C C . LEU A 1 325 ? 13.461 0.366 -1.085 1.00 94.44 325 LEU A C 1
ATOM 2492 O O . LEU A 1 325 ? 13.697 -0.181 -0.008 1.00 94.44 325 LEU A O 1
ATOM 2496 N N . VAL A 1 326 ? 14.407 1.008 -1.776 1.00 96.00 326 VAL A N 1
ATOM 2497 C CA . VAL A 1 326 ? 15.787 1.170 -1.286 1.00 96.00 326 VAL A CA 1
ATOM 2498 C C . VAL A 1 326 ? 15.790 1.897 0.057 1.00 96.00 326 VAL A C 1
ATOM 2500 O O . VAL A 1 326 ? 16.416 1.425 1.007 1.00 96.00 326 VAL A O 1
ATOM 2503 N N . GLU A 1 327 ? 15.050 3.001 0.175 1.00 93.88 327 GLU A N 1
ATOM 2504 C CA . GLU A 1 327 ? 14.921 3.741 1.434 1.00 93.88 327 GLU A CA 1
ATOM 2505 C C . GLU A 1 327 ? 14.341 2.879 2.557 1.00 93.88 327 GLU A C 1
ATOM 2507 O O . GLU A 1 327 ? 14.893 2.844 3.661 1.00 93.88 327 GLU A O 1
ATOM 2512 N N . TYR A 1 328 ? 13.267 2.136 2.276 1.00 92.75 328 TYR A N 1
ATOM 2513 C CA . TYR A 1 328 ? 12.649 1.235 3.245 1.00 92.75 328 TYR A CA 1
ATOM 2514 C C . TYR A 1 328 ? 13.618 0.138 3.712 1.00 92.75 328 TYR A C 1
ATOM 2516 O O . TYR A 1 328 ? 13.782 -0.079 4.915 1.00 92.75 328 TYR A O 1
ATOM 2524 N N . LEU A 1 329 ? 14.311 -0.524 2.782 1.00 93.00 329 LEU A N 1
ATOM 2525 C CA . LEU A 1 329 ? 15.248 -1.605 3.091 1.00 93.00 329 LEU A CA 1
ATOM 2526 C C . LEU A 1 329 ? 16.464 -1.117 3.889 1.00 93.00 329 LEU A C 1
ATOM 2528 O O . LEU A 1 329 ? 16.969 -1.859 4.735 1.00 93.00 329 LEU A O 1
ATOM 2532 N N . LEU A 1 330 ? 16.914 0.122 3.675 1.00 92.75 330 LEU A N 1
ATOM 2533 C CA . LEU A 1 330 ? 18.025 0.722 4.417 1.00 92.75 330 LEU A CA 1
ATOM 2534 C C . LEU A 1 330 ? 17.680 1.085 5.866 1.00 92.75 330 LEU A C 1
ATOM 2536 O O . LEU A 1 330 ? 18.607 1.244 6.668 1.00 92.75 330 LEU A O 1
ATOM 2540 N N . ARG A 1 331 ? 16.393 1.148 6.242 1.00 88.94 331 ARG A N 1
ATOM 2541 C CA . ARG A 1 331 ? 15.976 1.322 7.649 1.00 88.94 331 ARG A CA 1
ATOM 2542 C C . ARG A 1 331 ? 16.531 0.214 8.546 1.00 88.94 331 ARG A C 1
ATOM 2544 O O . ARG A 1 331 ? 16.769 0.442 9.729 1.00 88.94 331 ARG A O 1
ATOM 2551 N N . ARG A 1 332 ? 16.799 -0.976 7.990 1.00 87.81 332 ARG A N 1
ATOM 2552 C CA . ARG A 1 332 ? 17.571 -2.023 8.673 1.00 87.81 332 ARG A CA 1
ATOM 2553 C C . ARG A 1 332 ? 19.072 -1.746 8.506 1.00 87.81 332 ARG A C 1
ATOM 2555 O O . ARG A 1 332 ? 19.565 -1.763 7.375 1.00 87.81 332 ARG A O 1
ATOM 2562 N N . PRO A 1 333 ? 19.835 -1.536 9.595 1.00 83.62 333 PRO A N 1
ATOM 2563 C CA . PRO A 1 333 ? 21.226 -1.069 9.523 1.00 83.62 333 PRO A CA 1
ATOM 2564 C C . PRO A 1 333 ? 22.201 -2.089 8.910 1.00 83.62 333 PRO A C 1
ATOM 2566 O O . PRO A 1 333 ? 23.247 -1.704 8.397 1.00 83.62 333 PRO A O 1
ATOM 2569 N N . ASN A 1 334 ? 21.839 -3.373 8.910 1.00 86.00 334 ASN A N 1
ATOM 2570 C CA . ASN A 1 334 ? 22.688 -4.465 8.426 1.00 86.00 334 ASN A CA 1
ATOM 2571 C C . ASN A 1 334 ? 22.398 -4.877 6.973 1.00 86.00 334 ASN A C 1
ATOM 2573 O O . ASN A 1 334 ? 23.025 -5.805 6.469 1.00 86.00 334 ASN A O 1
ATOM 2577 N N . ASN A 1 335 ? 21.436 -4.234 6.306 1.00 93.62 335 ASN A N 1
ATOM 2578 C CA . ASN A 1 335 ? 21.170 -4.498 4.896 1.00 93.62 335 ASN A CA 1
ATOM 2579 C C . ASN A 1 335 ? 22.215 -3.799 4.018 1.00 93.62 335 ASN A C 1
ATOM 2581 O O . ASN A 1 335 ? 22.499 -2.613 4.221 1.00 93.62 335 ASN A O 1
ATOM 2585 N N . CYS A 1 336 ? 22.717 -4.535 3.028 1.00 96.00 336 CYS A N 1
ATOM 2586 C CA . CYS A 1 336 ? 23.511 -4.032 1.912 1.00 96.00 336 CYS A CA 1
ATOM 2587 C C . CYS A 1 336 ? 22.757 -4.340 0.618 1.00 96.00 336 CYS A C 1
ATOM 2589 O O . CYS A 1 336 ? 22.252 -5.449 0.445 1.00 96.00 336 CYS A O 1
ATOM 2591 N N . ILE A 1 337 ? 22.665 -3.368 -0.280 1.00 98.19 337 ILE A N 1
ATOM 2592 C CA . ILE A 1 337 ? 21.858 -3.466 -1.496 1.00 98.19 337 ILE A CA 1
ATOM 2593 C C . ILE A 1 337 ? 22.781 -3.316 -2.699 1.00 98.19 337 ILE A C 1
ATOM 2595 O O . ILE A 1 337 ? 23.581 -2.387 -2.738 1.00 98.19 337 ILE A O 1
ATOM 2599 N N . THR A 1 338 ? 22.636 -4.182 -3.694 1.00 98.62 338 THR A N 1
ATOM 2600 C CA . THR A 1 338 ? 23.194 -3.967 -5.030 1.00 98.62 338 THR A CA 1
ATOM 2601 C C . THR A 1 338 ? 22.045 -3.648 -5.967 1.00 98.62 338 THR A C 1
ATOM 2603 O O . THR A 1 338 ? 21.169 -4.488 -6.164 1.00 98.62 338 THR A O 1
ATOM 2606 N N . VAL A 1 339 ? 22.026 -2.442 -6.529 1.00 98.38 339 VAL A N 1
ATOM 2607 C CA . VAL A 1 339 ? 21.035 -2.038 -7.530 1.00 98.38 339 VAL A CA 1
ATOM 2608 C C . VAL A 1 339 ? 21.620 -2.296 -8.909 1.00 98.38 339 VAL A C 1
ATOM 2610 O O . VAL A 1 339 ? 22.646 -1.723 -9.269 1.00 98.38 339 VAL A O 1
ATOM 2613 N N . ALA A 1 340 ? 20.967 -3.161 -9.675 1.00 98.00 340 ALA A N 1
ATOM 2614 C CA . ALA A 1 340 ? 21.391 -3.558 -11.003 1.00 98.00 340 ALA A CA 1
ATOM 2615 C C . ALA A 1 340 ? 20.473 -2.960 -12.073 1.00 98.00 340 ALA A C 1
ATOM 2617 O O . ALA A 1 340 ? 19.258 -3.152 -12.015 1.00 98.00 340 ALA A O 1
ATOM 2618 N N . SER A 1 341 ? 21.036 -2.276 -13.068 1.00 96.25 341 SER A N 1
ATOM 2619 C CA . SER A 1 341 ? 20.285 -1.774 -14.230 1.00 96.25 341 SER A CA 1
ATOM 2620 C C . SER A 1 341 ? 21.072 -1.986 -15.520 1.00 96.25 341 SER A C 1
ATOM 2622 O O . SER A 1 341 ? 22.304 -2.024 -15.508 1.00 96.25 341 SER A O 1
ATOM 2624 N N . PHE A 1 342 ? 20.361 -2.092 -16.645 1.00 92.94 342 PHE A N 1
ATOM 2625 C CA . PHE A 1 342 ? 20.975 -2.017 -17.971 1.00 92.94 342 PHE A CA 1
ATOM 2626 C C . PHE A 1 342 ? 21.584 -0.626 -18.205 1.00 92.94 342 PHE A C 1
ATOM 2628 O O . PHE A 1 342 ? 22.685 -0.510 -18.739 1.00 92.94 342 PHE A O 1
ATOM 2635 N N . ILE A 1 343 ? 20.900 0.425 -17.737 1.00 92.44 343 ILE A N 1
ATOM 2636 C CA . ILE A 1 343 ? 21.382 1.806 -17.777 1.00 92.44 343 ILE A CA 1
ATOM 2637 C C . ILE A 1 343 ? 22.112 2.087 -16.461 1.00 92.44 343 ILE A C 1
ATOM 2639 O O . ILE A 1 343 ? 21.501 2.413 -15.444 1.00 92.44 343 ILE A O 1
ATOM 2643 N N . PHE A 1 344 ? 23.438 1.948 -16.471 1.00 93.81 344 PHE A N 1
ATOM 2644 C CA . PHE A 1 344 ? 24.266 2.061 -15.263 1.00 93.81 344 PHE A CA 1
ATOM 2645 C C . PHE A 1 344 ? 24.056 3.375 -14.486 1.00 93.81 344 PHE A C 1
ATOM 2647 O O . PHE A 1 344 ? 23.953 3.346 -13.261 1.00 93.81 344 PHE A O 1
ATOM 2654 N N . ALA A 1 345 ? 23.892 4.499 -15.191 1.00 95.25 345 ALA A N 1
ATOM 2655 C CA . ALA A 1 345 ? 23.692 5.820 -14.590 1.00 95.25 345 ALA A CA 1
ATOM 2656 C C . ALA A 1 345 ? 22.454 5.904 -13.669 1.00 95.25 345 ALA A C 1
ATOM 2658 O O . ALA A 1 345 ? 22.464 6.633 -12.673 1.00 95.25 345 ALA A O 1
ATOM 2659 N N . GLU A 1 346 ? 21.394 5.138 -13.953 1.00 92.88 346 GLU A N 1
ATOM 2660 C CA . GLU A 1 346 ? 20.207 5.079 -13.088 1.00 92.88 346 GLU A CA 1
ATOM 2661 C C . GLU A 1 346 ? 20.538 4.406 -11.749 1.00 92.88 346 GLU A C 1
ATOM 2663 O O . GLU A 1 346 ? 20.146 4.883 -10.681 1.00 92.88 346 GLU A O 1
ATOM 2668 N N . ALA A 1 347 ? 21.313 3.318 -11.792 1.00 95.62 347 ALA A N 1
ATOM 2669 C CA . ALA A 1 347 ? 21.781 2.634 -10.592 1.00 95.62 347 ALA A CA 1
ATOM 2670 C C . ALA A 1 347 ? 22.751 3.515 -9.784 1.00 95.62 347 ALA A C 1
ATOM 2672 O O . ALA A 1 347 ? 22.651 3.560 -8.556 1.00 95.62 347 ALA A O 1
ATOM 2673 N N . GLU A 1 348 ? 23.650 4.251 -10.450 1.00 97.00 348 GLU A N 1
ATOM 2674 C CA . GLU A 1 348 ? 24.554 5.209 -9.793 1.00 97.00 348 GLU A CA 1
ATOM 2675 C C . GLU A 1 348 ? 23.789 6.312 -9.062 1.00 97.00 348 GLU A C 1
ATOM 2677 O O . GLU A 1 348 ? 24.077 6.600 -7.899 1.00 97.00 348 GLU A O 1
ATOM 2682 N N . THR A 1 349 ? 22.769 6.876 -9.710 1.00 96.25 349 THR A N 1
ATOM 2683 C CA . THR A 1 349 ? 21.915 7.912 -9.115 1.00 96.25 349 THR A CA 1
ATOM 2684 C C . THR A 1 349 ? 21.250 7.407 -7.830 1.00 96.25 349 THR A C 1
ATOM 2686 O O . THR A 1 349 ? 21.227 8.101 -6.812 1.00 96.25 349 THR A O 1
ATOM 2689 N N . LEU A 1 350 ? 20.766 6.161 -7.823 1.00 94.38 350 LEU A N 1
ATOM 2690 C CA . LEU A 1 350 ? 20.172 5.549 -6.631 1.00 94.38 350 LEU A CA 1
ATOM 2691 C C . LEU A 1 350 ? 21.192 5.310 -5.508 1.00 94.38 350 LEU A C 1
ATOM 2693 O O . LEU A 1 350 ? 20.855 5.487 -4.332 1.00 94.38 350 LEU A O 1
ATOM 2697 N N . ALA A 1 351 ? 22.428 4.946 -5.854 1.00 96.06 351 ALA A N 1
ATOM 2698 C CA . ALA A 1 351 ? 23.513 4.707 -4.904 1.00 96.06 351 ALA A CA 1
ATOM 2699 C C . ALA A 1 351 ? 24.111 5.997 -4.310 1.00 96.06 351 ALA A C 1
ATOM 2701 O O . ALA A 1 351 ? 24.711 5.964 -3.231 1.00 96.06 351 ALA A O 1
ATOM 2702 N N . GLN A 1 352 ? 23.928 7.145 -4.968 1.00 95.19 352 GLN A N 1
ATOM 2703 C CA . GLN A 1 352 ? 24.500 8.417 -4.538 1.00 95.19 352 GLN A CA 1
ATOM 2704 C C . GLN A 1 352 ? 24.107 8.764 -3.090 1.00 95.19 352 GLN A C 1
ATOM 2706 O O . GLN A 1 352 ? 22.934 8.727 -2.699 1.00 95.19 352 GLN A O 1
ATOM 2711 N N . GLY A 1 353 ? 25.123 9.070 -2.274 1.00 93.44 353 GLY A N 1
ATOM 2712 C CA . GLY A 1 353 ? 24.972 9.403 -0.853 1.00 93.44 353 GLY A CA 1
ATOM 2713 C C . GLY A 1 353 ? 24.623 8.221 0.064 1.00 93.44 353 GLY A C 1
ATOM 2714 O O . GLY A 1 353 ? 24.385 8.434 1.251 1.00 93.44 353 GLY A O 1
ATOM 2715 N N . LYS A 1 354 ? 24.590 6.979 -0.444 1.00 95.62 354 LYS A N 1
ATOM 2716 C CA . LYS A 1 354 ? 24.154 5.791 0.307 1.00 95.62 354 LYS A CA 1
ATOM 2717 C C . LYS A 1 354 ? 25.272 4.736 0.348 1.00 95.62 354 LYS A C 1
ATOM 2719 O O . LYS A 1 354 ? 25.316 3.865 -0.513 1.00 95.62 354 LYS A O 1
ATOM 2724 N N . PRO A 1 355 ? 26.144 4.716 1.379 1.00 93.31 355 PRO A N 1
ATOM 2725 C CA . PRO A 1 355 ? 27.332 3.844 1.414 1.00 93.31 355 PRO A CA 1
ATOM 2726 C C . PRO A 1 355 ? 27.026 2.336 1.441 1.00 93.31 355 PRO A C 1
ATOM 2728 O O . PRO A 1 355 ? 27.919 1.519 1.242 1.00 93.31 355 PRO A O 1
ATOM 2731 N N . ARG A 1 356 ? 25.770 1.957 1.709 1.00 95.38 356 ARG A N 1
ATOM 2732 C CA . ARG A 1 356 ? 25.290 0.566 1.733 1.00 95.38 356 ARG A CA 1
ATOM 2733 C C . ARG A 1 356 ? 24.544 0.164 0.455 1.00 95.38 356 ARG A C 1
ATOM 2735 O O . ARG A 1 356 ? 23.899 -0.882 0.443 1.00 95.38 356 ARG A O 1
ATOM 2742 N N . VAL A 1 357 ? 24.607 0.990 -0.590 1.00 97.88 357 VAL A N 1
ATOM 2743 C CA . VAL A 1 357 ? 24.005 0.734 -1.901 1.00 97.88 357 VAL A CA 1
ATOM 2744 C C . VAL A 1 357 ? 25.108 0.745 -2.953 1.00 97.88 357 VAL A C 1
ATOM 2746 O O . VAL A 1 357 ? 25.831 1.728 -3.080 1.00 97.88 357 VAL A O 1
ATOM 2749 N N . GLN A 1 358 ? 25.250 -0.350 -3.694 1.00 97.75 358 GLN A N 1
ATOM 2750 C CA . GLN A 1 358 ? 26.246 -0.505 -4.751 1.00 97.75 358 GLN A CA 1
ATOM 2751 C C . GLN A 1 358 ? 25.552 -0.541 -6.118 1.00 97.75 358 GLN A C 1
ATOM 2753 O O . GLN A 1 358 ? 24.630 -1.338 -6.301 1.00 97.75 358 GLN A O 1
ATOM 2758 N N . PRO A 1 359 ? 25.953 0.301 -7.082 1.00 98.12 359 PRO A N 1
ATOM 2759 C CA . PRO A 1 359 ? 25.420 0.233 -8.433 1.00 98.12 359 PRO A CA 1
ATOM 2760 C C . PRO A 1 359 ? 26.107 -0.884 -9.227 1.00 98.12 359 PRO A C 1
ATOM 2762 O O . PRO A 1 359 ? 27.309 -1.113 -9.094 1.00 98.12 359 PRO A O 1
ATOM 2765 N N . MET A 1 360 ? 25.357 -1.565 -10.090 1.00 97.88 360 MET A N 1
ATOM 2766 C CA . MET A 1 360 ? 25.874 -2.595 -10.988 1.00 97.88 360 MET A CA 1
ATOM 2767 C C . MET A 1 360 ? 25.237 -2.464 -12.375 1.00 97.88 360 MET A C 1
ATOM 2769 O O . MET A 1 360 ? 24.019 -2.381 -12.509 1.00 97.88 360 MET A O 1
ATOM 2773 N N . ALA A 1 361 ? 26.054 -2.492 -13.426 1.00 97.56 361 ALA A N 1
ATOM 2774 C CA . ALA A 1 361 ? 25.552 -2.630 -14.791 1.00 97.56 361 ALA A CA 1
ATOM 2775 C C . ALA A 1 361 ? 25.204 -4.101 -15.045 1.00 97.56 361 ALA A C 1
ATOM 2777 O O . ALA A 1 361 ? 26.074 -4.955 -14.867 1.00 97.56 361 ALA A O 1
ATOM 2778 N N . LEU A 1 362 ? 23.978 -4.417 -15.458 1.00 97.19 362 LEU A N 1
ATOM 2779 C CA . LEU A 1 362 ? 23.565 -5.787 -15.779 1.00 97.19 362 LEU A CA 1
ATOM 2780 C C . LEU A 1 362 ? 22.422 -5.802 -16.798 1.00 97.19 362 LEU A C 1
ATOM 2782 O O . LEU A 1 362 ? 21.357 -5.237 -16.554 1.00 97.19 362 LEU A O 1
ATOM 2786 N N . ASN A 1 363 ? 22.613 -6.533 -17.892 1.00 96.38 363 ASN A N 1
ATOM 2787 C CA . ASN A 1 363 ? 21.550 -6.935 -18.799 1.00 96.38 363 ASN A CA 1
ATOM 2788 C C . ASN A 1 363 ? 21.059 -8.347 -18.444 1.00 96.38 363 ASN A C 1
ATOM 2790 O O . ASN A 1 363 ? 21.700 -9.343 -18.772 1.00 96.38 363 ASN A O 1
ATOM 2794 N N . VAL A 1 364 ? 19.887 -8.428 -17.809 1.00 95.75 364 VAL A N 1
ATOM 2795 C CA . VAL A 1 364 ? 19.268 -9.690 -17.356 1.00 95.75 364 VAL A CA 1
ATOM 2796 C C . VAL A 1 364 ? 19.073 -10.700 -18.494 1.00 95.75 364 VAL A C 1
ATOM 2798 O O . VAL A 1 364 ? 19.174 -11.901 -18.261 1.00 95.75 364 VAL A O 1
ATOM 2801 N N . MET A 1 365 ? 18.821 -10.227 -19.717 1.00 96.06 365 MET A N 1
ATOM 2802 C CA . MET A 1 365 ? 18.524 -11.089 -20.865 1.00 96.06 365 MET A CA 1
ATOM 2803 C C . MET A 1 365 ? 19.772 -11.499 -21.654 1.00 96.06 365 MET A C 1
ATOM 2805 O O . MET A 1 365 ? 19.766 -12.553 -22.281 1.00 96.06 365 MET A O 1
ATOM 2809 N N . ALA A 1 366 ? 20.824 -10.675 -21.645 1.00 96.06 366 ALA A N 1
ATOM 2810 C CA . ALA A 1 366 ? 22.020 -10.889 -22.466 1.00 96.06 366 ALA A CA 1
ATOM 2811 C C . ALA A 1 366 ? 23.246 -11.390 -21.681 1.00 96.06 366 ALA A C 1
ATOM 2813 O O . ALA A 1 366 ? 24.192 -11.876 -22.292 1.00 96.06 366 ALA A O 1
ATOM 2814 N N . GLU A 1 367 ? 23.254 -11.283 -20.348 1.00 97.12 367 GLU A N 1
ATOM 2815 C CA . GLU A 1 367 ? 24.405 -11.638 -19.504 1.00 97.12 367 GLU A CA 1
ATOM 2816 C C . GLU A 1 367 ? 24.040 -12.701 -18.437 1.00 97.12 367 GLU A C 1
ATOM 2818 O O . GLU A 1 367 ? 24.106 -12.420 -17.233 1.00 97.12 367 GLU A O 1
ATOM 2823 N N . PRO A 1 368 ? 23.662 -13.938 -18.828 1.00 96.62 368 PRO A N 1
ATOM 2824 C CA . PRO A 1 368 ? 23.183 -14.966 -17.895 1.00 96.62 368 PRO A CA 1
ATOM 2825 C C . PRO A 1 368 ? 24.219 -15.365 -16.831 1.00 96.62 368 PRO A C 1
ATOM 2827 O O . PRO A 1 368 ? 23.861 -15.539 -15.666 1.00 96.62 368 PRO A O 1
ATOM 2830 N N . ASP A 1 369 ? 25.508 -15.433 -17.177 1.00 97.06 369 ASP A N 1
ATOM 2831 C CA . ASP A 1 369 ? 26.578 -15.777 -16.225 1.00 97.06 369 ASP A CA 1
ATOM 2832 C C . ASP A 1 369 ? 26.781 -14.695 -15.158 1.00 97.06 369 ASP A C 1
ATOM 2834 O O . ASP A 1 369 ? 27.050 -14.977 -13.985 1.00 97.06 369 ASP A O 1
ATOM 2838 N N . LYS A 1 370 ? 26.609 -13.431 -15.554 1.00 97.94 370 LYS A N 1
ATOM 2839 C CA . LYS A 1 370 ? 26.723 -12.277 -14.663 1.00 97.94 370 LYS A CA 1
ATOM 2840 C C . LYS A 1 370 ? 25.506 -12.159 -13.756 1.00 97.94 370 LYS A C 1
ATOM 2842 O O . LYS A 1 370 ? 25.672 -11.905 -12.566 1.00 97.94 370 LYS A O 1
ATOM 2847 N N . LEU A 1 371 ? 24.307 -12.414 -14.288 1.00 98.44 371 LEU A N 1
ATOM 2848 C CA . LEU A 1 371 ? 23.086 -12.555 -13.496 1.00 98.44 371 LEU A CA 1
ATOM 2849 C C . LEU A 1 371 ? 23.250 -13.675 -12.461 1.00 98.44 371 LEU A C 1
ATOM 2851 O O . LEU A 1 371 ? 23.040 -13.445 -11.276 1.00 98.44 371 LEU A O 1
ATOM 2855 N N . SER A 1 372 ? 23.692 -14.855 -12.895 1.00 98.00 372 SER A N 1
ATOM 2856 C CA . SER A 1 372 ? 23.945 -16.018 -12.039 1.00 98.00 372 SER A CA 1
ATOM 2857 C C . SER A 1 372 ? 24.944 -15.697 -10.918 1.00 98.00 372 SER A C 1
ATOM 2859 O O . SER A 1 372 ? 24.657 -15.922 -9.741 1.00 98.00 372 SER A O 1
ATOM 2861 N N . SER A 1 373 ? 26.073 -15.066 -11.255 1.00 97.69 373 SER A N 1
ATOM 2862 C CA . SER A 1 373 ? 27.083 -14.622 -10.283 1.00 97.69 373 SER A CA 1
ATOM 2863 C C . SER A 1 373 ? 26.537 -13.588 -9.296 1.00 97.69 373 SER A C 1
ATOM 2865 O O . SER A 1 373 ? 26.788 -13.689 -8.095 1.00 97.69 373 SER A O 1
ATOM 2867 N N . ALA A 1 374 ? 25.762 -12.613 -9.777 1.00 98.00 374 ALA A N 1
ATOM 2868 C CA . ALA A 1 374 ? 25.126 -11.621 -8.922 1.00 98.00 374 ALA A CA 1
ATOM 2869 C C . ALA A 1 374 ? 24.141 -12.291 -7.960 1.00 98.00 374 ALA A C 1
ATOM 2871 O O . ALA A 1 374 ? 24.218 -12.072 -6.758 1.00 98.00 374 ALA A O 1
ATOM 2872 N N . VAL A 1 375 ? 23.263 -13.164 -8.446 1.00 98.44 375 VAL A N 1
ATOM 2873 C CA . VAL A 1 375 ? 22.306 -13.895 -7.606 1.00 98.44 375 VAL A CA 1
ATOM 2874 C C . VAL A 1 375 ? 23.028 -14.724 -6.537 1.00 98.44 375 VAL A C 1
ATOM 2876 O O . VAL A 1 375 ? 22.683 -14.634 -5.359 1.00 98.44 375 VAL A O 1
ATOM 2879 N N . PHE A 1 376 ? 24.084 -15.457 -6.902 1.00 97.69 376 PHE A N 1
ATOM 2880 C CA . PHE A 1 376 ? 24.899 -16.236 -5.962 1.00 97.69 376 PHE A CA 1
ATOM 2881 C C . PHE A 1 376 ? 25.460 -15.391 -4.804 1.00 97.69 376 PHE A C 1
ATOM 2883 O O . PHE A 1 376 ? 25.431 -15.811 -3.641 1.00 97.69 376 PHE A O 1
ATOM 2890 N N . GLN A 1 377 ? 25.939 -14.183 -5.117 1.00 96.88 377 GLN A N 1
ATOM 2891 C CA . GLN A 1 377 ? 26.535 -13.247 -4.160 1.00 96.88 377 GLN A CA 1
ATOM 2892 C C . GLN A 1 377 ? 25.528 -12.593 -3.207 1.00 96.88 377 GLN A C 1
ATOM 2894 O O . GLN A 1 377 ? 25.950 -11.928 -2.262 1.00 96.88 377 GLN A O 1
ATOM 2899 N N . HIS A 1 378 ? 24.225 -12.761 -3.416 1.00 98.12 378 HIS A N 1
ATOM 2900 C CA . HIS A 1 378 ? 23.190 -12.139 -2.594 1.00 98.12 378 HIS A CA 1
ATOM 2901 C C . HIS A 1 378 ? 22.359 -13.197 -1.862 1.00 98.12 378 HIS A C 1
ATOM 2903 O O . HIS A 1 378 ? 22.450 -14.394 -2.129 1.00 98.12 378 HIS A O 1
ATOM 2909 N N . ASP A 1 379 ? 21.596 -12.773 -0.862 1.00 94.94 379 ASP A N 1
ATOM 2910 C CA . ASP A 1 379 ? 20.752 -13.657 -0.050 1.00 94.94 379 ASP A CA 1
ATOM 2911 C C . ASP A 1 379 ? 19.306 -13.680 -0.555 1.00 94.94 379 ASP A C 1
ATOM 2913 O O . ASP A 1 379 ? 18.594 -14.664 -0.367 1.00 94.94 379 ASP A O 1
ATOM 2917 N N . ILE A 1 380 ? 18.880 -12.587 -1.186 1.00 96.62 380 ILE A N 1
ATOM 2918 C CA . ILE A 1 380 ? 17.542 -12.395 -1.739 1.00 96.62 380 ILE A CA 1
ATOM 2919 C C . ILE A 1 380 ? 17.627 -11.525 -2.992 1.00 96.62 380 ILE A C 1
ATOM 2921 O O . ILE A 1 380 ? 18.437 -10.594 -3.064 1.00 96.62 380 ILE A O 1
ATOM 2925 N N . VAL A 1 381 ? 16.779 -11.837 -3.964 1.00 98.50 381 VAL A N 1
ATOM 2926 C CA . VAL A 1 381 ? 16.644 -11.113 -5.224 1.00 98.50 381 VAL A CA 1
ATOM 2927 C C . VAL A 1 381 ? 15.291 -10.413 -5.240 1.00 98.50 381 VAL A C 1
ATOM 2929 O O . VAL A 1 381 ? 14.255 -11.033 -5.018 1.00 98.50 381 VAL A O 1
ATOM 2932 N N . VAL A 1 382 ? 15.287 -9.118 -5.519 1.00 98.50 382 VAL A N 1
ATOM 2933 C CA . VAL A 1 382 ? 14.079 -8.343 -5.786 1.00 98.50 382 VAL A CA 1
ATOM 2934 C C . VAL A 1 382 ? 14.064 -8.012 -7.272 1.00 98.50 382 VAL A C 1
ATOM 2936 O O . VAL A 1 382 ? 14.959 -7.328 -7.764 1.00 98.50 382 VAL A O 1
ATOM 2939 N N . SER A 1 383 ? 13.055 -8.505 -7.986 1.00 97.88 383 SER A N 1
ATOM 2940 C CA . SER A 1 383 ? 12.914 -8.323 -9.430 1.00 97.88 383 SER A CA 1
ATOM 2941 C C . SER A 1 383 ? 11.858 -7.265 -9.747 1.00 97.88 383 SER A C 1
ATOM 2943 O O . SER A 1 383 ? 10.657 -7.540 -9.699 1.00 97.88 383 SER A O 1
ATOM 2945 N N . LEU A 1 384 ? 12.307 -6.051 -10.081 1.00 95.69 384 LEU A N 1
ATOM 2946 C CA . LEU A 1 384 ? 11.480 -4.920 -10.531 1.00 95.69 384 LEU A CA 1
ATOM 2947 C C . LEU A 1 384 ? 11.735 -4.585 -12.013 1.00 95.69 384 LEU A C 1
ATOM 2949 O O . LEU A 1 384 ? 11.517 -3.460 -12.463 1.00 95.69 384 LEU A O 1
ATOM 2953 N N . VAL A 1 385 ? 12.212 -5.572 -12.773 1.00 93.81 385 VAL A N 1
ATOM 2954 C CA . VAL A 1 385 ? 12.337 -5.529 -14.236 1.00 93.81 385 VAL A CA 1
ATOM 2955 C C . VAL A 1 385 ? 11.007 -5.909 -14.912 1.00 93.81 385 VAL A C 1
ATOM 2957 O O . VAL A 1 385 ? 10.108 -6.426 -14.244 1.00 93.81 385 VAL A O 1
ATOM 2960 N N . PRO A 1 386 ? 10.841 -5.663 -16.228 1.00 90.94 386 PRO A N 1
ATOM 2961 C CA . PRO A 1 386 ? 9.653 -6.091 -16.965 1.00 90.94 386 PRO A CA 1
ATOM 2962 C C . PRO A 1 386 ? 9.342 -7.586 -16.811 1.00 90.94 386 PRO A C 1
ATOM 2964 O O . PRO A 1 386 ? 10.251 -8.412 -16.766 1.00 90.94 386 PRO A O 1
ATOM 2967 N N . ALA A 1 387 ? 8.052 -7.940 -16.809 1.00 90.31 387 ALA A N 1
ATOM 2968 C CA . ALA A 1 387 ? 7.580 -9.283 -16.456 1.00 90.31 387 ALA A CA 1
ATOM 2969 C C . ALA A 1 387 ? 8.190 -10.428 -17.286 1.00 90.31 387 ALA A C 1
ATOM 2971 O O . ALA A 1 387 ? 8.467 -11.498 -16.751 1.00 90.31 387 ALA A O 1
ATOM 2972 N N . PHE A 1 388 ? 8.461 -10.196 -18.574 1.00 90.88 388 PHE A N 1
ATOM 2973 C CA . PHE A 1 388 ? 9.079 -11.195 -19.454 1.00 90.88 388 PHE A CA 1
ATOM 2974 C C . PHE A 1 388 ? 10.529 -11.544 -19.069 1.00 90.88 388 PHE A C 1
ATOM 2976 O O . PHE A 1 388 ? 11.059 -12.547 -19.534 1.00 90.88 388 PHE A O 1
ATOM 2983 N N . MET A 1 389 ? 11.180 -10.730 -18.230 1.00 95.69 389 MET A N 1
ATOM 2984 C CA . MET A 1 389 ? 12.540 -10.971 -17.742 1.00 95.69 389 MET A CA 1
ATOM 2985 C C . MET A 1 389 ? 12.573 -11.783 -16.437 1.00 95.69 389 MET A C 1
ATOM 2987 O O . MET A 1 389 ? 13.652 -12.164 -15.991 1.00 95.69 389 MET A O 1
ATOM 2991 N N . HIS A 1 390 ? 11.429 -12.070 -15.806 1.00 97.62 390 HIS A N 1
ATOM 2992 C CA . HIS A 1 390 ? 11.385 -12.829 -14.548 1.00 97.62 390 HIS A CA 1
ATOM 2993 C C . HIS A 1 390 ? 11.800 -14.303 -14.677 1.00 97.62 390 HIS A C 1
ATOM 2995 O O . HIS A 1 390 ? 12.518 -14.765 -13.789 1.00 97.62 390 HIS A O 1
ATOM 3001 N N . PRO A 1 391 ? 11.435 -15.054 -15.739 1.00 97.44 391 PRO A N 1
ATOM 3002 C CA . PRO A 1 391 ? 11.821 -16.461 -15.861 1.00 97.44 391 PRO A CA 1
ATOM 3003 C C . PRO A 1 391 ? 13.336 -16.733 -15.745 1.00 97.44 391 PRO A C 1
ATOM 3005 O O . PRO A 1 391 ? 13.712 -17.587 -14.938 1.00 97.44 391 PRO A O 1
ATOM 3008 N N . PRO A 1 392 ? 14.246 -16.022 -16.451 1.00 97.56 392 PRO A N 1
ATOM 3009 C CA . PRO A 1 392 ? 15.685 -16.234 -16.265 1.00 97.56 392 PRO A CA 1
ATOM 3010 C C . PRO A 1 392 ? 16.184 -15.834 -14.866 1.00 97.56 392 PRO A C 1
ATOM 3012 O O . PRO A 1 392 ? 17.077 -16.494 -14.335 1.00 97.56 392 PRO A O 1
ATOM 3015 N N . VAL A 1 393 ? 15.593 -14.813 -14.232 1.00 98.38 393 VAL A N 1
ATOM 3016 C CA . VAL A 1 393 ? 15.930 -14.409 -12.852 1.00 98.38 393 VAL A CA 1
ATOM 3017 C C . VAL A 1 393 ? 15.574 -15.508 -11.857 1.00 98.38 393 VAL A C 1
ATOM 3019 O O . VAL A 1 393 ? 16.408 -15.882 -11.032 1.00 98.38 393 VAL A O 1
ATOM 3022 N N . ILE A 1 394 ? 14.355 -16.043 -11.945 1.00 98.38 394 ILE A N 1
ATOM 3023 C CA . ILE A 1 394 ? 13.873 -17.095 -11.047 1.00 98.38 394 ILE A CA 1
ATOM 3024 C C . ILE A 1 394 ? 14.691 -18.367 -11.254 1.00 98.38 394 ILE A C 1
ATOM 3026 O O . ILE A 1 394 ? 15.179 -18.921 -10.276 1.00 98.38 394 ILE A O 1
ATOM 3030 N N . ARG A 1 395 ? 14.959 -18.780 -12.500 1.00 98.19 395 ARG A N 1
ATOM 3031 C CA . ARG A 1 395 ? 15.815 -19.948 -12.769 1.00 98.19 395 ARG A CA 1
ATOM 3032 C C . ARG A 1 395 ? 17.222 -19.796 -12.183 1.00 98.19 395 ARG A C 1
ATOM 3034 O O . ARG A 1 395 ? 17.709 -20.719 -11.534 1.00 98.19 395 ARG A O 1
ATOM 3041 N N . ALA A 1 396 ? 17.854 -18.627 -12.317 1.00 98.12 396 ALA A N 1
ATOM 3042 C CA . ALA A 1 396 ? 19.142 -18.361 -11.669 1.00 98.12 396 ALA A CA 1
ATOM 3043 C C . ALA A 1 396 ? 19.045 -18.427 -10.131 1.00 98.12 396 ALA A C 1
ATOM 3045 O O . ALA A 1 396 ? 19.936 -18.959 -9.467 1.00 98.12 396 ALA A O 1
ATOM 3046 N N . ALA A 1 397 ? 17.955 -17.919 -9.555 1.00 98.31 397 ALA A N 1
ATOM 3047 C CA . ALA A 1 397 ? 17.706 -17.969 -8.119 1.00 98.31 397 ALA A CA 1
ATOM 3048 C C . ALA A 1 397 ? 17.487 -19.397 -7.602 1.00 98.31 397 ALA A C 1
ATOM 3050 O O . ALA A 1 397 ? 18.027 -19.739 -6.551 1.00 98.31 397 ALA A O 1
ATOM 3051 N N . LEU A 1 398 ? 16.791 -20.250 -8.356 1.00 97.69 398 LEU A N 1
ATOM 3052 C CA . LEU A 1 398 ? 16.602 -21.665 -8.031 1.00 97.69 398 LEU A CA 1
ATOM 3053 C C . LEU A 1 398 ? 17.931 -22.427 -8.008 1.00 97.69 398 LEU A C 1
ATOM 3055 O O . LEU A 1 398 ? 18.215 -23.118 -7.028 1.00 97.69 398 LEU A O 1
ATOM 3059 N N . VAL A 1 399 ? 18.789 -22.222 -9.016 1.00 97.56 399 VAL A N 1
ATOM 3060 C CA . VAL A 1 399 ? 20.138 -22.821 -9.078 1.00 97.56 399 VAL A CA 1
ATOM 3061 C C . VAL A 1 399 ? 20.953 -22.494 -7.823 1.00 97.56 399 VAL A C 1
ATOM 3063 O O . VAL A 1 399 ? 21.590 -23.372 -7.241 1.00 97.56 399 VAL A O 1
ATOM 3066 N N . HIS A 1 400 ? 20.898 -21.240 -7.367 1.00 97.81 400 HIS A N 1
ATOM 3067 C CA . HIS A 1 400 ? 21.671 -20.761 -6.214 1.00 97.81 400 HIS A CA 1
ATOM 3068 C C . HIS A 1 400 ? 20.920 -20.815 -4.882 1.00 97.81 400 HIS A C 1
ATOM 3070 O O . HIS A 1 400 ? 21.444 -20.344 -3.868 1.00 97.81 400 HIS A O 1
ATOM 3076 N N . LYS A 1 401 ? 19.707 -21.377 -4.874 1.00 97.75 401 LYS A N 1
ATOM 3077 C CA . LYS A 1 401 ? 18.820 -21.475 -3.708 1.00 97.75 401 LYS A CA 1
ATOM 3078 C C . LYS A 1 401 ? 18.567 -20.124 -3.024 1.00 97.75 401 LYS A C 1
ATOM 3080 O O . LYS A 1 401 ? 18.715 -19.988 -1.809 1.00 97.75 401 LYS A O 1
ATOM 3085 N N . LYS A 1 402 ? 18.232 -19.097 -3.810 1.00 97.69 402 LYS A N 1
ATOM 3086 C CA . LYS A 1 402 ? 17.983 -17.721 -3.350 1.00 97.69 402 LYS A CA 1
ATOM 3087 C C . LYS A 1 402 ? 16.515 -17.357 -3.480 1.00 97.69 402 LYS A C 1
ATOM 3089 O O . LYS A 1 402 ? 15.896 -17.651 -4.493 1.00 97.69 402 LYS A O 1
ATOM 3094 N N . HIS A 1 403 ? 15.976 -16.675 -2.476 1.00 97.81 403 HIS A N 1
ATOM 3095 C CA . HIS A 1 403 ? 14.593 -16.200 -2.507 1.00 97.81 403 HIS A CA 1
ATOM 3096 C C . HIS A 1 403 ? 14.402 -15.078 -3.526 1.00 97.81 403 HIS A C 1
ATOM 3098 O O . HIS A 1 403 ? 15.309 -14.267 -3.732 1.00 97.81 403 HIS A O 1
ATOM 3104 N N . VAL A 1 404 ? 13.210 -15.015 -4.118 1.00 98.38 404 VAL A N 1
ATOM 3105 C CA . VAL A 1 404 ? 12.829 -13.989 -5.095 1.00 98.38 404 VAL A CA 1
ATOM 3106 C C . VAL A 1 404 ? 11.572 -13.270 -4.624 1.00 98.38 404 VAL A C 1
ATOM 3108 O O . VAL A 1 404 ? 10.655 -13.907 -4.116 1.00 98.38 404 VAL A O 1
ATOM 3111 N N . VAL A 1 405 ? 11.525 -11.950 -4.804 1.00 98.12 405 VAL A N 1
ATOM 3112 C CA . VAL A 1 405 ? 10.329 -11.124 -4.588 1.00 98.12 405 VAL A CA 1
ATOM 3113 C C . VAL A 1 405 ? 10.078 -10.261 -5.821 1.00 98.12 405 VAL A C 1
ATOM 3115 O O . VAL A 1 405 ? 11.015 -9.670 -6.362 1.00 98.12 405 VAL A O 1
ATOM 3118 N N . THR A 1 406 ? 8.827 -10.149 -6.261 1.00 96.88 406 THR A N 1
ATOM 3119 C CA . THR A 1 406 ? 8.430 -9.250 -7.352 1.00 96.88 406 THR A CA 1
ATOM 3120 C C . THR A 1 406 ? 7.010 -8.709 -7.173 1.00 96.88 406 THR A C 1
ATOM 3122 O O . THR A 1 406 ? 6.176 -9.289 -6.482 1.00 96.88 406 THR A O 1
ATOM 3125 N N . ALA A 1 407 ? 6.734 -7.581 -7.824 1.00 93.88 407 ALA A N 1
ATOM 3126 C CA . ALA A 1 407 ? 5.430 -6.919 -7.867 1.00 93.88 407 ALA A CA 1
ATOM 3127 C C . ALA A 1 407 ? 4.664 -7.218 -9.174 1.00 93.88 407 ALA A C 1
ATOM 3129 O O . ALA A 1 407 ? 3.877 -6.402 -9.643 1.00 93.88 407 ALA A O 1
ATOM 3130 N N . SER A 1 408 ? 4.958 -8.348 -9.825 1.00 91.50 408 SER A N 1
ATOM 3131 C CA . SER A 1 408 ? 4.344 -8.760 -11.095 1.00 91.50 408 SER A CA 1
ATOM 3132 C C . SER A 1 408 ? 3.435 -9.972 -10.926 1.00 91.50 408 SER A C 1
ATOM 3134 O O . SER A 1 408 ? 3.645 -10.784 -10.025 1.00 91.50 408 SER A O 1
ATOM 3136 N N . TYR A 1 409 ? 2.472 -10.103 -11.840 1.00 91.06 409 TYR A N 1
ATOM 3137 C CA . TYR A 1 409 ? 1.640 -11.296 -11.998 1.00 91.06 409 TYR A CA 1
ATOM 3138 C C . TYR A 1 409 ? 2.474 -12.559 -12.232 1.00 91.06 409 TYR A C 1
ATOM 3140 O O . TYR A 1 409 ? 3.531 -12.515 -12.869 1.00 91.06 409 TYR A O 1
ATOM 3148 N N . THR A 1 410 ? 1.949 -13.690 -11.769 1.00 93.25 410 THR A N 1
ATOM 3149 C CA . THR A 1 410 ? 2.506 -15.017 -12.046 1.00 93.25 410 THR A CA 1
ATOM 3150 C C . THR A 1 410 ? 2.114 -15.467 -13.456 1.00 93.25 410 THR A C 1
ATOM 3152 O O . THR A 1 410 ? 0.927 -15.561 -13.762 1.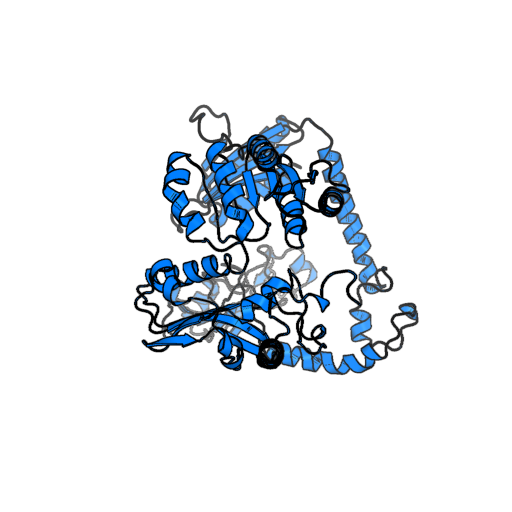00 93.25 410 THR A O 1
ATOM 3155 N N . SER A 1 411 ? 3.094 -15.728 -14.326 1.00 91.88 411 SER A N 1
ATOM 3156 C CA . SER A 1 411 ? 2.861 -16.328 -15.650 1.00 91.88 411 SER A CA 1
ATOM 3157 C C . SER A 1 411 ? 2.840 -17.856 -15.575 1.00 91.88 411 SER A C 1
ATOM 3159 O O . SER A 1 411 ? 3.404 -18.428 -14.644 1.00 91.88 411 SER A O 1
ATOM 3161 N N . ASP A 1 412 ? 2.275 -18.521 -16.586 1.00 92.75 412 ASP A N 1
ATOM 3162 C CA . ASP A 1 412 ? 2.250 -19.992 -16.667 1.00 92.75 412 ASP A CA 1
ATOM 3163 C C . ASP A 1 412 ? 3.660 -20.599 -16.636 1.00 92.75 412 ASP A C 1
ATOM 3165 O O . ASP A 1 412 ? 3.898 -21.606 -15.973 1.00 92.75 412 ASP A O 1
ATOM 3169 N N . GLU A 1 413 ? 4.624 -19.947 -17.293 1.00 95.75 413 GLU A N 1
ATOM 3170 C CA . GLU A 1 413 ? 6.027 -20.367 -17.267 1.00 95.75 413 GLU A CA 1
ATOM 3171 C C . GLU A 1 413 ? 6.624 -20.308 -15.854 1.00 95.75 413 GLU A C 1
ATOM 3173 O O . GLU A 1 413 ? 7.400 -21.182 -15.482 1.00 95.75 413 GLU A O 1
ATOM 3178 N N . ILE A 1 414 ? 6.269 -19.293 -15.058 1.00 96.81 414 ILE A N 1
ATOM 3179 C CA . ILE A 1 414 ? 6.729 -19.175 -13.667 1.00 96.81 414 ILE A CA 1
ATOM 3180 C C . ILE A 1 414 ? 5.987 -20.172 -12.774 1.00 96.81 414 ILE A C 1
ATOM 3182 O O . ILE A 1 414 ? 6.612 -20.791 -11.918 1.00 96.81 414 ILE A O 1
ATOM 3186 N N . ALA A 1 415 ? 4.681 -20.356 -12.983 1.00 95.50 415 ALA A N 1
ATOM 3187 C CA . ALA A 1 415 ? 3.875 -21.320 -12.239 1.00 95.50 415 ALA A CA 1
ATOM 3188 C C . ALA A 1 415 ? 4.391 -22.758 -12.422 1.00 95.50 415 ALA A C 1
ATOM 3190 O O . ALA A 1 415 ? 4.410 -23.529 -11.466 1.00 95.50 415 ALA A O 1
ATOM 3191 N N . ALA A 1 416 ? 4.891 -23.095 -13.615 1.00 97.69 416 ALA A N 1
ATOM 3192 C CA . ALA A 1 416 ? 5.510 -24.389 -13.897 1.00 97.69 416 ALA A CA 1
ATOM 3193 C C . ALA A 1 416 ? 6.803 -24.659 -13.096 1.00 97.69 416 ALA A C 1
ATOM 3195 O O . ALA A 1 416 ? 7.241 -25.803 -13.032 1.00 97.69 416 ALA A O 1
ATOM 3196 N N . LEU A 1 417 ? 7.403 -23.638 -12.467 1.00 96.94 417 LEU A N 1
ATOM 3197 C CA . LEU A 1 417 ? 8.611 -23.771 -11.641 1.00 96.94 417 LEU A CA 1
ATOM 3198 C C . LEU A 1 417 ? 8.307 -24.047 -10.154 1.00 96.94 417 LEU A C 1
ATOM 3200 O O . LEU A 1 417 ? 9.245 -24.095 -9.357 1.00 96.94 417 LEU A O 1
ATOM 3204 N N . ASP A 1 418 ? 7.039 -24.211 -9.748 1.00 96.62 418 ASP A N 1
ATOM 3205 C CA . ASP A 1 418 ? 6.662 -24.388 -8.331 1.00 96.62 418 ASP A CA 1
ATOM 3206 C C . ASP A 1 418 ? 7.314 -25.630 -7.701 1.00 96.62 418 ASP A C 1
ATOM 3208 O O . ASP A 1 418 ? 7.907 -25.542 -6.624 1.00 96.62 418 ASP A O 1
ATOM 3212 N N . ASP A 1 419 ? 7.297 -26.772 -8.394 1.00 97.19 419 ASP A N 1
ATOM 3213 C CA . ASP A 1 419 ? 7.921 -28.008 -7.902 1.00 97.19 419 ASP A CA 1
ATOM 3214 C C . ASP A 1 419 ? 9.442 -27.859 -7.743 1.00 97.19 419 ASP A C 1
ATOM 3216 O O . ASP A 1 419 ? 10.018 -28.298 -6.742 1.00 97.19 419 ASP A O 1
ATOM 3220 N N . GLU A 1 420 ? 10.101 -27.176 -8.684 1.00 97.31 420 GLU A N 1
ATOM 3221 C CA . GLU A 1 420 ? 11.533 -26.868 -8.601 1.00 97.31 420 GLU A CA 1
ATOM 3222 C C . GLU A 1 420 ? 11.837 -25.921 -7.430 1.00 97.31 420 GLU A C 1
ATOM 3224 O O . GLU A 1 420 ? 12.805 -26.132 -6.694 1.00 97.31 420 GLU A O 1
ATOM 3229 N N . ALA A 1 421 ? 10.991 -24.911 -7.202 1.00 96.94 421 ALA A N 1
ATOM 3230 C CA . ALA A 1 421 ? 11.107 -23.984 -6.079 1.00 96.94 421 ALA A CA 1
ATOM 3231 C C . ALA A 1 421 ? 10.953 -24.691 -4.728 1.00 96.94 421 ALA A C 1
ATOM 3233 O O . ALA A 1 421 ? 11.773 -24.486 -3.823 1.00 96.94 421 ALA A O 1
ATOM 3234 N N . ARG A 1 422 ? 9.965 -25.587 -4.607 1.00 96.56 422 ARG A N 1
ATOM 3235 C CA . ARG A 1 422 ? 9.767 -26.431 -3.419 1.00 96.56 422 ARG A CA 1
ATOM 3236 C C . ARG A 1 422 ? 10.961 -27.349 -3.185 1.00 96.56 422 ARG A C 1
ATOM 3238 O O . ARG A 1 422 ? 11.472 -27.390 -2.067 1.00 96.56 422 ARG A O 1
ATOM 3245 N N . ALA A 1 423 ? 11.447 -28.027 -4.225 1.00 95.81 423 ALA A N 1
ATOM 3246 C CA . ALA A 1 423 ? 12.611 -28.907 -4.137 1.00 95.81 423 ALA A CA 1
ATOM 3247 C C . ALA A 1 423 ? 13.895 -28.149 -3.748 1.00 95.81 423 ALA A C 1
ATOM 3249 O O . ALA A 1 423 ? 14.721 -28.660 -2.989 1.00 95.81 423 ALA A O 1
ATOM 3250 N N . ALA A 1 424 ? 14.055 -26.911 -4.223 1.00 94.69 424 ALA A N 1
ATOM 3251 C CA . ALA A 1 424 ? 15.180 -26.047 -3.878 1.00 94.69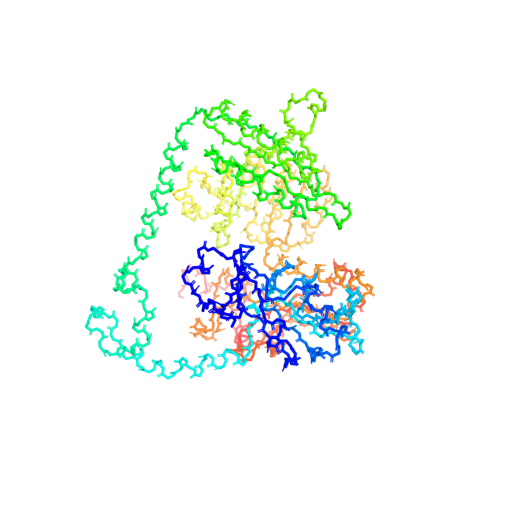 424 ALA A CA 1
ATOM 3252 C C . ALA A 1 424 ? 15.071 -25.420 -2.473 1.00 94.69 424 ALA A C 1
ATOM 3254 O O . ALA A 1 424 ? 16.069 -24.896 -1.969 1.00 94.69 424 ALA A O 1
ATOM 3255 N N . GLY A 1 425 ? 13.894 -25.467 -1.835 1.00 95.88 425 GLY A N 1
ATOM 3256 C CA . GLY A 1 425 ? 13.620 -24.776 -0.571 1.00 95.88 425 GLY A CA 1
ATOM 3257 C C . GLY A 1 425 ? 13.569 -23.253 -0.726 1.00 95.88 425 GLY A C 1
ATOM 3258 O O . GLY A 1 425 ? 13.940 -22.515 0.189 1.00 95.88 425 GLY A O 1
ATOM 3259 N N . VAL A 1 426 ? 13.162 -22.772 -1.901 1.00 96.19 426 VAL A N 1
ATOM 3260 C CA . VAL A 1 426 ? 13.175 -21.358 -2.275 1.00 96.19 426 VAL A CA 1
ATOM 3261 C C . VAL A 1 426 ? 11.760 -20.796 -2.300 1.00 96.19 426 VAL A C 1
ATOM 3263 O O . VAL A 1 426 ? 10.917 -21.231 -3.071 1.00 96.19 426 VAL A O 1
ATOM 3266 N N . THR A 1 427 ? 11.516 -19.748 -1.517 1.00 97.44 427 THR A N 1
ATOM 3267 C CA . THR A 1 427 ? 10.342 -18.888 -1.696 1.00 97.44 427 THR A CA 1
ATOM 3268 C C . THR A 1 427 ? 10.499 -17.971 -2.910 1.00 97.44 427 THR A C 1
ATOM 3270 O O . THR A 1 427 ? 11.443 -17.177 -2.973 1.00 97.44 427 THR A O 1
ATOM 3273 N N . VAL A 1 428 ? 9.534 -18.041 -3.827 1.00 97.38 428 VAL A N 1
ATOM 3274 C CA . VAL A 1 428 ? 9.329 -17.083 -4.921 1.00 97.38 428 VAL A CA 1
ATOM 3275 C C . VAL A 1 428 ? 8.026 -16.335 -4.639 1.00 97.38 428 VAL A C 1
ATOM 3277 O O . VAL A 1 428 ? 6.938 -16.860 -4.852 1.00 97.38 428 VAL A O 1
ATOM 3280 N N . LEU A 1 429 ? 8.135 -15.126 -4.089 1.00 97.44 429 LEU A N 1
ATOM 3281 C CA . LEU A 1 429 ? 6.991 -14.285 -3.750 1.00 97.44 429 LEU A CA 1
ATOM 3282 C C . LEU A 1 429 ? 6.648 -13.370 -4.929 1.00 97.44 429 LEU A C 1
ATOM 3284 O O . LEU A 1 429 ? 7.312 -12.358 -5.167 1.00 97.44 429 LEU A O 1
ATOM 3288 N N . MET A 1 430 ? 5.610 -13.751 -5.663 1.00 96.12 430 MET A N 1
ATOM 3289 C CA . MET A 1 430 ? 5.027 -12.962 -6.748 1.00 96.12 430 MET A CA 1
ATOM 3290 C C . MET A 1 430 ? 4.003 -11.957 -6.200 1.00 96.12 430 MET A C 1
ATOM 3292 O O . MET A 1 430 ? 3.730 -11.943 -5.001 1.00 96.12 430 MET A O 1
ATOM 3296 N N . GLU A 1 431 ? 3.420 -11.140 -7.082 1.00 94.81 431 GLU A N 1
ATOM 3297 C CA . GLU A 1 431 ? 2.183 -10.391 -6.803 1.00 94.81 431 GLU A CA 1
ATOM 3298 C C . GLU A 1 431 ? 2.232 -9.537 -5.516 1.00 94.81 431 GLU A C 1
ATOM 3300 O O . GLU A 1 431 ? 1.251 -9.426 -4.795 1.00 94.81 431 GLU A O 1
ATOM 3305 N N . SER A 1 432 ? 3.388 -8.927 -5.212 1.00 94.62 432 SER A N 1
ATOM 3306 C CA . SER A 1 432 ? 3.622 -8.130 -3.994 1.00 94.62 432 SER A CA 1
ATOM 3307 C C . SER A 1 432 ? 3.746 -6.623 -4.282 1.00 94.62 432 SER A C 1
ATOM 3309 O O . SER A 1 432 ? 4.720 -5.978 -3.881 1.00 94.62 432 SER A O 1
ATOM 3311 N N . GLY A 1 433 ? 2.785 -6.061 -5.014 1.00 91.94 433 GLY A N 1
ATOM 3312 C CA . GLY A 1 433 ? 2.697 -4.640 -5.364 1.00 91.94 433 GLY A CA 1
ATOM 3313 C C . GLY A 1 433 ? 1.407 -3.967 -4.882 1.00 91.94 433 GLY A C 1
ATOM 3314 O O . GLY A 1 433 ? 0.911 -4.244 -3.793 1.00 91.94 433 GLY A O 1
ATOM 3315 N N . LEU A 1 434 ? 0.876 -3.052 -5.699 1.00 90.69 434 LEU A N 1
ATOM 3316 C CA . LEU A 1 434 ? -0.435 -2.423 -5.485 1.00 90.69 434 LEU A CA 1
ATOM 3317 C C . LEU A 1 434 ? -1.557 -3.293 -6.069 1.00 90.69 434 LEU A C 1
ATOM 3319 O O . LEU A 1 434 ? -2.421 -3.759 -5.337 1.00 90.69 434 LEU A O 1
ATOM 3323 N N . ASP A 1 435 ? -1.495 -3.501 -7.384 1.00 90.25 435 ASP A N 1
ATOM 3324 C CA . ASP A 1 435 ? -2.364 -4.364 -8.183 1.00 90.25 435 ASP A CA 1
ATOM 3325 C C . ASP A 1 435 ? -1.459 -5.009 -9.251 1.00 90.25 435 ASP A C 1
ATOM 3327 O O . ASP A 1 435 ? -1.109 -4.346 -10.237 1.00 90.25 435 ASP A O 1
ATOM 3331 N N . PRO A 1 436 ? -0.982 -6.249 -9.038 1.00 90.94 436 PRO A N 1
ATOM 3332 C CA . PRO A 1 436 ? -1.380 -7.187 -7.981 1.00 90.94 436 PRO A CA 1
ATOM 3333 C C . PRO A 1 436 ? -0.593 -7.010 -6.665 1.00 90.94 436 PRO A C 1
ATOM 3335 O O . PRO A 1 436 ? 0.630 -6.834 -6.684 1.00 90.94 436 PRO A O 1
ATOM 3338 N N . GLY A 1 437 ? -1.282 -7.078 -5.524 1.00 94.81 437 GLY A N 1
ATOM 3339 C CA . GLY A 1 437 ? -0.711 -7.150 -4.176 1.00 94.81 437 GLY A CA 1
ATOM 3340 C C . GLY A 1 437 ? -1.652 -6.671 -3.077 1.00 94.81 437 GLY A C 1
ATOM 3341 O O . GLY A 1 437 ? -2.329 -7.484 -2.448 1.00 94.81 437 GLY A O 1
ATOM 3342 N N . ILE A 1 438 ? -1.691 -5.363 -2.812 1.00 94.81 438 ILE A N 1
ATOM 3343 C CA . ILE A 1 438 ? -2.591 -4.781 -1.800 1.00 94.81 438 ILE A CA 1
ATOM 3344 C C . ILE A 1 438 ? -4.047 -5.163 -2.083 1.00 94.81 438 ILE A C 1
ATOM 3346 O O . ILE A 1 438 ? -4.775 -5.499 -1.151 1.00 94.81 438 ILE A O 1
ATOM 3350 N N . ASP A 1 439 ? -4.454 -5.189 -3.353 1.00 94.56 439 ASP A N 1
ATOM 3351 C CA . ASP A 1 439 ? -5.789 -5.638 -3.748 1.00 94.56 439 ASP A CA 1
ATOM 3352 C C . ASP A 1 439 ? -6.090 -7.079 -3.288 1.00 94.56 439 ASP A C 1
ATOM 3354 O O . ASP A 1 439 ? -7.183 -7.340 -2.785 1.00 94.56 439 ASP A O 1
ATOM 3358 N N . HIS A 1 440 ? -5.121 -8.000 -3.369 1.00 95.00 440 HIS A N 1
ATOM 3359 C CA . HIS A 1 440 ? -5.255 -9.371 -2.859 1.00 95.00 440 HIS A CA 1
ATOM 3360 C C . HIS A 1 440 ? -5.362 -9.406 -1.338 1.00 95.00 440 HIS A C 1
ATOM 3362 O O . HIS A 1 440 ? -6.220 -10.102 -0.801 1.00 95.00 440 HIS A O 1
ATOM 3368 N N . LEU A 1 441 ? -4.515 -8.648 -0.636 1.00 94.94 441 LEU A N 1
ATOM 3369 C CA . LEU A 1 441 ? -4.529 -8.599 0.827 1.00 94.94 441 LEU A CA 1
ATOM 3370 C C . LEU A 1 441 ? -5.880 -8.096 1.353 1.00 94.94 441 LEU A C 1
ATOM 3372 O O . LEU A 1 441 ? -6.463 -8.717 2.243 1.00 94.94 441 LEU A O 1
ATOM 3376 N N . SER A 1 442 ? -6.398 -7.013 0.771 1.00 94.12 442 SER A N 1
ATOM 3377 C CA . SER A 1 442 ? -7.698 -6.446 1.129 1.00 94.12 442 SER A CA 1
ATOM 3378 C C . SER A 1 442 ? -8.851 -7.388 0.778 1.00 94.12 442 SER A C 1
ATOM 3380 O O . SER A 1 442 ? -9.702 -7.635 1.631 1.00 94.12 442 SER A O 1
ATOM 3382 N N . ALA A 1 443 ? -8.856 -7.965 -0.431 1.00 95.88 443 ALA A N 1
ATOM 3383 C CA . ALA A 1 443 ? -9.890 -8.908 -0.855 1.00 95.88 443 ALA A CA 1
ATOM 3384 C C . ALA A 1 443 ? -9.941 -10.141 0.057 1.00 95.88 443 ALA A C 1
ATOM 3386 O O . ALA A 1 443 ? -10.994 -10.462 0.602 1.00 95.88 443 ALA A O 1
ATOM 3387 N N . CYS A 1 444 ? -8.799 -10.797 0.282 1.00 96.00 444 CYS A N 1
ATOM 3388 C CA . CYS A 1 444 ? -8.723 -11.982 1.132 1.00 96.00 444 CYS A CA 1
ATOM 3389 C C . CYS A 1 444 ? -9.150 -11.685 2.571 1.00 96.00 444 CYS A C 1
ATOM 3391 O O . CYS A 1 444 ? -9.848 -12.503 3.162 1.00 96.00 444 CYS A O 1
ATOM 3393 N N . LYS A 1 445 ? -8.773 -10.528 3.136 1.00 96.19 445 LYS A N 1
ATOM 3394 C CA . LYS A 1 445 ? -9.220 -10.125 4.478 1.00 96.19 445 LYS A CA 1
ATOM 3395 C C . LYS A 1 445 ? -10.747 -10.052 4.546 1.00 96.19 445 LYS A C 1
ATOM 3397 O O . LYS A 1 445 ? -11.339 -10.771 5.342 1.00 96.19 445 LYS A O 1
ATOM 3402 N N . MET A 1 446 ? -11.362 -9.242 3.681 1.00 96.25 446 MET A N 1
ATOM 3403 C CA . MET A 1 446 ? -12.814 -9.024 3.682 1.00 96.25 446 MET A CA 1
ATOM 3404 C C . MET A 1 446 ? -13.591 -10.328 3.453 1.00 96.25 446 MET A C 1
ATOM 3406 O O . MET A 1 446 ? -14.576 -10.595 4.133 1.00 96.25 446 MET A O 1
ATOM 3410 N N . ILE A 1 447 ? -13.125 -11.165 2.521 1.00 96.69 447 ILE A N 1
ATOM 3411 C CA . ILE A 1 447 ? -13.751 -12.457 2.211 1.00 96.69 447 ILE A CA 1
ATOM 3412 C C . ILE A 1 447 ? -13.644 -13.418 3.400 1.00 96.69 447 ILE A C 1
ATOM 3414 O O . ILE A 1 447 ? -14.614 -14.095 3.732 1.00 96.69 447 ILE A O 1
ATOM 3418 N N . ASN A 1 448 ? -12.478 -13.494 4.044 1.00 95.00 448 ASN A N 1
ATOM 3419 C CA . ASN A 1 448 ? -12.274 -14.394 5.177 1.00 95.00 448 ASN A CA 1
ATOM 3420 C C . ASN A 1 448 ? -13.065 -13.959 6.414 1.00 95.00 448 ASN A C 1
ATOM 3422 O O . ASN A 1 448 ? -13.562 -14.823 7.130 1.00 95.00 448 ASN A O 1
ATOM 3426 N N . GLU A 1 449 ? -13.200 -12.654 6.653 1.00 96.50 449 GLU A N 1
ATOM 3427 C CA . GLU A 1 449 ? -14.037 -12.110 7.730 1.00 96.50 449 GLU A CA 1
ATOM 3428 C C . GLU A 1 449 ? -15.511 -12.458 7.504 1.00 96.50 449 GLU A C 1
ATOM 3430 O O . GLU A 1 449 ? -16.123 -13.082 8.368 1.00 96.50 449 GLU A O 1
ATOM 3435 N N . ALA A 1 450 ? -16.038 -12.210 6.300 1.00 94.19 450 ALA A N 1
ATOM 3436 C CA . ALA A 1 450 ? -17.406 -12.591 5.951 1.00 94.19 450 ALA A CA 1
ATOM 3437 C C . ALA A 1 450 ? -17.651 -14.102 6.129 1.00 94.19 450 ALA A C 1
ATOM 3439 O O . ALA A 1 450 ? -18.639 -14.515 6.735 1.00 94.19 450 ALA A O 1
ATOM 3440 N N . LYS A 1 451 ? -16.723 -14.950 5.666 1.00 93.75 451 LYS A N 1
ATOM 3441 C CA . LYS A 1 451 ? -16.825 -16.409 5.837 1.00 93.75 451 LYS A CA 1
ATOM 3442 C C . LYS A 1 451 ? -16.766 -16.846 7.299 1.00 93.75 451 LYS A C 1
ATOM 3444 O O . LYS A 1 451 ? -17.446 -17.802 7.665 1.00 93.75 451 LYS A O 1
ATOM 3449 N N . ALA A 1 452 ? -15.961 -16.182 8.130 1.00 95.44 452 ALA A N 1
ATOM 3450 C CA . ALA A 1 452 ? -15.866 -16.482 9.559 1.00 95.44 452 ALA A CA 1
ATOM 3451 C C . ALA A 1 452 ? -17.181 -16.192 10.301 1.00 95.44 452 ALA A C 1
ATOM 3453 O O . ALA A 1 452 ? -17.491 -16.870 11.279 1.00 95.44 452 ALA A O 1
ATOM 3454 N N . GLU A 1 453 ? -17.974 -15.248 9.797 1.00 96.75 453 GLU A N 1
ATOM 3455 C CA . GLU A 1 453 ? -19.321 -14.925 10.281 1.00 96.75 453 GLU A CA 1
ATOM 3456 C C . GLU A 1 453 ? -20.418 -15.820 9.673 1.00 96.75 453 GLU A C 1
ATOM 3458 O O . GLU A 1 453 ? -21.594 -15.683 10.001 1.00 96.75 453 GLU A O 1
ATOM 3463 N N . GLY A 1 454 ? -20.053 -16.772 8.807 1.00 95.44 454 GLY A N 1
ATOM 3464 C CA . GLY A 1 454 ? -21.000 -17.656 8.123 1.00 95.44 454 GLY A CA 1
ATOM 3465 C C . GLY A 1 454 ? -21.693 -17.021 6.913 1.00 95.44 454 GLY A C 1
ATOM 3466 O O . GLY A 1 454 ? -22.657 -17.592 6.402 1.00 95.44 454 GLY A O 1
ATOM 3467 N N . CYS A 1 455 ? -21.209 -15.872 6.437 1.00 95.88 455 CYS A N 1
ATOM 3468 C CA . CYS A 1 455 ? -21.719 -15.199 5.246 1.00 95.88 455 CYS A CA 1
ATOM 3469 C C . CYS A 1 455 ? -21.084 -15.761 3.962 1.00 95.88 455 CYS A C 1
ATOM 3471 O O . CYS A 1 455 ? -19.929 -16.194 3.945 1.00 95.88 455 CYS A O 1
ATOM 3473 N N . ALA A 1 456 ? -21.840 -15.712 2.864 1.00 94.38 456 ALA A N 1
ATOM 3474 C CA . ALA A 1 456 ? -21.374 -16.043 1.517 1.00 94.38 456 ALA A CA 1
ATOM 3475 C C . ALA A 1 456 ? -21.140 -14.765 0.700 1.00 94.38 456 ALA A C 1
ATOM 3477 O O . ALA A 1 456 ? -21.813 -13.753 0.909 1.00 94.38 456 ALA A O 1
ATOM 3478 N N . VAL A 1 457 ? -20.202 -14.799 -0.250 1.00 96.88 457 VAL A N 1
ATOM 3479 C CA . VAL A 1 457 ? -19.916 -13.632 -1.096 1.00 96.88 457 VAL A CA 1
ATOM 3480 C C . VAL A 1 457 ? -20.784 -13.694 -2.348 1.00 96.88 457 VAL A C 1
ATOM 3482 O O . VAL A 1 457 ? -20.501 -14.460 -3.258 1.00 96.88 457 VAL A O 1
ATOM 3485 N N . GLU A 1 458 ? -21.820 -12.859 -2.437 1.00 96.94 458 GLU A N 1
ATOM 3486 C CA . GLU A 1 458 ? -22.702 -12.823 -3.619 1.00 96.94 458 GLU A CA 1
ATOM 3487 C C . GLU A 1 458 ? -22.084 -12.071 -4.811 1.00 96.94 458 GLU A C 1
ATOM 3489 O O . GLU A 1 458 ? -22.309 -12.417 -5.973 1.00 96.94 458 GLU A O 1
ATOM 3494 N N . SER A 1 459 ? -21.291 -11.030 -4.547 1.00 97.31 459 SER A N 1
ATOM 3495 C CA . SER A 1 459 ? -20.684 -10.187 -5.580 1.00 97.31 459 SER A CA 1
ATOM 3496 C C . SER A 1 459 ? -19.337 -9.637 -5.126 1.00 97.31 459 SER A C 1
ATOM 3498 O O . SER A 1 459 ? -19.240 -8.955 -4.109 1.00 97.31 459 SER A O 1
ATOM 3500 N N . PHE A 1 460 ? -18.311 -9.837 -5.950 1.00 97.38 460 PHE A N 1
ATOM 3501 C CA . PHE A 1 460 ? -16.975 -9.282 -5.781 1.00 97.38 460 PHE A CA 1
ATOM 3502 C C . PHE A 1 460 ? -16.644 -8.302 -6.913 1.00 97.38 460 PHE A C 1
ATOM 3504 O O . PHE A 1 460 ? -16.652 -8.664 -8.094 1.00 97.38 460 PHE A O 1
ATOM 3511 N N . LYS A 1 461 ? -16.312 -7.057 -6.551 1.00 95.81 461 LYS A N 1
ATOM 3512 C CA . LYS A 1 461 ? -15.835 -6.021 -7.477 1.00 95.81 461 LYS A CA 1
ATOM 3513 C C . LYS A 1 461 ? -14.583 -5.355 -6.906 1.00 95.81 461 LYS A C 1
ATOM 3515 O O . LYS A 1 461 ? -14.631 -4.819 -5.806 1.00 95.81 461 LYS A O 1
ATOM 3520 N N . SER A 1 462 ? -13.485 -5.352 -7.660 1.00 95.88 462 SER A N 1
ATOM 3521 C CA . SER A 1 462 ? -12.227 -4.693 -7.279 1.00 95.88 462 SER A CA 1
ATOM 3522 C C . SER A 1 462 ? -11.773 -3.744 -8.379 1.00 95.88 462 SER A C 1
ATOM 3524 O O . SER A 1 462 ? -11.475 -4.176 -9.493 1.00 95.88 462 SER A O 1
ATOM 3526 N N . LEU A 1 463 ? -11.722 -2.449 -8.072 1.00 95.38 463 LEU A N 1
ATOM 3527 C CA . LEU A 1 463 ? -11.429 -1.387 -9.033 1.00 95.38 463 LEU A CA 1
ATOM 3528 C C . LEU A 1 463 ? -10.159 -0.645 -8.613 1.00 95.38 463 LEU A C 1
ATOM 3530 O O . LEU A 1 463 ? -10.057 -0.206 -7.471 1.00 95.38 463 LEU A O 1
ATOM 3534 N N . CYS A 1 464 ? -9.203 -0.483 -9.528 1.00 94.94 464 CYS A N 1
ATOM 3535 C CA . CYS A 1 464 ? -7.949 0.220 -9.248 1.00 94.94 464 CYS A CA 1
ATOM 3536 C C . CYS A 1 464 ? -7.573 1.180 -10.385 1.00 94.94 464 CYS A C 1
ATOM 3538 O O . CYS A 1 464 ? -7.789 0.891 -11.563 1.00 94.94 464 CYS A O 1
ATOM 3540 N N . GLY A 1 465 ? -6.983 2.329 -10.051 1.00 93.12 465 GLY A N 1
ATOM 3541 C CA . GLY A 1 465 ? -6.460 3.279 -11.030 1.00 93.12 465 GLY A CA 1
ATOM 3542 C C . GLY A 1 465 ? -5.357 4.157 -10.450 1.00 93.12 465 GLY A C 1
ATOM 3543 O O . GLY A 1 465 ? -5.585 4.905 -9.507 1.00 93.12 465 GLY A O 1
ATOM 3544 N N . GLY A 1 466 ? -4.165 4.096 -11.045 1.00 92.31 466 GLY A N 1
ATOM 3545 C CA . GLY A 1 466 ? -3.110 5.083 -10.815 1.00 92.31 466 GLY A CA 1
ATOM 3546 C C . GLY A 1 466 ? -3.315 6.275 -11.743 1.00 92.31 466 GLY A C 1
ATOM 3547 O O . GLY A 1 466 ? -2.962 6.191 -12.918 1.00 92.31 466 GLY A O 1
ATOM 3548 N N . LEU A 1 467 ? -3.917 7.347 -11.230 1.00 92.75 467 LEU A N 1
ATOM 3549 C CA . LEU A 1 467 ? -4.305 8.539 -11.988 1.00 92.75 467 LEU A CA 1
ATOM 3550 C C . LEU A 1 467 ? -3.615 9.789 -11.423 1.00 92.75 467 LEU A C 1
ATOM 3552 O O . LEU A 1 467 ? -3.251 9.799 -10.244 1.00 92.75 467 LEU A O 1
ATOM 3556 N N . PRO A 1 468 ? -3.420 10.851 -12.228 1.00 92.50 468 PRO A N 1
ATOM 3557 C CA . PRO A 1 468 ? -3.022 12.139 -11.677 1.00 92.50 468 PRO A CA 1
ATOM 3558 C C . PRO A 1 468 ? -4.103 12.673 -10.725 1.00 92.50 468 PRO A C 1
ATOM 3560 O O . PRO A 1 468 ? -5.295 12.402 -10.905 1.00 92.50 468 PRO A O 1
ATOM 3563 N N . ALA A 1 469 ? -3.688 13.477 -9.744 1.00 91.25 469 ALA A N 1
ATOM 3564 C CA . ALA A 1 469 ? -4.625 14.284 -8.966 1.00 91.25 469 ALA A CA 1
ATOM 3565 C C . ALA A 1 469 ? -5.488 15.150 -9.916 1.00 91.25 469 ALA A C 1
ATOM 3567 O O . ALA A 1 469 ? -4.977 15.535 -10.979 1.00 91.25 469 ALA A O 1
ATOM 3568 N N . PRO A 1 470 ? -6.765 15.435 -9.597 1.00 88.25 470 PRO A N 1
ATOM 3569 C CA . PRO A 1 470 ? -7.679 16.142 -10.500 1.00 88.25 470 PRO A CA 1
ATOM 3570 C C . PRO A 1 470 ? -7.107 17.450 -11.067 1.00 88.25 470 PRO A C 1
ATOM 3572 O O . PRO A 1 470 ? -7.119 17.661 -12.278 1.00 88.25 470 PRO A O 1
ATOM 3575 N N . GLU A 1 471 ? -6.492 18.275 -10.227 1.00 90.31 471 GLU A N 1
ATOM 3576 C CA . GLU A 1 471 ? -5.827 19.536 -10.577 1.00 90.31 471 GLU A CA 1
ATOM 3577 C C . GLU A 1 471 ? -4.605 19.362 -11.499 1.00 90.31 471 GLU A C 1
ATOM 3579 O O . GLU A 1 471 ? -4.136 20.305 -12.127 1.00 90.31 471 GLU A O 1
ATOM 3584 N N . CYS A 1 472 ? -4.089 18.139 -11.607 1.00 92.38 472 CYS A N 1
ATOM 3585 C CA . CYS A 1 472 ? -2.963 17.761 -12.452 1.00 92.38 472 CYS A CA 1
ATOM 3586 C C . CYS A 1 472 ? -3.390 17.004 -13.723 1.00 92.38 472 CYS A C 1
ATOM 3588 O O . CYS A 1 472 ? -2.512 16.509 -14.440 1.00 92.38 472 CYS A O 1
ATOM 3590 N N . SER A 1 473 ? -4.694 16.877 -13.990 1.00 90.19 473 SER A N 1
ATOM 3591 C CA . SER A 1 473 ? -5.253 16.077 -15.090 1.00 90.19 473 SER A CA 1
ATOM 3592 C C . SER A 1 473 ? -5.550 16.874 -16.369 1.00 90.19 473 SER A C 1
ATOM 3594 O O . SER A 1 473 ? -6.075 16.309 -17.320 1.00 90.19 473 SER A O 1
ATOM 3596 N N . ASP A 1 474 ? -5.155 18.149 -16.441 1.00 90.56 474 ASP A N 1
ATOM 3597 C CA . ASP A 1 474 ? -5.395 19.026 -17.598 1.00 90.56 474 ASP A CA 1
ATOM 3598 C C . ASP A 1 474 ? -4.489 18.689 -18.802 1.00 90.56 474 ASP A C 1
ATOM 3600 O O . ASP A 1 474 ? -3.499 19.353 -19.106 1.00 90.56 474 ASP A O 1
ATOM 3604 N N . ASN A 1 475 ? -4.769 17.557 -19.443 1.00 92.06 475 ASN A N 1
ATOM 3605 C CA . ASN A 1 475 ? -4.185 17.137 -20.712 1.00 92.06 475 ASN A CA 1
ATOM 3606 C C . ASN A 1 475 ? -5.199 16.279 -21.493 1.00 92.06 475 ASN A C 1
ATOM 3608 O O . ASN A 1 475 ? -6.126 15.747 -20.885 1.00 92.06 475 ASN A O 1
ATOM 3612 N N . PRO A 1 476 ? -5.026 16.072 -22.814 1.00 89.81 476 PRO A N 1
ATOM 3613 C CA . PRO A 1 476 ? -6.027 15.387 -23.642 1.00 89.81 476 PRO A CA 1
ATOM 3614 C C . PRO A 1 476 ? -6.399 13.965 -23.200 1.00 89.81 476 PRO A C 1
ATOM 3616 O O . PRO A 1 476 ? -7.495 13.505 -23.501 1.00 89.81 476 PRO A O 1
ATOM 3619 N N . LEU A 1 477 ? -5.500 13.258 -22.508 1.00 91.62 477 LEU A N 1
ATOM 3620 C CA . LEU A 1 477 ? -5.764 11.914 -21.987 1.00 91.62 477 LEU A CA 1
ATOM 3621 C C . LEU A 1 477 ? -6.283 11.933 -20.545 1.00 91.62 477 LEU A C 1
ATOM 3623 O O . LEU A 1 477 ? -6.627 10.880 -20.018 1.00 91.62 477 LEU A O 1
ATOM 3627 N N . ALA A 1 478 ? -6.251 13.082 -19.869 1.00 93.06 478 ALA A N 1
ATOM 3628 C CA . ALA A 1 478 ? -6.388 13.186 -18.422 1.00 93.06 478 ALA A CA 1
ATOM 3629 C C . ALA A 1 478 ? -5.487 12.187 -17.663 1.00 93.06 478 ALA A C 1
ATOM 3631 O O . ALA A 1 478 ? -5.812 11.702 -16.584 1.00 93.06 478 ALA A O 1
ATOM 3632 N N . TYR A 1 479 ? -4.323 11.850 -18.225 1.00 94.94 479 TYR A N 1
ATOM 3633 C CA . TYR A 1 479 ? -3.460 10.786 -17.717 1.00 94.94 479 TYR A CA 1
ATOM 3634 C C . TYR A 1 479 ? -1.995 11.215 -17.745 1.00 94.94 479 TYR A C 1
ATOM 3636 O O . TYR A 1 479 ? -1.570 11.964 -18.621 1.00 94.94 479 TYR A O 1
ATOM 3644 N N . LYS A 1 480 ? -1.209 10.740 -16.777 1.00 92.88 480 LYS A N 1
ATOM 3645 C CA . LYS A 1 480 ? 0.243 10.940 -16.724 1.00 92.88 480 LYS A CA 1
ATOM 3646 C C . LYS A 1 480 ? 0.909 9.592 -16.509 1.00 92.88 480 LYS A C 1
ATOM 3648 O O . LYS A 1 480 ? 0.510 8.834 -15.630 1.00 92.88 480 LYS A O 1
ATOM 3653 N N . PHE A 1 481 ? 1.926 9.299 -17.309 1.00 87.75 481 PHE A N 1
ATOM 3654 C CA . PHE A 1 481 ? 2.659 8.044 -17.210 1.00 87.75 481 PHE A CA 1
ATOM 3655 C C . PHE A 1 481 ? 3.559 8.055 -15.969 1.00 87.75 481 PHE A C 1
ATOM 3657 O O . PHE A 1 481 ? 4.530 8.803 -15.909 1.00 87.75 481 PHE A O 1
ATOM 3664 N N . SER A 1 482 ? 3.236 7.215 -14.987 1.00 80.19 482 SER A N 1
ATOM 3665 C CA . SER A 1 482 ? 4.066 6.939 -13.801 1.00 80.19 482 SER A CA 1
ATOM 3666 C C . SER A 1 482 ? 4.774 5.577 -13.879 1.00 80.19 482 SER A C 1
ATOM 3668 O O . SER A 1 482 ? 5.407 5.129 -12.926 1.00 80.19 482 SER A O 1
ATOM 3670 N N . TRP A 1 483 ? 4.678 4.919 -15.037 1.00 74.50 483 TRP A N 1
ATOM 3671 C CA . TRP A 1 483 ? 5.415 3.721 -15.433 1.00 74.50 483 TRP A CA 1
ATOM 3672 C C . TRP A 1 483 ? 5.554 3.688 -16.962 1.00 74.50 483 TRP A C 1
ATOM 3674 O O . TRP A 1 483 ? 5.109 4.606 -17.650 1.00 74.50 483 TRP A O 1
ATOM 3684 N N . ASN A 1 484 ? 6.179 2.638 -17.509 1.00 75.94 484 ASN A N 1
ATOM 3685 C CA . ASN A 1 484 ? 6.466 2.526 -18.942 1.00 75.94 484 ASN A CA 1
ATOM 3686 C C . ASN A 1 484 ? 5.194 2.726 -19.810 1.00 75.94 484 ASN A C 1
ATOM 3688 O O . ASN A 1 484 ? 4.289 1.883 -19.742 1.00 75.94 484 ASN A O 1
ATOM 3692 N N . PRO A 1 485 ? 5.136 3.774 -20.664 1.00 84.12 485 PRO A N 1
ATOM 3693 C CA . PRO A 1 485 ? 3.982 4.063 -21.518 1.00 84.12 485 PRO A CA 1
ATOM 3694 C C . PRO A 1 485 ? 3.585 2.908 -22.436 1.00 84.12 485 PRO A C 1
ATOM 3696 O O . PRO A 1 485 ? 2.395 2.670 -22.642 1.00 84.12 485 PRO A O 1
ATOM 3699 N N . ARG A 1 486 ? 4.563 2.129 -22.926 1.00 84.25 486 ARG A N 1
ATOM 3700 C CA . ARG A 1 486 ? 4.298 0.947 -23.758 1.00 84.25 486 ARG A CA 1
ATOM 3701 C C . ARG A 1 486 ? 3.384 -0.043 -23.043 1.00 84.25 486 ARG A C 1
ATOM 3703 O O . ARG A 1 486 ? 2.487 -0.596 -23.666 1.00 84.25 486 ARG A O 1
ATOM 3710 N N . GLY A 1 487 ? 3.564 -0.231 -21.735 1.00 81.75 487 GLY A N 1
ATOM 3711 C CA . GLY A 1 487 ? 2.721 -1.124 -20.939 1.00 81.75 487 GLY A CA 1
ATOM 3712 C C . GLY A 1 487 ? 1.263 -0.663 -20.874 1.00 81.75 487 GLY A C 1
ATOM 3713 O O . GLY A 1 487 ? 0.361 -1.485 -20.975 1.00 81.75 487 GLY A O 1
ATOM 3714 N N . VAL A 1 488 ? 1.022 0.648 -20.764 1.00 85.19 488 VAL A N 1
ATOM 3715 C CA . VAL A 1 488 ? -0.341 1.214 -20.763 1.00 85.19 488 VAL A CA 1
ATOM 3716 C C . VAL A 1 488 ? -1.011 1.026 -22.122 1.00 85.19 488 VAL A C 1
ATOM 3718 O O . VAL A 1 488 ? -2.162 0.604 -22.183 1.00 85.19 488 VAL A O 1
ATOM 3721 N N . LEU A 1 489 ? -0.289 1.325 -23.205 1.00 87.62 489 LEU A N 1
ATOM 3722 C CA . LEU A 1 489 ? -0.826 1.271 -24.566 1.00 87.62 489 LEU A CA 1
ATOM 3723 C C . LEU A 1 489 ? -1.077 -0.167 -25.032 1.00 87.62 489 LEU A C 1
ATOM 3725 O O . LEU A 1 489 ? -2.124 -0.450 -25.600 1.00 87.62 489 LEU A O 1
ATOM 3729 N N . THR A 1 490 ? -0.164 -1.093 -24.742 1.00 84.88 490 THR A N 1
ATOM 3730 C CA . THR A 1 490 ? -0.349 -2.516 -25.077 1.00 84.88 490 THR A CA 1
ATOM 3731 C C . THR A 1 490 ? -1.457 -3.159 -24.248 1.00 84.88 490 THR A C 1
ATOM 3733 O O . THR A 1 490 ? -2.238 -3.946 -24.778 1.00 84.88 490 THR A O 1
ATOM 3736 N N . ALA A 1 491 ? -1.611 -2.771 -22.974 1.00 85.44 491 ALA A N 1
ATOM 3737 C CA . ALA A 1 491 ? -2.701 -3.267 -22.136 1.00 85.44 491 ALA A CA 1
ATOM 3738 C C . ALA A 1 491 ? -4.095 -2.914 -22.681 1.00 85.44 491 ALA A C 1
ATOM 3740 O O . ALA A 1 491 ? -5.049 -3.640 -22.409 1.00 85.44 491 ALA A O 1
ATOM 3741 N N . ALA A 1 492 ? -4.207 -1.853 -23.488 1.00 86.00 492 ALA A N 1
ATOM 3742 C CA . ALA A 1 492 ? -5.447 -1.462 -24.150 1.00 86.00 492 ALA A CA 1
ATOM 3743 C C . ALA A 1 492 ? -5.941 -2.448 -25.221 1.00 86.00 492 ALA A C 1
ATOM 3745 O O . ALA A 1 492 ? -7.077 -2.323 -25.684 1.00 86.00 492 ALA A O 1
ATOM 3746 N N . GLY A 1 493 ? -5.088 -3.383 -25.649 1.00 86.62 493 GLY A N 1
ATOM 3747 C CA . GLY A 1 493 ? -5.417 -4.448 -26.594 1.00 86.62 493 GLY A CA 1
ATOM 3748 C C . GLY A 1 493 ? -5.709 -5.800 -25.943 1.00 86.62 493 GLY A C 1
ATOM 3749 O O . GLY A 1 493 ? -5.964 -6.760 -26.663 1.00 86.62 493 GLY A O 1
ATOM 3750 N N . ASN A 1 494 ? -5.657 -5.913 -24.613 1.00 89.94 494 ASN A N 1
ATOM 3751 C CA . ASN A 1 494 ? -5.929 -7.181 -23.939 1.00 89.94 494 ASN A CA 1
ATOM 3752 C C . ASN A 1 494 ? -7.423 -7.519 -23.998 1.00 89.94 494 ASN A C 1
ATOM 3754 O O . ASN A 1 494 ? -8.263 -6.667 -23.725 1.00 89.94 494 ASN A O 1
ATOM 3758 N N . SER A 1 495 ? -7.766 -8.775 -24.268 1.00 93.94 495 SER A N 1
ATOM 3759 C CA . SER A 1 495 ? -9.127 -9.257 -24.024 1.00 93.94 495 SER A CA 1
ATOM 3760 C C . SER A 1 495 ? -9.418 -9.311 -22.523 1.00 93.94 495 SER A C 1
ATOM 3762 O O . SER A 1 495 ? -8.503 -9.428 -21.697 1.00 93.94 495 SER A O 1
ATOM 3764 N N . ALA A 1 496 ? -10.699 -9.266 -22.169 1.00 96.12 496 ALA A N 1
ATOM 3765 C CA . ALA A 1 496 ? -11.141 -9.422 -20.793 1.00 96.12 496 ALA A CA 1
ATOM 3766 C C . ALA A 1 496 ? -12.265 -10.456 -20.656 1.00 96.12 496 ALA A C 1
ATOM 3768 O O . ALA A 1 496 ? -13.090 -10.626 -21.551 1.00 96.12 496 ALA A O 1
ATOM 3769 N N . GLU A 1 497 ? -12.304 -11.139 -19.514 1.00 97.38 497 GLU A N 1
ATOM 3770 C CA . GLU A 1 497 ? -13.356 -12.092 -19.152 1.00 97.38 497 GLU A CA 1
ATOM 3771 C C . GLU A 1 497 ? -13.728 -11.905 -17.679 1.00 97.38 497 GLU A C 1
ATOM 3773 O O . GLU A 1 497 ? -12.858 -11.888 -16.808 1.00 97.38 497 GLU A O 1
ATOM 3778 N N . PHE A 1 498 ? -15.016 -11.772 -17.377 1.00 97.50 498 PHE A N 1
ATOM 3779 C CA . PHE A 1 498 ? -15.516 -11.600 -16.013 1.00 97.50 498 PHE A CA 1
ATOM 3780 C C . PHE A 1 498 ? -16.892 -12.242 -15.844 1.00 97.50 498 PHE A C 1
ATOM 3782 O O . PHE A 1 498 ? -17.523 -12.637 -16.821 1.00 97.50 498 PHE A O 1
ATOM 3789 N N . ARG A 1 499 ? -17.358 -12.361 -14.597 1.00 97.94 499 ARG A N 1
ATOM 3790 C CA . ARG A 1 499 ? -18.710 -12.843 -14.295 1.00 97.94 499 ARG A CA 1
ATOM 3791 C C . ARG A 1 499 ? -19.585 -11.673 -13.854 1.00 97.94 499 ARG A C 1
ATOM 3793 O O . ARG A 1 499 ? -19.150 -10.897 -13.002 1.00 97.94 499 ARG A O 1
ATOM 3800 N N . ARG A 1 500 ? -20.787 -11.544 -14.410 1.00 96.62 500 ARG A N 1
ATOM 3801 C CA . ARG A 1 500 ? -21.786 -10.531 -14.043 1.00 96.62 500 ARG A CA 1
ATOM 3802 C C . ARG A 1 500 ? -23.146 -11.213 -13.971 1.00 96.62 500 ARG A C 1
ATOM 3804 O O . ARG A 1 500 ? -23.556 -11.839 -14.940 1.00 96.62 500 ARG A O 1
ATOM 3811 N N . ASP A 1 501 ? -23.788 -11.129 -12.812 1.00 95.88 501 ASP A N 1
ATOM 3812 C CA . ASP A 1 501 ? -25.135 -11.664 -12.562 1.00 95.88 501 ASP A CA 1
ATOM 3813 C C . ASP A 1 501 ? -25.304 -13.147 -12.960 1.00 95.88 501 ASP A C 1
ATOM 3815 O O . ASP A 1 501 ? -26.322 -13.567 -13.499 1.00 95.88 501 ASP A O 1
ATOM 3819 N N . GLY A 1 502 ? -24.275 -13.956 -12.694 1.00 94.75 502 GLY A N 1
ATOM 3820 C CA . GLY A 1 502 ? -24.232 -15.390 -12.987 1.00 94.75 502 GLY A CA 1
ATOM 3821 C C . GLY A 1 502 ? -23.712 -15.743 -14.384 1.00 94.75 502 GLY A C 1
ATOM 3822 O O . GLY A 1 502 ? -23.371 -16.901 -14.626 1.00 94.75 502 GLY A O 1
ATOM 3823 N N . GLU A 1 503 ? -23.564 -14.768 -15.282 1.00 96.88 503 GLU A N 1
ATOM 3824 C CA . GLU A 1 503 ? -23.135 -14.994 -16.663 1.00 96.88 503 GLU A CA 1
ATOM 3825 C C . GLU A 1 503 ? -21.665 -14.632 -16.890 1.00 96.88 503 GLU A C 1
ATOM 3827 O O . GLU A 1 503 ? -21.132 -13.679 -16.317 1.00 96.88 503 GLU A O 1
ATOM 3832 N N . ILE A 1 504 ? -20.991 -15.400 -17.751 1.00 97.69 504 ILE A N 1
ATOM 3833 C CA . ILE A 1 504 ? -19.622 -15.099 -18.180 1.00 97.69 504 ILE A CA 1
ATOM 3834 C C . ILE A 1 504 ? -19.666 -14.113 -19.344 1.00 97.69 504 ILE A C 1
ATOM 3836 O O . ILE A 1 504 ? -20.121 -14.448 -20.437 1.00 97.69 504 ILE A O 1
ATOM 3840 N N . VAL A 1 505 ? -19.120 -12.924 -19.119 1.00 97.56 505 VAL A N 1
ATOM 3841 C CA . VAL A 1 505 ? -18.975 -11.868 -20.119 1.00 97.56 505 VAL A CA 1
ATOM 3842 C C . VAL A 1 505 ? -17.550 -11.881 -20.658 1.00 97.56 505 VAL A C 1
ATOM 3844 O O . VAL A 1 505 ? -16.585 -11.921 -19.892 1.00 97.56 505 VAL A O 1
ATOM 3847 N N . ARG A 1 506 ? -17.416 -11.827 -21.986 1.00 97.94 506 ARG A N 1
ATOM 3848 C CA . ARG A 1 506 ? -16.134 -11.747 -22.698 1.00 97.94 506 ARG A CA 1
ATOM 3849 C C . ARG A 1 506 ? -16.098 -10.489 -23.547 1.00 97.94 506 ARG A C 1
ATOM 3851 O O . ARG A 1 506 ? -17.049 -10.214 -24.271 1.00 97.94 506 ARG A O 1
ATOM 3858 N N . VAL A 1 507 ? -14.993 -9.762 -23.467 1.00 96.62 507 VAL A N 1
ATOM 3859 C CA . VAL A 1 507 ? -14.740 -8.547 -24.241 1.00 96.62 507 VAL A CA 1
ATOM 3860 C C . VAL A 1 507 ? -13.489 -8.770 -25.076 1.00 96.62 507 VAL A C 1
ATOM 3862 O O . VAL A 1 507 ? -12.426 -9.092 -24.537 1.00 96.62 507 VAL A O 1
ATOM 3865 N N . ASP A 1 508 ? -13.624 -8.627 -26.394 1.00 95.12 508 ASP A N 1
ATOM 3866 C CA . ASP A 1 508 ? -12.494 -8.742 -27.310 1.00 95.12 508 ASP A CA 1
ATOM 3867 C C . ASP A 1 508 ? -11.471 -7.622 -27.074 1.00 95.12 508 ASP A C 1
ATOM 3869 O O . ASP A 1 508 ? -11.807 -6.514 -26.650 1.00 95.12 508 ASP A O 1
ATOM 3873 N N . GLY A 1 509 ? -10.203 -7.910 -27.370 1.00 91.44 509 GLY A N 1
ATOM 3874 C CA . GLY A 1 509 ? -9.120 -6.958 -27.174 1.00 91.44 509 GLY A CA 1
ATOM 3875 C C . GLY A 1 509 ? -9.293 -5.687 -28.000 1.00 91.44 509 GLY A C 1
ATOM 3876 O O . GLY A 1 509 ? -8.925 -4.607 -27.535 1.00 91.44 509 GLY A O 1
ATOM 3877 N N . MET A 1 510 ? -9.891 -5.765 -29.194 1.00 89.19 510 MET A N 1
ATOM 3878 C CA . MET A 1 510 ? -10.190 -4.590 -30.012 1.00 89.19 510 MET A CA 1
ATOM 3879 C C . MET A 1 510 ? -11.269 -3.709 -29.390 1.00 89.19 510 MET A C 1
ATOM 3881 O O . MET A 1 510 ? -11.090 -2.491 -29.370 1.00 89.19 510 MET A O 1
ATOM 3885 N N . ASP A 1 511 ? -12.292 -4.312 -28.791 1.00 94.06 511 ASP A N 1
ATOM 3886 C CA . ASP A 1 511 ? -13.453 -3.607 -28.244 1.00 94.06 511 ASP A CA 1
ATOM 3887 C C . ASP A 1 511 ? -13.312 -3.233 -26.759 1.00 94.06 511 ASP A C 1
ATOM 3889 O O . ASP A 1 511 ? -14.171 -2.535 -26.220 1.00 94.06 511 ASP A O 1
ATOM 3893 N N . LEU A 1 512 ? -12.213 -3.622 -26.095 1.00 95.81 512 LEU A N 1
ATOM 3894 C CA . LEU A 1 512 ? -11.975 -3.355 -24.669 1.00 95.81 512 LEU A CA 1
ATOM 3895 C C . LEU A 1 512 ? -12.246 -1.896 -24.280 1.00 95.81 512 LEU A C 1
ATOM 3897 O O . LEU A 1 512 ? -12.947 -1.625 -23.309 1.00 95.81 512 LEU A O 1
ATOM 3901 N N . MET A 1 513 ? -11.710 -0.948 -25.043 1.00 95.56 513 MET A N 1
ATOM 3902 C CA . MET A 1 513 ? -11.850 0.477 -24.738 1.00 95.56 513 MET A CA 1
ATOM 3903 C C . MET A 1 513 ? -13.276 0.997 -24.961 1.00 95.56 513 MET A C 1
ATOM 3905 O O . MET A 1 513 ? -13.702 1.928 -24.284 1.00 95.56 513 MET A O 1
ATOM 3909 N N . LEU A 1 514 ? -14.034 0.382 -25.872 1.00 94.56 514 LEU A N 1
ATOM 3910 C CA . LEU A 1 514 ? -15.443 0.710 -26.094 1.00 94.56 514 LEU A CA 1
ATOM 3911 C C . LEU A 1 514 ? -16.363 0.113 -25.026 1.00 94.56 514 LEU A C 1
ATOM 3913 O O . LEU A 1 514 ? -17.471 0.609 -24.849 1.00 94.56 514 LEU A O 1
ATOM 3917 N N . SER A 1 515 ? -15.899 -0.901 -24.290 1.00 95.62 515 SER A N 1
ATOM 3918 C CA . SER A 1 515 ? -16.624 -1.467 -23.145 1.00 95.62 515 SER A CA 1
ATOM 3919 C C . SER A 1 515 ? -16.592 -0.587 -21.889 1.00 95.62 515 SER A C 1
ATOM 3921 O O . SER A 1 515 ? -17.140 -0.981 -20.863 1.00 95.62 515 SER A O 1
ATOM 3923 N N . ALA A 1 516 ? -15.941 0.581 -21.946 1.00 96.25 516 ALA A N 1
ATOM 3924 C CA . ALA A 1 516 ? -15.844 1.494 -20.817 1.00 96.25 516 ALA A CA 1
ATOM 3925 C C . ALA A 1 516 ? -17.229 1.966 -20.343 1.00 96.25 516 ALA A C 1
ATOM 3927 O O . ALA A 1 516 ? -18.012 2.528 -21.112 1.00 96.25 516 ALA A O 1
ATOM 3928 N N . GLU A 1 517 ? -17.503 1.783 -19.054 1.00 95.25 517 GLU A N 1
ATOM 3929 C CA . GLU A 1 517 ? -18.734 2.223 -18.394 1.00 95.25 517 GLU A CA 1
ATOM 3930 C C . GLU A 1 517 ? -18.418 3.403 -17.450 1.00 95.25 517 GLU A C 1
ATOM 3932 O O . GLU A 1 517 ? -17.367 3.397 -16.798 1.00 95.25 517 GLU A O 1
ATOM 3937 N N . PRO A 1 518 ? -19.286 4.427 -17.330 1.00 94.62 518 PRO A N 1
ATOM 3938 C CA . PRO A 1 518 ? -19.145 5.448 -16.292 1.00 94.62 518 PRO A CA 1
ATOM 3939 C C . PRO A 1 518 ? -19.095 4.824 -14.890 1.00 94.62 518 PRO A C 1
ATOM 3941 O O . PRO A 1 518 ? -19.857 3.907 -14.582 1.00 94.62 518 PRO A O 1
ATOM 3944 N N . CYS A 1 519 ? -18.212 5.327 -14.026 1.00 92.94 519 CYS A N 1
ATOM 3945 C CA . CYS A 1 519 ? -18.008 4.798 -12.681 1.00 92.94 519 CYS A CA 1
ATOM 3946 C C . CYS A 1 519 ? -18.264 5.876 -11.617 1.00 92.94 519 CYS A C 1
ATOM 3948 O O . CYS A 1 519 ? -17.468 6.793 -11.427 1.00 92.94 519 CYS A O 1
ATOM 3950 N N . HIS A 1 520 ? -19.379 5.756 -10.896 1.00 89.19 520 HIS A N 1
ATOM 3951 C CA . HIS A 1 520 ? -19.836 6.755 -9.926 1.00 89.19 520 HIS A CA 1
ATOM 3952 C C . HIS A 1 520 ? -19.468 6.367 -8.485 1.00 89.19 520 HIS A C 1
ATOM 3954 O O . HIS A 1 520 ? -20.337 6.026 -7.689 1.00 89.19 520 HIS A O 1
ATOM 3960 N N . ILE A 1 521 ? -18.172 6.394 -8.153 1.00 85.62 521 ILE A N 1
ATOM 3961 C CA . ILE A 1 521 ? -17.688 6.149 -6.776 1.00 85.62 521 ILE A CA 1
ATOM 3962 C C . ILE A 1 521 ? -17.704 7.443 -5.952 1.00 85.62 521 ILE A C 1
ATOM 3964 O O . ILE A 1 521 ? -18.018 7.432 -4.767 1.00 85.62 521 ILE A O 1
ATOM 3968 N N . ASN A 1 522 ? -17.362 8.568 -6.584 1.00 79.38 522 ASN A N 1
ATOM 3969 C CA . ASN A 1 522 ? -17.321 9.881 -5.954 1.00 79.38 522 ASN A CA 1
ATOM 3970 C C . ASN A 1 522 ? -17.839 10.926 -6.956 1.00 79.38 522 ASN A C 1
ATOM 3972 O O . ASN A 1 522 ? -17.296 10.996 -8.060 1.00 79.38 522 ASN A O 1
ATOM 3976 N N . PRO A 1 523 ? -18.846 11.749 -6.607 1.00 78.31 523 PRO A N 1
ATOM 3977 C CA . PRO A 1 523 ? -19.398 12.752 -7.521 1.00 78.31 523 PRO A CA 1
ATOM 3978 C C . PRO A 1 523 ? -18.383 13.822 -7.957 1.00 78.31 523 PRO A C 1
ATOM 3980 O O . PRO A 1 523 ? -18.580 14.452 -8.992 1.00 78.31 523 PRO A O 1
ATOM 3983 N N . ALA A 1 524 ? -17.291 14.017 -7.211 1.00 81.31 524 ALA A N 1
ATOM 3984 C CA . ALA A 1 524 ? -16.213 14.937 -7.571 1.00 81.31 524 ALA A CA 1
ATOM 3985 C C . ALA A 1 524 ? -15.277 14.393 -8.667 1.00 81.31 524 ALA A C 1
ATOM 3987 O O . ALA A 1 524 ? -14.484 15.152 -9.221 1.00 81.31 524 ALA A O 1
ATOM 3988 N N . LEU A 1 525 ? -15.335 13.092 -8.978 1.00 87.75 525 LEU A N 1
ATOM 3989 C CA . LEU A 1 525 ? -14.445 12.448 -9.941 1.00 87.75 525 LEU A CA 1
ATOM 3990 C C . LEU A 1 525 ? -15.237 11.932 -11.146 1.00 87.75 525 LEU A C 1
ATOM 3992 O O . LEU A 1 525 ? -16.112 11.079 -11.022 1.00 87.75 525 LEU A O 1
ATOM 3996 N N . SER A 1 526 ? -14.882 12.412 -12.339 1.00 91.31 526 SER A N 1
ATOM 3997 C CA . SER A 1 526 ? -15.425 11.896 -13.599 1.00 91.31 526 SER A CA 1
ATOM 3998 C C . SER A 1 526 ? -14.656 10.642 -14.011 1.00 91.31 526 SER A C 1
ATOM 4000 O O . SER A 1 526 ? -13.648 10.742 -14.710 1.00 91.31 526 SER A O 1
ATOM 4002 N N . LEU A 1 527 ? -15.077 9.472 -13.525 1.00 95.69 527 LEU A N 1
ATOM 4003 C CA . LEU A 1 527 ? -14.391 8.202 -13.773 1.00 95.69 527 LEU A CA 1
ATOM 4004 C C . LEU A 1 527 ? -15.130 7.320 -14.783 1.00 95.69 527 LEU A C 1
ATOM 4006 O O . LEU A 1 527 ? -16.357 7.319 -14.875 1.00 95.69 527 LEU A O 1
ATOM 4010 N N . GLU A 1 528 ? -14.358 6.503 -15.485 1.00 96.00 528 GLU A N 1
ATOM 4011 C CA . GLU A 1 528 ? -14.809 5.386 -16.308 1.00 96.00 528 GLU A CA 1
ATOM 4012 C C . GLU A 1 528 ? -14.038 4.119 -15.918 1.00 96.00 528 GLU A C 1
ATOM 4014 O O . GLU A 1 528 ? -12.906 4.183 -15.424 1.00 96.00 528 GLU A O 1
ATOM 4019 N N . VAL A 1 529 ? -14.664 2.960 -16.104 1.00 97.00 529 VAL A N 1
ATOM 4020 C CA . VAL A 1 529 ? -14.103 1.657 -15.753 1.00 97.00 529 VAL A CA 1
ATOM 4021 C C . VAL A 1 529 ? -14.115 0.727 -16.956 1.00 97.00 529 VAL A C 1
ATOM 4023 O O . VAL A 1 529 ? -15.112 0.626 -17.663 1.00 97.00 529 VAL A O 1
ATOM 4026 N N . ILE A 1 530 ? -13.008 0.018 -17.153 1.00 96.81 530 ILE A N 1
ATOM 4027 C CA . ILE A 1 530 ? -12.893 -1.086 -18.112 1.00 96.81 530 ILE A CA 1
ATOM 4028 C C . ILE A 1 530 ? -12.587 -2.389 -17.370 1.00 96.81 530 ILE A C 1
ATOM 4030 O O . ILE A 1 530 ? -11.907 -2.351 -16.338 1.00 96.81 530 ILE A O 1
ATOM 4034 N N . PRO A 1 531 ? -13.048 -3.549 -17.862 1.00 96.25 531 PRO A N 1
ATOM 4035 C CA . PRO A 1 531 ? -12.672 -4.836 -17.289 1.00 96.25 531 PRO A CA 1
ATOM 4036 C C . PRO A 1 531 ? -11.165 -5.086 -17.449 1.00 96.25 531 PRO A C 1
ATOM 4038 O O . PRO A 1 531 ? -10.559 -4.729 -18.457 1.00 96.25 531 PRO A O 1
ATOM 4041 N N . ASN A 1 532 ? -10.542 -5.707 -16.449 1.00 90.06 532 ASN A N 1
ATOM 4042 C CA . ASN A 1 532 ? -9.104 -5.963 -16.428 1.00 90.06 532 ASN A CA 1
ATOM 4043 C C . ASN A 1 532 ? -8.815 -7.464 -16.568 1.00 90.06 532 ASN A C 1
ATOM 4045 O O . ASN A 1 532 ? -8.998 -8.223 -15.613 1.00 90.06 532 ASN A O 1
ATOM 4049 N N . ARG A 1 533 ? -8.309 -7.877 -17.742 1.00 88.00 533 ARG A N 1
ATOM 4050 C CA . ARG A 1 533 ? -7.883 -9.260 -18.040 1.00 88.00 533 ARG A CA 1
ATOM 4051 C C . ARG A 1 533 ? -8.969 -10.282 -17.643 1.00 88.00 533 ARG A C 1
ATOM 4053 O O . ARG A 1 533 ? -10.156 -10.059 -17.861 1.00 88.00 533 ARG A O 1
ATOM 4060 N N . THR A 1 534 ? -8.565 -11.410 -17.064 1.00 92.00 534 THR A N 1
ATOM 4061 C CA . THR A 1 534 ? -9.440 -12.515 -16.669 1.00 92.00 534 THR A CA 1
ATOM 4062 C C . THR A 1 534 ? -9.759 -12.444 -15.176 1.00 92.00 534 THR A C 1
ATOM 4064 O O . THR A 1 534 ? -8.956 -12.839 -14.332 1.00 92.00 534 THR A O 1
ATOM 4067 N N . SER A 1 535 ? -10.950 -11.953 -14.840 1.00 94.12 535 SER A N 1
ATOM 4068 C CA . SER A 1 535 ? -11.468 -11.894 -13.468 1.00 94.12 535 SER A CA 1
ATOM 4069 C C . SER A 1 535 ? -12.002 -13.242 -12.978 1.00 94.12 535 SER A C 1
ATOM 4071 O O . SER A 1 535 ? -11.934 -13.526 -11.787 1.00 94.12 535 SER A O 1
ATOM 4073 N N . THR A 1 536 ? -12.495 -14.099 -13.875 1.00 92.25 536 THR A N 1
ATOM 4074 C CA . THR A 1 536 ? -13.104 -15.404 -13.541 1.00 92.25 536 THR A CA 1
ATOM 4075 C C . THR A 1 536 ? -12.155 -16.335 -12.785 1.00 92.25 536 THR A C 1
ATOM 4077 O O . THR A 1 536 ? -12.583 -17.044 -11.877 1.00 92.25 536 THR A O 1
ATOM 4080 N N . ALA A 1 537 ? -10.854 -16.268 -13.077 1.00 91.56 537 ALA A N 1
ATOM 4081 C CA . ALA A 1 537 ? -9.823 -17.040 -12.386 1.00 91.56 537 ALA A CA 1
ATOM 4082 C C . ALA A 1 537 ? -9.730 -16.727 -10.878 1.00 91.56 537 ALA A C 1
ATOM 4084 O O . ALA A 1 537 ? -9.251 -17.557 -10.107 1.00 91.56 537 ALA A O 1
ATOM 4085 N N . TYR A 1 538 ? -10.193 -15.551 -10.437 1.00 93.69 538 TYR A N 1
ATOM 4086 C CA . TYR A 1 538 ? -10.148 -15.160 -9.026 1.00 93.69 538 TYR A CA 1
ATOM 4087 C C . TYR A 1 538 ? -11.204 -15.846 -8.162 1.00 93.69 538 TYR A C 1
ATOM 4089 O O . TYR A 1 538 ? -11.033 -15.880 -6.947 1.00 93.69 538 TYR A O 1
ATOM 4097 N N . ALA A 1 539 ? -12.233 -16.443 -8.775 1.00 94.31 539 ALA A N 1
ATOM 4098 C CA . ALA A 1 539 ? -13.235 -17.234 -8.069 1.00 94.31 539 ALA A CA 1
ATOM 4099 C C . ALA A 1 539 ? -12.569 -18.315 -7.209 1.00 94.31 539 ALA A C 1
ATOM 4101 O O . ALA A 1 539 ? -12.707 -18.307 -5.992 1.00 94.31 539 ALA A O 1
ATOM 4102 N N . GLY A 1 540 ? -11.745 -19.159 -7.839 1.00 94.19 540 GLY A N 1
ATOM 4103 C CA . GLY A 1 540 ? -11.012 -20.215 -7.142 1.00 94.19 540 GLY A CA 1
ATOM 4104 C C . GLY A 1 540 ? -9.879 -19.687 -6.265 1.00 94.19 540 GLY A C 1
ATOM 4105 O O . GLY A 1 540 ? -9.650 -20.205 -5.178 1.00 94.19 540 GLY A O 1
ATOM 4106 N N . LYS A 1 541 ? -9.186 -18.617 -6.687 1.00 92.50 541 LYS A N 1
ATOM 4107 C CA . LYS A 1 541 ? -8.082 -18.041 -5.894 1.00 92.50 541 LYS A CA 1
ATOM 4108 C C . LYS A 1 541 ? -8.544 -17.501 -4.539 1.00 92.50 541 LYS A C 1
ATOM 4110 O O . LYS A 1 541 ? -7.788 -17.580 -3.576 1.00 92.50 541 LYS A O 1
ATOM 4115 N N . TYR A 1 542 ? -9.753 -16.948 -4.467 1.00 96.25 542 TYR A N 1
ATOM 4116 C CA . TYR A 1 542 ? -10.319 -16.411 -3.227 1.00 96.25 542 TYR A CA 1
ATOM 4117 C C . TYR A 1 542 ? -11.365 -17.339 -2.578 1.00 96.25 542 TYR A C 1
ATOM 4119 O O . TYR A 1 542 ? -11.871 -17.044 -1.490 1.00 96.25 542 TYR A O 1
ATOM 4127 N N . GLY A 1 543 ? -11.687 -18.464 -3.226 1.00 95.88 543 GLY A N 1
ATOM 4128 C CA . GLY A 1 543 ? -12.713 -19.417 -2.799 1.00 95.88 543 GLY A CA 1
ATOM 4129 C C . GLY A 1 543 ? -14.119 -18.813 -2.761 1.00 95.88 543 GLY A C 1
ATOM 4130 O O . GLY A 1 543 ? -14.806 -18.979 -1.760 1.00 95.88 543 GLY A O 1
ATOM 4131 N N . ILE A 1 544 ? -14.475 -18.003 -3.756 1.00 96.94 544 ILE A N 1
ATOM 4132 C CA . ILE A 1 544 ? -15.779 -17.327 -3.887 1.00 96.94 544 ILE A CA 1
ATOM 4133 C C . ILE A 1 544 ? -16.509 -17.795 -5.153 1.00 96.94 544 ILE A C 1
ATOM 4135 O O . ILE A 1 544 ? -17.069 -17.003 -5.913 1.00 96.94 544 ILE A O 1
ATOM 4139 N N . GLU A 1 545 ? -16.429 -19.087 -5.463 1.00 96.00 545 GLU A N 1
ATOM 4140 C CA . GLU A 1 545 ? -17.043 -19.684 -6.648 1.00 96.00 545 GLU A CA 1
ATOM 4141 C C . GLU A 1 545 ? -18.556 -19.464 -6.718 1.00 96.00 545 GLU A C 1
ATOM 4143 O O . GLU A 1 545 ? -19.104 -19.409 -7.824 1.00 96.00 545 GLU A O 1
ATOM 4148 N N . GLU A 1 546 ? -19.202 -19.293 -5.565 1.00 94.88 546 GLU A N 1
ATOM 4149 C CA . GLU A 1 546 ? -20.618 -18.982 -5.402 1.00 94.88 546 GLU A CA 1
ATOM 4150 C C . GLU A 1 546 ? -21.001 -17.570 -5.861 1.00 94.88 546 GLU A C 1
ATOM 4152 O O . GLU A 1 546 ? -22.168 -17.333 -6.172 1.00 94.88 546 GLU A O 1
ATOM 4157 N N . ALA A 1 547 ? -20.044 -16.640 -5.950 1.00 97.38 547 ALA A N 1
ATOM 4158 C CA . ALA A 1 547 ? -20.334 -15.251 -6.277 1.00 97.38 547 ALA A CA 1
ATOM 4159 C C . ALA A 1 547 ? -20.941 -15.126 -7.680 1.00 97.38 547 ALA A C 1
ATOM 4161 O O . ALA A 1 547 ? -20.321 -15.484 -8.689 1.00 97.38 547 ALA A O 1
ATOM 4162 N N . ALA A 1 548 ? -22.142 -14.556 -7.767 1.00 97.38 548 ALA A N 1
ATOM 4163 C CA . ALA A 1 548 ? -22.818 -14.276 -9.028 1.00 97.38 548 ALA A CA 1
ATOM 4164 C C . ALA A 1 548 ? -22.050 -13.238 -9.860 1.00 97.38 548 ALA A C 1
ATOM 4166 O O . ALA A 1 548 ? -22.063 -13.300 -11.086 1.00 97.38 548 ALA A O 1
ATOM 4167 N N . THR A 1 549 ? -21.326 -12.320 -9.217 1.00 97.94 549 THR A N 1
ATOM 4168 C CA . THR A 1 549 ? -20.486 -11.326 -9.898 1.00 97.94 549 THR A CA 1
ATOM 4169 C C . THR A 1 549 ? -19.042 -11.409 -9.419 1.00 97.94 549 THR A C 1
ATOM 4171 O O . THR A 1 549 ? -18.781 -11.402 -8.221 1.00 97.94 549 THR A O 1
ATOM 4174 N N . ILE A 1 550 ? -18.094 -11.454 -10.358 1.00 97.62 550 ILE A N 1
ATOM 4175 C CA . ILE A 1 550 ? -16.649 -11.436 -10.099 1.00 97.62 550 ILE A CA 1
ATOM 4176 C C . ILE A 1 550 ? -16.009 -10.530 -11.142 1.00 97.62 550 ILE A C 1
ATOM 4178 O O . ILE A 1 550 ? -15.837 -10.918 -12.302 1.00 97.62 550 ILE A O 1
ATOM 4182 N N . PHE A 1 551 ? -15.660 -9.319 -10.720 1.00 97.44 551 PHE A N 1
ATOM 4183 C CA . PHE A 1 551 ? -15.183 -8.266 -11.602 1.00 97.44 551 PHE A CA 1
ATOM 4184 C C . PHE A 1 551 ? -13.940 -7.584 -11.036 1.00 97.44 551 PHE A C 1
ATOM 4186 O O . PHE A 1 551 ? -13.950 -7.044 -9.931 1.00 97.44 551 PHE A O 1
ATOM 4193 N N . ARG A 1 552 ? -12.868 -7.552 -11.823 1.00 96.50 552 ARG A N 1
ATOM 4194 C CA . ARG A 1 552 ? -11.726 -6.666 -11.606 1.00 96.50 552 ARG A CA 1
ATOM 4195 C C . ARG A 1 552 ? -11.688 -5.654 -12.736 1.00 96.50 552 ARG A C 1
ATOM 4197 O O . ARG A 1 552 ? -11.799 -6.026 -13.903 1.00 96.50 552 ARG A O 1
ATOM 4204 N N . GLY A 1 553 ? -11.535 -4.384 -12.388 1.00 95.44 553 GLY A N 1
ATOM 4205 C CA . GLY A 1 553 ? -11.602 -3.288 -13.342 1.00 95.44 553 GLY A CA 1
ATOM 4206 C C . GLY A 1 553 ? -10.496 -2.265 -13.154 1.00 95.44 553 GLY A C 1
ATOM 4207 O O . GLY A 1 553 ? -9.943 -2.093 -12.067 1.00 95.44 553 GLY A O 1
ATOM 4208 N N . THR A 1 554 ? -10.182 -1.570 -14.237 1.00 95.94 554 THR A N 1
ATOM 4209 C CA . THR A 1 554 ? -9.232 -0.465 -14.253 1.00 95.94 554 THR A CA 1
ATOM 4210 C C . THR A 1 554 ? -9.979 0.853 -14.391 1.00 95.94 554 THR A C 1
ATOM 4212 O O . THR A 1 554 ? -10.769 1.021 -15.316 1.00 95.94 554 THR A O 1
ATOM 4215 N N . LEU A 1 555 ? -9.702 1.790 -13.485 1.00 96.50 555 LEU A N 1
ATOM 4216 C CA . LEU A 1 555 ? -10.281 3.131 -13.485 1.00 96.50 555 LEU A CA 1
ATOM 4217 C C . LEU A 1 555 ? -9.462 4.093 -14.351 1.00 96.50 555 LEU A C 1
ATOM 4219 O O . LEU A 1 555 ? -8.223 4.078 -14.338 1.00 96.50 555 LEU A O 1
ATOM 4223 N N . ARG A 1 556 ? -10.162 4.963 -15.074 1.00 95.94 556 ARG A N 1
ATOM 4224 C CA . ARG A 1 556 ? -9.626 6.098 -15.836 1.00 95.94 556 ARG A CA 1
ATOM 4225 C C . ARG A 1 556 ? -10.510 7.321 -15.634 1.00 95.94 556 ARG A C 1
ATOM 4227 O O . ARG A 1 556 ? -11.635 7.187 -15.168 1.00 95.94 556 ARG A O 1
ATOM 4234 N N . TYR A 1 557 ? -9.999 8.504 -15.966 1.00 95.88 557 TYR A N 1
ATOM 4235 C CA . TYR A 1 557 ? -10.863 9.674 -16.100 1.00 95.88 557 TYR A CA 1
ATOM 4236 C C . TYR A 1 557 ? -11.663 9.591 -17.400 1.00 95.88 557 TYR A C 1
ATOM 4238 O O . TYR A 1 557 ? -11.181 9.047 -18.396 1.00 95.88 557 TYR A O 1
ATOM 4246 N N . GLY A 1 558 ? -12.875 10.142 -17.377 1.00 92.50 558 GLY A N 1
ATOM 4247 C CA . GLY A 1 558 ? -13.796 10.125 -18.505 1.00 92.50 558 GLY A CA 1
ATOM 4248 C C . GLY A 1 558 ? -13.162 10.662 -19.790 1.00 92.50 558 GLY A C 1
ATOM 4249 O O . GLY A 1 558 ? -12.565 11.737 -19.801 1.00 92.50 558 GLY A O 1
ATOM 4250 N N . GLY A 1 559 ? -13.316 9.911 -20.881 1.00 90.25 559 GLY A N 1
ATOM 4251 C CA . GLY A 1 559 ? -12.817 10.275 -22.211 1.00 90.25 559 GLY A CA 1
ATOM 4252 C C . GLY A 1 559 ? -11.491 9.615 -22.597 1.00 90.25 559 GLY A C 1
ATOM 4253 O O . GLY A 1 559 ? -11.209 9.507 -23.794 1.00 90.25 559 GLY A O 1
ATOM 4254 N N . PHE A 1 560 ? -10.724 9.093 -21.633 1.00 95.31 560 PHE A N 1
ATOM 4255 C CA . PHE A 1 560 ? -9.463 8.391 -21.893 1.00 95.31 560 PHE A CA 1
ATOM 4256 C C . PHE A 1 560 ? -9.658 7.211 -22.856 1.00 95.31 560 PHE A C 1
ATOM 4258 O O . PHE A 1 560 ? -8.973 7.118 -23.876 1.00 95.31 560 PHE A O 1
ATOM 4265 N N . CYS A 1 561 ? -10.612 6.323 -22.573 1.00 95.56 561 CYS A N 1
ATOM 4266 C CA . CYS A 1 561 ? -10.810 5.082 -23.315 1.00 95.56 561 CYS A CA 1
ATOM 4267 C C . CYS A 1 561 ? -11.215 5.358 -24.766 1.00 95.56 561 CYS A C 1
ATOM 4269 O O . CYS A 1 561 ? -10.681 4.733 -25.680 1.00 95.56 561 CYS A O 1
ATOM 4271 N N . ARG A 1 562 ? -12.071 6.360 -25.013 1.00 93.56 562 ARG A N 1
ATOM 4272 C CA . ARG A 1 562 ? -12.443 6.768 -26.382 1.00 93.56 562 ARG A CA 1
ATOM 4273 C C . ARG A 1 562 ? -11.241 7.256 -27.193 1.00 93.56 562 ARG A C 1
ATOM 4275 O O . ARG A 1 562 ? -11.126 6.944 -28.380 1.00 93.56 562 ARG A O 1
ATOM 4282 N N . LEU A 1 563 ? -10.341 8.014 -26.567 1.00 94.44 563 LEU A N 1
ATOM 4283 C CA . LEU A 1 563 ? -9.149 8.520 -27.245 1.00 94.44 563 LEU A CA 1
ATOM 4284 C C . LEU A 1 563 ? -8.157 7.386 -27.550 1.00 94.44 563 LEU A C 1
ATOM 4286 O O . LEU A 1 563 ? -7.637 7.307 -28.662 1.00 94.44 563 LEU A O 1
ATOM 4290 N N . ILE A 1 564 ? -7.962 6.456 -26.611 1.00 94.56 564 ILE A N 1
ATOM 4291 C CA . ILE A 1 564 ? -7.118 5.272 -26.829 1.00 94.56 564 ILE A CA 1
ATOM 4292 C C . ILE A 1 564 ? -7.701 4.339 -27.900 1.00 94.56 564 ILE A C 1
ATOM 4294 O O . ILE A 1 564 ? -6.948 3.845 -28.739 1.00 94.56 564 ILE A O 1
ATOM 4298 N N . ASP A 1 565 ? -9.020 4.125 -27.937 1.00 94.25 565 ASP A N 1
ATOM 4299 C CA . ASP A 1 565 ? -9.675 3.377 -29.023 1.00 94.25 565 ASP A CA 1
ATOM 4300 C C . ASP A 1 565 ? -9.393 4.015 -30.391 1.00 94.25 565 ASP A C 1
ATOM 4302 O O . ASP A 1 565 ? -9.028 3.328 -31.347 1.00 94.25 565 ASP A O 1
ATOM 4306 N N . THR A 1 566 ? -9.457 5.347 -30.467 1.00 93.06 566 THR A N 1
ATOM 4307 C CA . THR A 1 566 ? -9.118 6.086 -31.690 1.00 93.06 566 THR A CA 1
ATOM 4308 C C . THR A 1 566 ? -7.669 5.828 -32.109 1.00 93.06 566 THR A C 1
ATOM 4310 O O . THR A 1 566 ? -7.412 5.541 -33.278 1.00 93.06 566 THR A O 1
ATOM 4313 N N . PHE A 1 567 ? -6.715 5.852 -31.171 1.00 92.44 567 PHE A N 1
ATOM 4314 C CA . PHE A 1 567 ? -5.312 5.538 -31.470 1.00 92.44 567 PHE A CA 1
ATOM 4315 C C . PHE A 1 567 ? -5.130 4.116 -32.002 1.00 92.44 567 PHE A C 1
ATOM 4317 O O . PHE A 1 567 ? -4.395 3.920 -32.974 1.00 92.44 567 PHE A O 1
ATOM 4324 N N . LYS A 1 568 ? -5.835 3.138 -31.420 1.00 90.31 568 LYS A N 1
ATOM 4325 C CA . LYS A 1 568 ? -5.825 1.748 -31.897 1.00 90.31 568 LYS A CA 1
ATOM 4326 C C . LYS A 1 568 ? -6.355 1.646 -33.326 1.00 90.31 568 LYS A C 1
ATOM 4328 O O . LYS A 1 568 ? -5.707 1.035 -34.171 1.00 90.31 568 LYS A O 1
ATOM 4333 N N . ARG A 1 569 ? -7.493 2.281 -33.627 1.00 90.00 569 ARG A N 1
ATOM 4334 C CA . ARG A 1 569 ? -8.110 2.263 -34.969 1.00 90.00 569 ARG A CA 1
ATOM 4335 C C . ARG A 1 569 ? -7.255 2.935 -36.039 1.00 90.00 569 ARG A C 1
ATOM 4337 O O . ARG A 1 569 ? -7.308 2.533 -37.196 1.00 90.00 569 ARG A O 1
ATOM 4344 N N . LEU A 1 570 ? -6.460 3.930 -35.654 1.00 92.44 570 LEU A N 1
ATOM 4345 C CA . LEU A 1 570 ? -5.496 4.591 -36.536 1.00 92.44 570 LEU A CA 1
ATOM 4346 C C . LEU A 1 570 ? -4.190 3.796 -36.719 1.00 92.44 570 LEU A C 1
ATOM 4348 O O . LEU A 1 570 ? -3.335 4.217 -37.493 1.00 92.44 570 LEU A O 1
ATOM 4352 N N . GLY A 1 571 ? -4.010 2.674 -36.014 1.00 89.12 571 GLY A N 1
ATOM 4353 C CA . GLY A 1 571 ? -2.785 1.876 -36.065 1.00 89.12 571 GLY A CA 1
ATOM 4354 C C . GLY A 1 571 ? -1.608 2.485 -35.297 1.00 89.12 571 GLY A C 1
ATOM 4355 O O . GLY A 1 571 ? -0.478 2.046 -35.477 1.00 89.12 571 GLY A O 1
ATOM 4356 N N . LEU A 1 572 ? -1.838 3.472 -34.421 1.00 88.56 572 LEU A N 1
ATOM 4357 C CA . LEU A 1 572 ? -0.764 4.135 -33.660 1.00 88.56 572 LEU A CA 1
ATOM 4358 C C . LEU A 1 572 ? -0.179 3.253 -32.548 1.00 88.56 572 LEU A C 1
ATOM 4360 O O . LEU A 1 572 ? 0.872 3.568 -31.996 1.00 88.56 572 LEU A O 1
ATOM 4364 N N . THR A 1 573 ? -0.861 2.160 -32.213 1.00 87.56 573 THR A N 1
ATOM 4365 C CA . THR A 1 573 ? -0.405 1.149 -31.252 1.00 87.56 573 THR A CA 1
ATOM 4366 C C . THR A 1 573 ? 0.041 -0.151 -31.932 1.00 87.56 573 THR A C 1
ATOM 4368 O O . THR A 1 573 ? 0.223 -1.150 -31.243 1.00 87.56 573 THR A O 1
ATOM 4371 N N . ASP A 1 574 ? 0.160 -0.173 -33.265 1.00 85.88 574 ASP A N 1
ATOM 4372 C CA . ASP A 1 574 ? 0.670 -1.326 -34.016 1.00 85.88 574 ASP A CA 1
ATOM 4373 C C . ASP A 1 574 ? 2.182 -1.462 -33.794 1.00 85.88 574 ASP A C 1
ATOM 4375 O O . ASP A 1 574 ? 2.950 -0.535 -34.052 1.00 85.88 574 ASP A O 1
ATOM 4379 N N . GLU A 1 575 ? 2.612 -2.624 -33.306 1.00 86.75 575 GLU A N 1
ATOM 4380 C CA . GLU A 1 575 ? 4.025 -2.910 -33.042 1.00 86.75 575 GLU A CA 1
ATOM 4381 C C . GLU A 1 575 ? 4.760 -3.493 -34.260 1.00 86.75 575 GLU A C 1
ATOM 4383 O O . GLU A 1 575 ? 5.960 -3.761 -34.180 1.00 86.75 575 GLU A O 1
ATOM 4388 N N . THR A 1 576 ? 4.071 -3.690 -35.390 1.00 89.94 576 THR A N 1
ATOM 4389 C CA . THR A 1 576 ? 4.690 -4.155 -36.634 1.00 89.94 576 THR A CA 1
ATOM 4390 C C . THR A 1 576 ? 5.775 -3.165 -37.065 1.00 89.94 576 THR A C 1
ATOM 4392 O O . THR A 1 576 ? 5.454 -1.999 -37.314 1.00 89.94 576 THR A O 1
ATOM 4395 N N . PRO A 1 577 ? 7.046 -3.595 -37.204 1.00 88.69 577 PRO A N 1
ATOM 4396 C CA . PRO A 1 577 ? 8.118 -2.712 -37.639 1.00 88.69 577 PRO A CA 1
ATOM 4397 C C . PRO A 1 577 ? 7.774 -2.042 -38.970 1.00 88.69 577 PRO A C 1
ATOM 4399 O O . PRO A 1 577 ? 7.419 -2.701 -39.952 1.00 88.69 577 PRO A O 1
ATOM 4402 N N . ARG A 1 578 ? 7.863 -0.713 -38.998 1.00 88.75 578 ARG A N 1
ATOM 4403 C CA . ARG A 1 578 ? 7.657 0.090 -40.201 1.00 88.75 578 ARG A CA 1
ATOM 4404 C C . ARG A 1 578 ? 9.004 0.669 -40.615 1.00 88.75 578 ARG A C 1
ATOM 4406 O O . ARG A 1 578 ? 9.568 1.417 -39.821 1.00 88.75 578 ARG A O 1
ATOM 4413 N N . PRO A 1 579 ? 9.492 0.398 -41.840 1.00 88.81 579 PRO A N 1
ATOM 4414 C CA . PRO A 1 579 ? 10.789 0.899 -42.285 1.00 88.81 579 PRO A CA 1
ATOM 4415 C C . PRO A 1 579 ? 10.936 2.415 -42.130 1.00 88.81 579 PRO A C 1
ATOM 4417 O O . PRO A 1 579 ? 11.991 2.876 -41.743 1.00 88.81 579 PRO A O 1
ATOM 4420 N N . TYR A 1 580 ? 9.864 3.191 -42.338 1.00 88.25 580 TYR A N 1
ATOM 4421 C CA . TYR A 1 580 ? 9.879 4.656 -42.209 1.00 88.25 580 TYR A CA 1
ATOM 4422 C C . TYR A 1 580 ? 9.912 5.184 -40.760 1.00 88.25 580 TYR A C 1
ATOM 4424 O O . TYR A 1 580 ? 9.995 6.390 -40.562 1.00 88.25 580 TYR A O 1
ATOM 4432 N N . LEU A 1 581 ? 9.812 4.317 -39.745 1.00 88.12 581 LEU A N 1
ATOM 4433 C CA . LEU A 1 581 ? 9.970 4.679 -38.329 1.00 88.12 581 LEU A CA 1
ATOM 4434 C C . LEU A 1 581 ? 11.345 4.272 -37.776 1.00 88.12 581 LEU A C 1
ATOM 4436 O O . LEU A 1 581 ? 11.620 4.499 -36.596 1.00 88.12 581 LEU A O 1
ATOM 4440 N N . GLU A 1 582 ? 12.211 3.662 -38.592 1.00 88.38 582 GLU A N 1
ATOM 4441 C CA . GLU A 1 582 ? 13.564 3.301 -38.171 1.00 88.38 582 GLU A CA 1
ATOM 4442 C C . GLU A 1 582 ? 14.432 4.552 -37.996 1.00 88.38 582 GLU A C 1
ATOM 4444 O O . GLU A 1 582 ? 14.308 5.531 -38.737 1.00 88.38 582 GLU A O 1
ATOM 4449 N N . ALA A 1 583 ? 15.339 4.524 -37.019 1.00 80.38 583 ALA A N 1
ATOM 4450 C CA . ALA A 1 583 ? 16.237 5.640 -36.754 1.00 80.38 583 ALA A CA 1
ATOM 4451 C C . ALA A 1 583 ? 17.110 5.947 -37.987 1.00 80.38 583 ALA A C 1
ATOM 4453 O O . ALA A 1 583 ? 17.871 5.095 -38.438 1.00 80.38 583 ALA A O 1
ATOM 4454 N N . GLY A 1 584 ? 17.017 7.175 -38.508 1.00 78.75 584 GLY A N 1
ATOM 4455 C CA . GLY A 1 584 ? 17.720 7.597 -39.727 1.00 78.75 584 GLY A CA 1
ATOM 4456 C C . GLY A 1 584 ? 16.922 7.425 -41.024 1.00 78.75 584 GLY A C 1
ATOM 4457 O O . GLY A 1 584 ? 17.454 7.714 -42.095 1.00 78.75 584 GLY A O 1
ATOM 4458 N N . SER A 1 585 ? 15.662 6.993 -40.938 1.00 68.69 585 SER A N 1
ATOM 4459 C CA . SER A 1 585 ? 14.714 7.077 -42.053 1.00 68.69 585 SER A CA 1
ATOM 4460 C C . SER A 1 585 ? 14.413 8.539 -42.410 1.00 68.69 585 SER A C 1
ATOM 4462 O O . SER A 1 585 ? 14.459 9.384 -41.510 1.00 68.69 585 SER A O 1
ATOM 4464 N N . PRO A 1 586 ? 14.164 8.847 -43.699 1.00 52.84 586 PRO A N 1
ATOM 4465 C CA . PRO A 1 586 ? 13.945 10.213 -44.176 1.00 52.84 586 PRO A CA 1
ATOM 4466 C C . PRO A 1 586 ? 12.711 10.898 -43.584 1.00 52.84 586 PRO A C 1
ATOM 4468 O O . PRO A 1 586 ? 11.715 10.194 -43.296 1.00 52.84 586 PRO A O 1
#

Secondary structure (DSSP, 8-state):
-TT-EEESSSSS-----HHHHHH-GGGEEE-HHHHTGGG-SEEEE-----TTSPPSB-HHHHHHHHHTT-----EEEESS--TTSSBTT--S-B-SSS--EEEETTTTEEE-STT-SSEEEE-BTTGGG---HHHHHHHHHHHGGGHHHHTT--TTS-TTT--SS-HHHHHH--EETTEE-GGGTHHHHHHHHHHHHHHHHHHHHT-S--EEEEEEEEE-TTTT-HHHHHHHHHHHTT-EEEEEEEE--SSTTSPEEEEEEEEESSHHHHHHHHHHHHHHHHHTT-EEEETTSSS-TTS------------EEEEE--STTHHHHHHHHHTSTT-EEEEEESSHHHHHHHHTT-TTEEEEE--TTT-HHHHHHHHHH-SEEEE-S-GGGHHHHHHHHHHTT-EEEESSPPPHHHHTTHHHHHHHT--EE---BTTTBHHHHHHHHHHHHHHHTT---SEEEEEE-----GGG--STTS---SS-HHHHHHHTT--EEEEETTEEEEE-TTTGGGG-EEE-S-TT--EEEEE-SB-TTHHHHHT-TT-SEEEEEEEEETTHHHHHHHHHHTTTT--S--GGGSTT--

Foldseek 3Di:
DLQQKDFQDDDDDDGRDNVVCVVQQVRIDGNLLVPPQLPEQEAEDPDDFDPSHDANADLVSLQVCVVVVSGRHQEYEYAQLPDCTSYNLNPDAAAPVQQWWFAASNVSDIGSDDPPPHHIYGHHNPVVVDPPVVVVVVVCVVCVVQVVLVVVFDLVDDLVPRPSHDPVVSVVDQDGPRHGDPVNPVVVVVVVVVVVVVVVVVVVVPDPQKDKWKKKKKFQCVVLVVVVVLCVLLVVLVKDKDWQDWDNAPDPVGITMTMIMIIDNDPVSVVVSVVSSVVSCVVSVMDMDIQPDPDCVDPPPDPPPPLVQQFEEEEEDLAPVVLVVVVVQVVSVSYAYEYEYCPQVSQVVSCPPPPRYHTYHDDLVPCLVVLLVSLLPGQAYEYPDDPVSVLSNVVSCLVNLHEYAYLDDDDPSNVVCVVSCVVSVYHHHYQCDVVSNVQVVVLLVVCVVCVVVVHAAQADEAEDEDADDQVPQPDQLSGDDSDDVLVVLVQLQAKEWWAAQQDIDTGGSLCQLVQWDFDPPDPVAGKIKTFGHYQQVVCVVSVRVNHNTGTYIYMGHPPNSVVSSVCVVVCVSPPPDDPCPDPPRD

Sequence (586 aa):
VVGDARGAGGAGGDAFDTAHYYANPEAYEPIFHERVVPHTSLLINCMYWDHKFPRILSTAQARALEGSGRWRMQGVCEITCDLAGGIEFLERFSSIEDPFYIYDVATGTTSDEMGAPGLLFHAVDHLPSECPAEASMHFSEKLTPFLPALARSDGSKPYEEQDDMPVELRHATITDHGALTPDFKYIALLRQANERADSKRVAMKRSRNESFLSVRFAGHLFDSGFINKALDIVEDSAASARILEFNVGKDRHTPTTCVLQLFAPTPKQLEGIMKKLRGAAATSGMGLSVSGDKGDESKFAIPRVPTLPPKRILLLGAGMVTPPLVEYLLRRPNNCITVASFIFAEAETLAQGKPRVQPMALNVMAEPDKLSSAVFQHDIVVSLVPAFMHPPVIRAALVHKKHVVTASYTSDEIAALDDEARAAGVTVLMESGLDPGIDHLSACKMINEAKAEGCAVESFKSLCGGLPAPECSDNPLAYKFSWNPRGVLTAAGNSAEFRRDGEIVRVDGMDLMLSAEPCHINPALSLEVIPNRTSTAYAGKYGIEEAATIFRGTLRYGGFCRLIDTFKRLGLTDETPRPYLEAGSP

pLDDT: mean 84.75, std 14.73, range [31.05, 98.69]

Radius of gyration: 33.48 Å; chains: 1; bounding box: 66×75×104 Å

InterPro domains:
  IPR005097 Saccharopine dehydrogenase, NADP binding domain [PF03435] (313-429)
  IPR007545 LOR/SDH bifunctional enzyme, conserved domain [PF04455] (215-282)
  IPR032095 Saccharopine dehydrogenase-like, C-terminal [PF16653] (433-582)
  IPR036291 NAD(P)-binding domain superfamily [SSF51735] (310-488)
  IPR043009 LOR/SDH bifunctional enzyme, conserved domain superfamily [G3DSA:3.30.70.2690] (213-298)
  IPR051168 Alpha-aminoadipic semialdehyde synthase [PTHR11133] (53-583)

Organism: NCBI:txid1486930